Protein AF-A0A8S9TH70-F1 (afdb_monomer)

Structure (mmCIF, N/CA/C/O backbone):
data_AF-A0A8S9TH70-F1
#
_entry.id   AF-A0A8S9TH70-F1
#
loop_
_atom_site.group_PDB
_atom_site.id
_atom_site.type_symbol
_atom_site.label_atom_id
_atom_site.label_alt_id
_atom_site.label_comp_id
_atom_site.label_asym_id
_atom_site.label_entity_id
_atom_site.label_seq_id
_atom_site.pdbx_PDB_ins_code
_atom_site.Cartn_x
_atom_site.Cartn_y
_atom_site.Cartn_z
_atom_site.occupancy
_atom_site.B_iso_or_equiv
_atom_site.auth_seq_id
_atom_site.auth_comp_id
_atom_site.auth_asym_id
_atom_site.auth_atom_id
_atom_site.pdbx_PDB_model_num
ATOM 1 N N . MET A 1 1 ? 29.578 4.069 -44.466 1.00 47.72 1 MET A N 1
ATOM 2 C CA . MET A 1 1 ? 29.686 3.776 -43.019 1.00 47.72 1 MET A CA 1
ATOM 3 C C . MET A 1 1 ? 28.649 2.718 -42.681 1.00 47.72 1 MET A C 1
ATOM 5 O O . MET A 1 1 ? 27.489 2.914 -43.008 1.00 47.72 1 MET A O 1
ATOM 9 N N . THR A 1 2 ? 29.038 1.568 -42.131 1.00 53.31 2 THR A N 1
ATOM 10 C CA . THR A 1 2 ? 28.077 0.511 -41.775 1.00 53.31 2 THR A CA 1
ATOM 11 C C . THR A 1 2 ? 27.268 0.930 -40.554 1.00 53.31 2 THR A C 1
ATOM 13 O O . THR A 1 2 ? 27.845 1.156 -39.493 1.00 53.31 2 THR A O 1
ATOM 16 N N . HIS A 1 3 ? 25.947 1.021 -40.703 1.00 71.06 3 HIS A N 1
ATOM 17 C CA . HIS A 1 3 ? 25.024 1.319 -39.610 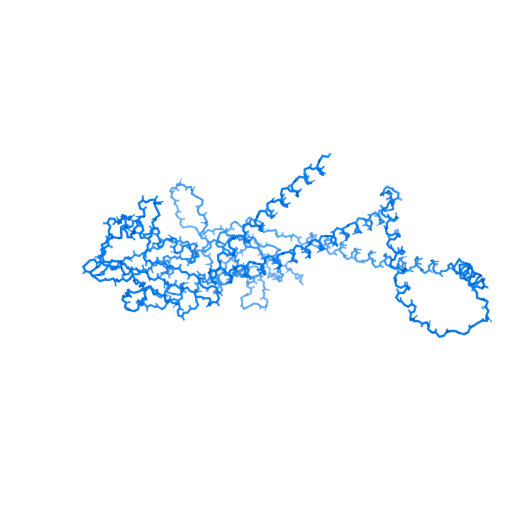1.00 71.06 3 HIS A CA 1
ATOM 18 C C . HIS A 1 3 ? 25.087 0.200 -38.560 1.00 71.06 3 HIS A C 1
ATOM 20 O O . HIS A 1 3 ? 24.628 -0.918 -38.799 1.00 71.06 3 HIS A O 1
ATOM 26 N N . MET A 1 4 ? 25.708 0.481 -37.412 1.00 78.12 4 MET A N 1
ATOM 27 C CA . MET A 1 4 ? 25.671 -0.409 -36.254 1.00 78.12 4 MET A CA 1
ATOM 28 C C . MET A 1 4 ? 24.378 -0.138 -35.482 1.00 78.12 4 MET A C 1
ATOM 30 O O . MET A 1 4 ? 23.994 1.012 -35.270 1.00 78.12 4 MET A O 1
ATOM 34 N N . SER A 1 5 ? 23.695 -1.203 -35.080 1.00 81.94 5 SER A N 1
ATOM 35 C CA . SER A 1 5 ? 22.475 -1.131 -34.279 1.00 81.94 5 SER A CA 1
ATOM 36 C C . SER A 1 5 ? 22.684 -1.923 -33.004 1.00 81.94 5 SER A C 1
ATOM 38 O O . SER A 1 5 ? 23.293 -2.999 -33.032 1.00 81.94 5 SER A O 1
ATOM 40 N N . ILE A 1 6 ? 22.160 -1.384 -31.912 1.00 84.56 6 ILE A N 1
ATOM 41 C CA . ILE A 1 6 ? 22.119 -2.026 -30.608 1.00 84.56 6 ILE A CA 1
ATOM 42 C C . ILE A 1 6 ? 20.683 -2.441 -30.309 1.00 84.56 6 ILE A C 1
ATOM 44 O O . ILE A 1 6 ? 19.728 -1.776 -30.717 1.00 84.56 6 ILE A O 1
ATOM 48 N N . ALA A 1 7 ? 20.538 -3.577 -29.635 1.00 83.88 7 ALA A N 1
ATOM 49 C CA . ALA A 1 7 ? 19.246 -4.109 -29.253 1.00 83.88 7 ALA A CA 1
ATOM 50 C C . ALA A 1 7 ? 19.227 -4.408 -27.760 1.00 83.88 7 ALA A C 1
ATOM 52 O O . ALA A 1 7 ? 20.165 -5.016 -27.239 1.00 83.88 7 ALA A O 1
ATOM 53 N N . LEU A 1 8 ? 18.142 -4.027 -27.092 1.00 84.44 8 LEU A N 1
ATOM 54 C CA . LEU A 1 8 ? 17.809 -4.575 -25.786 1.00 84.44 8 LEU A CA 1
ATOM 55 C C . LEU A 1 8 ? 17.023 -5.864 -26.023 1.00 84.44 8 LEU A C 1
ATOM 57 O O . LEU A 1 8 ? 15.873 -5.780 -26.424 1.00 84.44 8 LEU A O 1
ATOM 61 N N . GLU A 1 9 ? 17.631 -7.037 -25.820 1.00 85.06 9 GLU A N 1
ATOM 62 C CA . GLU A 1 9 ? 16.973 -8.337 -26.061 1.00 85.06 9 GLU A CA 1
ATOM 63 C C . GLU A 1 9 ? 15.908 -8.652 -25.002 1.00 85.06 9 GLU A C 1
ATOM 65 O O . GLU A 1 9 ? 14.765 -8.983 -25.317 1.00 85.06 9 GLU A O 1
ATOM 70 N N . LYS A 1 10 ? 16.292 -8.519 -23.732 1.00 84.75 10 LYS A N 1
ATOM 71 C CA . LYS A 1 10 ? 15.436 -8.731 -22.567 1.00 84.75 10 LYS A CA 1
ATOM 72 C C . LYS A 1 10 ? 15.981 -7.911 -21.407 1.00 84.75 10 LYS A C 1
ATOM 74 O O . LYS A 1 10 ? 17.180 -7.953 -21.139 1.00 84.75 10 LYS A O 1
ATOM 79 N N . ALA A 1 11 ? 15.101 -7.225 -20.687 1.00 83.19 11 ALA A N 1
ATOM 80 C CA . ALA A 1 11 ? 15.422 -6.663 -19.380 1.00 83.19 11 ALA A CA 1
ATOM 81 C C . ALA A 1 11 ? 14.591 -7.365 -18.309 1.00 83.19 11 ALA A C 1
ATOM 83 O O . ALA A 1 11 ? 13.400 -7.620 -18.487 1.00 83.19 11 ALA A O 1
ATOM 84 N N . THR A 1 12 ? 15.261 -7.717 -17.217 1.00 87.69 12 THR A N 1
ATOM 85 C CA . THR A 1 12 ? 14.672 -8.372 -16.052 1.00 87.69 12 THR A CA 1
ATOM 86 C C . THR A 1 12 ? 15.072 -7.550 -14.838 1.00 87.69 12 THR A C 1
ATOM 88 O O . THR A 1 12 ? 16.231 -7.578 -14.431 1.00 87.69 12 THR A O 1
ATOM 91 N N . VAL A 1 13 ? 14.141 -6.751 -14.321 1.00 87.00 13 VAL A N 1
ATOM 92 C CA . VAL A 1 13 ? 14.414 -5.768 -13.265 1.00 87.00 13 VAL A CA 1
ATOM 93 C C . VAL A 1 13 ? 13.429 -5.985 -12.129 1.00 87.00 13 VAL A C 1
ATOM 95 O O . VAL A 1 13 ? 12.232 -6.127 -12.361 1.00 87.00 13 VAL A O 1
ATOM 98 N N . TRP A 1 14 ? 13.924 -6.019 -10.896 1.00 87.44 14 TRP A N 1
ATOM 99 C CA . TRP A 1 14 ? 13.060 -6.049 -9.721 1.00 87.44 14 TRP A CA 1
ATOM 100 C C . TRP A 1 14 ? 12.419 -4.683 -9.508 1.00 87.44 14 TRP A C 1
ATOM 102 O O . TRP A 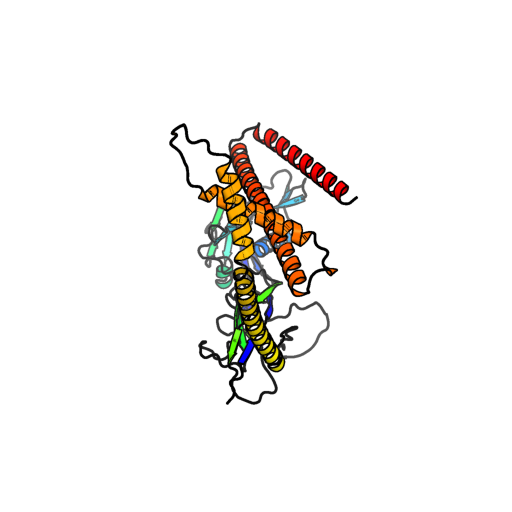1 14 ? 13.106 -3.661 -9.530 1.00 87.44 14 TRP A O 1
ATOM 112 N N . PHE A 1 15 ? 11.113 -4.663 -9.258 1.00 87.62 15 PHE A N 1
ATOM 113 C CA . PHE A 1 15 ? 10.437 -3.453 -8.822 1.00 87.62 15 PHE A CA 1
ATOM 114 C C . PHE A 1 15 ? 10.845 -3.144 -7.374 1.00 87.62 15 PHE A C 1
ATOM 116 O O . PHE A 1 15 ? 10.283 -3.693 -6.431 1.00 87.62 15 PHE A O 1
ATOM 123 N N . SER A 1 16 ? 11.852 -2.284 -7.204 1.00 85.50 16 SER A N 1
ATOM 124 C CA . SER A 1 16 ? 12.441 -1.967 -5.895 1.00 85.50 16 SER A CA 1
ATOM 125 C C . SER A 1 16 ? 12.520 -0.474 -5.578 1.00 85.50 16 SER A C 1
ATOM 127 O O . SER A 1 16 ? 13.185 -0.097 -4.616 1.00 85.50 16 SER A O 1
ATOM 129 N N . TRP A 1 17 ? 11.908 0.396 -6.382 1.00 86.50 17 TRP A N 1
ATOM 130 C CA . TRP A 1 17 ? 11.864 1.823 -6.064 1.00 86.50 17 TRP A CA 1
ATOM 131 C C . TRP A 1 17 ? 10.703 2.113 -5.100 1.00 86.50 17 TRP A C 1
ATOM 133 O O . TRP A 1 17 ? 9.561 1.752 -5.400 1.00 86.50 17 TRP A O 1
ATOM 143 N N . PRO A 1 18 ? 10.971 2.737 -3.939 1.00 89.62 18 PRO A N 1
ATOM 144 C CA . PRO A 1 18 ? 9.958 2.974 -2.919 1.00 89.62 18 PRO A CA 1
ATOM 145 C C . PRO A 1 18 ? 8.959 4.045 -3.364 1.00 89.62 18 PRO A C 1
ATOM 147 O O . PRO A 1 18 ? 9.315 5.071 -3.960 1.00 89.62 18 PRO A O 1
ATOM 150 N N . ASN A 1 19 ? 7.689 3.816 -3.047 1.00 89.25 19 ASN A N 1
ATOM 151 C CA . ASN A 1 19 ? 6.626 4.769 -3.324 1.00 89.25 19 ASN A CA 1
ATOM 152 C C . ASN A 1 19 ? 6.359 5.712 -2.145 1.00 89.25 19 ASN A C 1
ATOM 154 O O . ASN A 1 19 ? 6.030 6.871 -2.386 1.00 89.25 19 ASN A O 1
ATOM 158 N N . ILE A 1 20 ? 6.570 5.260 -0.907 1.00 92.31 20 ILE A N 1
ATOM 159 C CA . ILE A 1 20 ? 6.506 6.084 0.304 1.00 92.31 20 ILE A CA 1
ATOM 160 C C . ILE A 1 20 ? 7.925 6.365 0.779 1.00 92.31 20 ILE A C 1
ATOM 162 O O . ILE A 1 20 ? 8.677 5.429 1.048 1.00 92.31 20 ILE A O 1
ATOM 166 N N . THR A 1 21 ? 8.303 7.640 0.868 1.00 92.31 21 THR A N 1
ATOM 167 C CA . THR A 1 21 ? 9.601 8.053 1.409 1.00 92.31 21 THR A CA 1
ATOM 168 C C . THR A 1 21 ? 9.530 9.396 2.126 1.00 92.31 21 THR A C 1
ATOM 170 O O . THR A 1 21 ? 8.751 10.283 1.765 1.00 92.31 21 THR A O 1
ATOM 173 N N . ALA A 1 22 ? 10.423 9.597 3.093 1.00 91.88 22 ALA A N 1
ATOM 174 C CA . ALA A 1 22 ? 10.624 10.889 3.741 1.00 91.88 22 ALA A CA 1
ATOM 175 C C . ALA A 1 22 ? 11.007 11.989 2.733 1.00 91.88 22 ALA A C 1
ATOM 177 O O . ALA A 1 22 ? 10.559 13.126 2.855 1.00 91.88 22 ALA A O 1
ATOM 178 N N . VAL A 1 23 ? 11.775 11.647 1.689 1.00 89.31 23 VAL A N 1
ATOM 179 C CA . VAL A 1 23 ? 12.196 12.589 0.631 1.00 89.31 23 VAL A CA 1
ATOM 180 C C . VAL A 1 23 ? 11.000 13.143 -0.147 1.00 89.31 23 VAL A C 1
ATOM 182 O O . VAL A 1 23 ? 10.998 14.313 -0.521 1.00 89.31 23 VAL A O 1
ATOM 185 N N . LYS A 1 24 ? 9.970 12.320 -0.376 1.00 88.88 24 LYS A N 1
ATOM 186 C CA . LYS A 1 24 ? 8.728 12.728 -1.048 1.00 88.88 24 LYS A CA 1
ATOM 187 C C . LYS A 1 24 ? 7.739 13.417 -0.099 1.00 88.88 24 LYS A C 1
ATOM 189 O O . LYS A 1 24 ? 6.673 13.830 -0.549 1.00 88.88 24 LYS A O 1
ATOM 194 N N . ALA A 1 25 ? 8.061 13.512 1.196 1.00 92.31 25 ALA A N 1
ATOM 195 C CA . ALA A 1 25 ? 7.183 14.011 2.255 1.00 92.31 25 ALA A CA 1
ATOM 196 C C . ALA A 1 25 ? 5.788 13.350 2.259 1.00 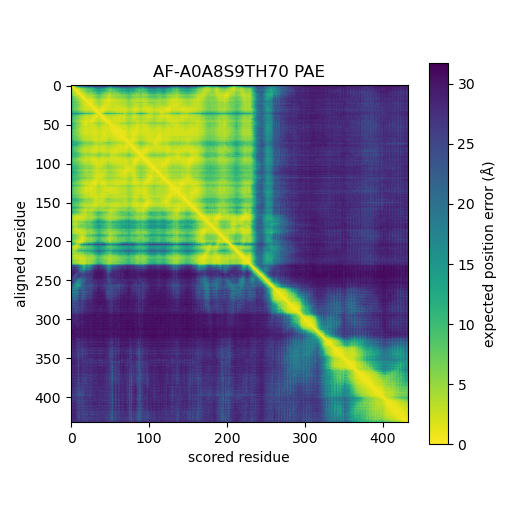92.31 25 ALA A C 1
ATOM 198 O O . ALA A 1 25 ? 4.798 13.955 2.674 1.00 92.31 25 ALA A O 1
ATOM 199 N N . ASN A 1 26 ? 5.691 12.108 1.777 1.00 93.81 26 ASN A N 1
ATOM 200 C CA . ASN A 1 26 ? 4.441 11.362 1.632 1.00 93.81 26 ASN A CA 1
ATOM 201 C C . ASN A 1 26 ? 4.350 10.201 2.627 1.00 93.81 26 ASN A C 1
ATOM 203 O O . ASN A 1 26 ? 3.700 9.201 2.348 1.00 93.81 26 ASN A O 1
ATOM 207 N N . ASN A 1 27 ? 5.020 10.318 3.770 1.00 94.94 27 ASN A N 1
ATOM 208 C CA . ASN A 1 27 ? 5.154 9.253 4.752 1.00 94.94 27 ASN A CA 1
ATOM 209 C C . ASN A 1 27 ? 4.508 9.586 6.102 1.00 94.94 27 ASN A C 1
ATOM 211 O O . ASN A 1 27 ? 4.760 8.883 7.072 1.00 94.94 27 ASN A O 1
ATOM 215 N N . SER A 1 28 ? 3.693 10.637 6.200 1.00 94.44 28 SER A N 1
ATOM 216 C CA . SER A 1 28 ? 3.054 11.023 7.459 1.00 94.44 28 SER A CA 1
ATOM 217 C C . SER A 1 28 ? 1.586 11.405 7.299 1.00 94.44 28 SER A C 1
ATOM 219 O O . SER A 1 28 ? 1.176 12.019 6.311 1.00 94.44 28 SER A O 1
ATOM 221 N N . PHE A 1 29 ? 0.793 11.026 8.298 1.00 95.81 29 PHE A N 1
ATOM 222 C CA . PHE A 1 29 ? -0.613 11.397 8.460 1.00 95.81 29 PHE A CA 1
ATOM 223 C C . PHE A 1 29 ? -1.019 11.255 9.926 1.00 95.81 29 PHE A C 1
ATOM 225 O O . PHE A 1 29 ? -0.260 10.713 10.730 1.00 95.81 29 PHE A O 1
ATOM 232 N N . SER A 1 30 ? -2.205 11.735 10.293 1.00 96.81 30 SER A N 1
ATOM 233 C CA . SER A 1 30 ? -2.693 11.606 11.662 1.00 96.81 30 SER A CA 1
ATOM 234 C C . SER A 1 30 ? -4.113 11.069 11.750 1.00 96.81 30 SER A C 1
ATOM 236 O O . SER A 1 30 ? -4.919 11.205 10.830 1.00 96.81 30 SER A O 1
ATOM 238 N N . ILE A 1 31 ? -4.411 10.434 12.880 1.00 97.50 31 ILE A N 1
ATOM 239 C CA . ILE A 1 31 ? -5.757 10.016 13.261 1.00 97.50 31 ILE A CA 1
ATOM 240 C C . ILE A 1 31 ? -6.163 10.819 14.488 1.00 97.50 31 ILE A C 1
ATOM 242 O O . ILE A 1 31 ? -5.501 10.759 15.519 1.00 97.50 31 ILE A O 1
ATOM 246 N N . ILE A 1 32 ? -7.257 11.563 14.392 1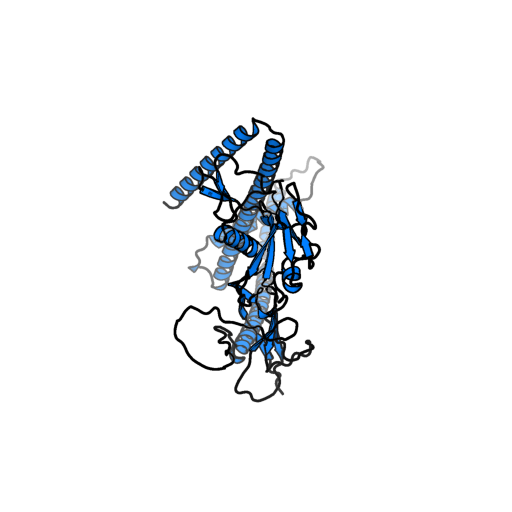.00 97.19 32 ILE A N 1
ATOM 247 C CA . ILE A 1 32 ? -7.849 12.263 15.531 1.00 97.19 32 ILE A CA 1
ATOM 248 C C . ILE A 1 32 ? -8.766 11.269 16.238 1.00 97.19 32 ILE A C 1
ATOM 250 O O . ILE A 1 32 ? -9.848 10.955 15.738 1.00 97.19 32 ILE A O 1
ATOM 254 N N . HIS A 1 33 ? -8.320 10.743 17.376 1.00 96.31 33 HIS A N 1
ATOM 255 C CA . HIS A 1 33 ? -9.046 9.738 18.147 1.00 96.31 33 HIS A CA 1
ATOM 256 C C . HIS A 1 33 ? -9.876 10.402 19.263 1.00 96.31 33 HIS A C 1
ATOM 258 O O . HIS A 1 33 ? -9.348 11.255 19.978 1.00 96.31 33 HIS A O 1
ATOM 264 N N . PRO A 1 34 ? -11.158 10.043 19.450 1.00 95.94 34 PRO A N 1
ATOM 265 C CA . PRO A 1 34 ? -11.969 10.548 20.558 1.00 95.94 34 PRO A CA 1
ATOM 266 C C . PRO A 1 34 ? -11.540 9.934 21.899 1.00 95.94 34 PRO A C 1
ATOM 268 O O . PRO A 1 34 ? -11.205 8.755 21.973 1.00 95.94 34 PRO A O 1
ATOM 271 N N . THR A 1 35 ? -11.556 10.726 22.963 1.00 94.31 35 THR A N 1
ATOM 272 C CA . THR A 1 35 ? -11.196 10.330 24.333 1.00 94.31 35 THR A CA 1
ATOM 273 C C . THR A 1 35 ? -12.266 10.805 25.313 1.00 94.31 35 THR A C 1
ATOM 275 O O . THR A 1 35 ? -13.174 11.555 24.949 1.00 94.31 35 THR A O 1
ATOM 278 N N . SER A 1 36 ? -12.157 10.411 26.583 1.00 92.25 36 SER A N 1
ATOM 279 C CA . SER A 1 36 ? -13.055 10.898 27.644 1.00 92.25 36 SER A CA 1
ATOM 280 C C . SER A 1 36 ? -13.025 12.422 27.823 1.00 92.25 36 SER A C 1
ATOM 282 O O . SER A 1 36 ? -14.032 13.013 28.209 1.00 92.25 36 SER A O 1
ATOM 284 N N . SER A 1 37 ? -11.893 13.062 27.517 1.00 88.06 37 SER A N 1
ATOM 285 C CA . SER A 1 37 ? -11.651 14.501 27.682 1.00 88.06 37 SER A CA 1
ATOM 286 C C . SER A 1 37 ? -11.740 15.315 26.385 1.00 88.06 37 SER A C 1
ATOM 288 O O . SER A 1 37 ? -11.500 16.521 26.412 1.00 88.06 37 SER A O 1
ATOM 290 N N . GLY A 1 38 ? -12.075 14.690 25.252 1.00 91.31 38 GLY A N 1
ATOM 291 C CA . GLY A 1 38 ? -12.151 15.358 23.954 1.00 91.31 38 GLY A CA 1
ATOM 292 C C . GLY A 1 38 ? -11.552 14.513 22.838 1.00 91.31 38 GLY A C 1
ATOM 293 O O . GLY A 1 38 ? -12.072 13.451 22.506 1.00 91.31 38 GLY A O 1
ATOM 294 N N . THR A 1 39 ? -10.484 15.006 22.212 1.00 95.00 39 THR A N 1
ATOM 295 C CA . THR A 1 39 ? -9.837 14.343 21.073 1.00 95.00 39 THR A CA 1
ATOM 296 C C . THR A 1 39 ? -8.325 14.440 21.170 1.00 95.00 39 THR A C 1
ATOM 298 O O . THR A 1 39 ? -7.812 15.497 21.536 1.00 95.00 39 THR A O 1
ATOM 301 N N . ILE A 1 40 ? -7.612 13.392 20.765 1.00 95.88 40 ILE A N 1
ATOM 302 C CA . ILE A 1 40 ? -6.149 13.376 20.700 1.00 95.88 40 ILE A CA 1
ATOM 303 C C . ILE A 1 40 ? -5.669 13.099 19.266 1.00 95.88 40 ILE A C 1
ATOM 305 O O . ILE A 1 40 ? -6.152 12.153 18.635 1.00 95.88 40 ILE A O 1
ATOM 309 N N . PRO A 1 41 ? -4.738 13.900 18.714 1.00 96.25 41 PRO A N 1
ATOM 310 C CA . PRO A 1 41 ? -4.116 13.597 17.433 1.00 96.25 41 PRO A CA 1
ATOM 311 C C . PRO A 1 41 ? -3.021 12.539 17.611 1.00 96.25 41 PRO A C 1
ATOM 313 O O . PRO A 1 41 ? -2.039 12.744 18.321 1.00 96.25 41 PRO A O 1
ATOM 316 N N . LEU A 1 42 ? -3.174 11.413 16.925 1.00 96.50 42 LEU A N 1
ATOM 317 C CA . LEU A 1 42 ? -2.170 10.361 16.818 1.00 96.50 42 LEU A CA 1
ATOM 318 C C . LEU A 1 42 ? -1.400 10.578 15.520 1.00 96.50 42 LEU A C 1
ATOM 320 O O . LEU A 1 42 ? -1.981 10.451 14.446 1.00 96.50 42 LEU A O 1
ATOM 324 N N . ASN A 1 43 ? -0.122 10.944 15.607 1.00 95.75 43 ASN A N 1
ATOM 325 C CA . ASN A 1 43 ? 0.714 11.223 14.438 1.00 95.75 43 ASN A CA 1
ATOM 326 C C . ASN A 1 43 ? 1.476 9.962 14.023 1.00 95.75 43 ASN A C 1
ATOM 328 O O . ASN A 1 43 ? 2.304 9.447 14.777 1.00 95.75 43 ASN A O 1
ATOM 332 N N . LEU A 1 44 ? 1.206 9.482 12.811 1.00 95.56 44 LEU A N 1
ATOM 333 C CA . LEU A 1 44 ? 1.827 8.302 12.233 1.00 95.56 44 LEU A CA 1
ATOM 334 C C . LEU A 1 44 ? 2.894 8.725 11.227 1.00 95.56 44 LEU A C 1
ATOM 336 O O . LEU A 1 44 ? 2.631 9.529 10.332 1.00 95.56 44 LEU A O 1
ATOM 340 N N . THR A 1 45 ? 4.068 8.108 11.338 1.00 95.56 45 THR A N 1
ATOM 341 C CA . THR A 1 45 ? 5.125 8.179 10.326 1.00 95.56 45 THR A CA 1
ATOM 342 C C . THR A 1 45 ? 5.376 6.773 9.802 1.00 95.56 45 THR A C 1
ATOM 344 O O . THR A 1 45 ? 5.680 5.862 10.571 1.00 95.56 45 THR A O 1
ATOM 347 N N . ILE A 1 46 ? 5.207 6.586 8.500 1.00 94.75 46 ILE A N 1
ATOM 348 C CA . ILE A 1 46 ? 5.464 5.344 7.780 1.00 94.75 46 ILE A CA 1
ATOM 349 C C . ILE A 1 46 ? 6.962 5.313 7.424 1.00 94.75 46 ILE A C 1
ATOM 351 O O . ILE A 1 46 ? 7.498 6.325 6.960 1.00 94.75 46 ILE A O 1
ATOM 355 N N . PRO A 1 47 ? 7.668 4.192 7.642 1.00 94.31 47 PRO A N 1
ATOM 356 C CA . PRO A 1 47 ? 9.035 4.026 7.157 1.00 94.31 47 PRO A CA 1
ATOM 357 C C . PRO A 1 47 ? 9.127 4.094 5.625 1.00 94.31 47 PRO A C 1
ATOM 359 O O . PRO A 1 47 ? 8.148 3.871 4.917 1.00 94.31 47 PRO A O 1
ATOM 362 N N . ASP A 1 48 ? 10.317 4.373 5.100 1.00 91.94 48 ASP A N 1
ATOM 363 C CA . ASP A 1 48 ? 10.545 4.393 3.653 1.00 91.94 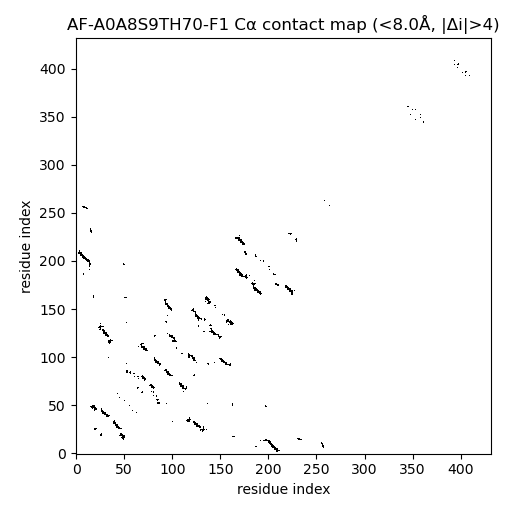48 ASP A CA 1
ATOM 364 C C . ASP A 1 48 ? 10.413 2.979 3.059 1.00 91.94 48 ASP A C 1
ATOM 366 O O . ASP A 1 48 ? 11.033 2.029 3.546 1.00 91.94 48 ASP A O 1
ATOM 370 N N . GLY A 1 49 ? 9.640 2.829 1.981 1.00 90.25 49 GLY A N 1
ATOM 371 C CA . GLY A 1 49 ? 9.379 1.515 1.396 1.00 90.25 49 GLY A CA 1
ATOM 372 C C . GLY A 1 49 ? 8.360 1.494 0.258 1.00 90.25 49 GLY A C 1
ATOM 373 O O . GLY A 1 49 ? 7.871 2.526 -0.205 1.00 90.25 49 GLY A O 1
ATOM 374 N N . GLY A 1 50 ? 8.087 0.278 -0.217 1.00 89.50 50 GLY A N 1
ATOM 375 C CA . GLY A 1 50 ? 7.054 -0.031 -1.202 1.00 89.50 50 GLY A CA 1
ATOM 376 C C . GLY A 1 50 ? 5.785 -0.538 -0.522 1.00 89.50 50 GLY A C 1
ATOM 377 O O . GLY A 1 50 ? 5.804 -1.634 0.030 1.00 89.50 50 GLY A O 1
ATOM 378 N N . TYR A 1 51 ? 4.702 0.235 -0.572 1.00 91.25 51 TYR A N 1
ATOM 379 C CA . TYR A 1 51 ? 3.445 -0.055 0.121 1.00 91.25 51 TYR A CA 1
ATOM 380 C C . TYR A 1 51 ? 2.256 -0.025 -0.830 1.00 91.25 51 TYR A C 1
ATOM 382 O O . TYR A 1 51 ? 2.080 0.927 -1.589 1.00 91.25 51 TYR A O 1
ATOM 390 N N . ASN A 1 52 ? 1.379 -1.016 -0.724 1.00 90.06 52 ASN A N 1
ATOM 391 C CA . ASN A 1 52 ? 0.023 -0.928 -1.247 1.00 90.06 52 ASN A CA 1
ATOM 392 C C . ASN A 1 52 ? -0.920 -0.356 -0.183 1.00 90.06 52 ASN A C 1
ATOM 394 O O . ASN A 1 52 ? -0.600 -0.299 1.003 1.00 90.06 52 ASN A O 1
ATOM 398 N N . VAL A 1 53 ? -2.136 0.017 -0.583 1.00 91.06 53 VAL A N 1
ATOM 399 C CA . VAL A 1 53 ? -3.148 0.529 0.360 1.00 91.06 53 VAL A CA 1
ATOM 400 C C . VAL A 1 53 ? -3.508 -0.507 1.436 1.00 91.06 53 VAL A C 1
ATOM 402 O O . VAL A 1 53 ? -3.749 -0.141 2.584 1.00 91.06 53 VAL A O 1
ATOM 405 N N . SER A 1 54 ? -3.485 -1.803 1.107 1.00 91.50 54 SER A N 1
ATOM 406 C CA . SER A 1 54 ? -3.644 -2.882 2.094 1.00 91.50 54 SER A CA 1
ATOM 407 C C . SER A 1 54 ? -2.546 -2.861 3.156 1.00 91.50 54 SER A C 1
ATOM 409 O O . SER A 1 54 ? -2.824 -3.061 4.336 1.00 91.50 54 SER A O 1
ATOM 411 N N . ASP A 1 55 ? -1.311 -2.570 2.752 1.00 93.19 55 ASP A N 1
ATOM 412 C CA . ASP A 1 55 ? -0.162 -2.509 3.654 1.00 93.19 55 ASP A CA 1
ATOM 413 C C . ASP A 1 55 ? -0.256 -1.273 4.555 1.00 93.19 55 ASP A C 1
ATOM 415 O O . ASP A 1 55 ? 0.026 -1.361 5.748 1.00 93.19 55 ASP A O 1
ATOM 419 N N . LEU A 1 56 ? -0.752 -0.148 4.021 1.00 93.56 56 LEU A N 1
ATOM 420 C CA . LEU A 1 56 ? -1.066 1.049 4.810 1.00 93.56 56 LEU A CA 1
ATOM 421 C C . LEU A 1 56 ? -2.140 0.769 5.868 1.00 93.56 56 LEU A C 1
ATOM 423 O O . LEU A 1 56 ? -2.013 1.220 7.005 1.00 93.56 56 LEU A O 1
ATOM 427 N N . ASN A 1 57 ? -3.175 -0.002 5.522 1.00 95.75 57 ASN A N 1
ATOM 428 C CA . ASN A 1 57 ? -4.197 -0.415 6.481 1.00 95.75 57 ASN A CA 1
ATOM 429 C C . ASN A 1 57 ? -3.619 -1.315 7.586 1.00 95.75 57 ASN A C 1
ATOM 431 O O . ASN A 1 57 ? -3.896 -1.103 8.764 1.00 95.75 57 ASN A O 1
ATOM 435 N N . ASN A 1 58 ? -2.789 -2.292 7.216 1.00 95.56 58 ASN A N 1
ATOM 436 C CA . ASN A 1 58 ? -2.138 -3.180 8.180 1.00 95.56 58 ASN A CA 1
ATOM 437 C C . ASN A 1 58 ? -1.192 -2.408 9.110 1.00 95.56 58 ASN A C 1
ATOM 439 O O . ASN A 1 58 ? -1.161 -2.665 10.313 1.00 95.56 58 ASN A O 1
ATOM 443 N N . TYR A 1 59 ? -0.461 -1.427 8.574 1.00 95.81 59 TYR A N 1
ATOM 444 C CA . TYR A 1 59 ? 0.401 -0.556 9.366 1.00 95.81 59 TYR A CA 1
ATOM 445 C C . TYR A 1 59 ? -0.400 0.325 10.330 1.00 95.81 59 TYR A C 1
ATOM 447 O O . TYR A 1 59 ? -0.037 0.428 11.499 1.00 95.81 59 TYR A O 1
ATOM 455 N N . LEU A 1 60 ? -1.514 0.913 9.875 1.00 96.38 60 LEU A N 1
ATOM 456 C CA . LEU A 1 60 ? -2.429 1.675 10.730 1.00 96.38 60 LEU A CA 1
ATOM 457 C C . LEU A 1 60 ? -2.954 0.815 11.887 1.00 96.38 60 LEU A C 1
ATOM 459 O O . LEU A 1 60 ? -2.921 1.249 13.037 1.00 96.38 60 LEU A O 1
ATOM 463 N N . PHE A 1 61 ? -3.403 -0.406 11.588 1.00 96.69 61 PHE A N 1
ATOM 464 C CA . PHE A 1 61 ? -3.866 -1.354 12.598 1.00 96.69 61 PHE A CA 1
ATOM 465 C C . PHE A 1 61 ? -2.772 -1.641 13.633 1.00 96.69 61 PHE A C 1
ATOM 467 O O . PHE A 1 61 ? -2.988 -1.456 14.831 1.00 96.69 61 PHE A O 1
ATOM 474 N N . TRP A 1 62 ? -1.579 -2.030 13.173 1.00 96.56 62 TRP A N 1
ATOM 475 C CA . TRP A 1 62 ? -0.443 -2.316 14.047 1.00 96.56 62 TRP A CA 1
ATOM 476 C C . TRP A 1 62 ? -0.063 -1.109 14.909 1.00 96.56 62 TRP A C 1
ATOM 478 O O . TRP A 1 62 ? 0.156 -1.258 16.112 1.00 96.56 62 TRP A O 1
ATOM 488 N N . TYR A 1 63 ? -0.041 0.093 14.326 1.00 96.88 63 TYR A N 1
ATOM 489 C CA . TYR A 1 63 ? 0.267 1.319 15.049 1.00 96.88 63 TYR A CA 1
ATOM 490 C C . TYR A 1 63 ? -0.740 1.552 16.180 1.00 96.88 63 TYR A C 1
ATOM 492 O O . TYR A 1 63 ? -0.331 1.692 17.330 1.00 96.88 63 TYR A O 1
ATOM 500 N N . LEU A 1 64 ? -2.045 1.522 15.894 1.00 96.75 64 LEU A N 1
ATOM 501 C CA . LEU A 1 64 ? -3.083 1.744 16.908 1.00 96.75 64 LEU A CA 1
ATOM 502 C C . LEU A 1 64 ? -3.035 0.697 18.024 1.00 96.75 64 LEU A C 1
ATOM 504 O O . LEU A 1 64 ? -3.148 1.049 19.198 1.00 96.75 64 LEU A O 1
ATOM 508 N N . VAL A 1 65 ? -2.797 -0.569 17.677 1.00 96.69 65 VAL A N 1
ATOM 509 C CA . VAL A 1 65 ? -2.617 -1.640 18.662 1.00 96.69 65 VAL A CA 1
ATOM 510 C C . VAL A 1 65 ? -1.388 -1.384 19.535 1.00 96.69 65 VAL A C 1
ATOM 512 O O . VAL A 1 65 ? -1.490 -1.444 20.760 1.00 96.69 65 VAL A O 1
ATOM 515 N N . SER A 1 66 ? -0.244 -1.040 18.933 1.00 95.88 66 SER A N 1
ATOM 516 C CA . SER A 1 66 ? 0.998 -0.758 19.669 1.00 95.88 66 SER A CA 1
ATOM 517 C C . SER A 1 66 ? 0.876 0.450 20.601 1.00 95.88 66 SER A C 1
ATOM 519 O O . SER A 1 66 ? 1.478 0.468 21.670 1.00 95.88 66 SER A O 1
ATOM 521 N N . GLN A 1 67 ? 0.058 1.435 20.221 1.00 95.62 67 GLN A N 1
ATOM 522 C CA . GLN A 1 67 ? -0.248 2.606 21.035 1.00 95.62 67 GLN A CA 1
ATOM 523 C C . GLN A 1 67 ? -1.363 2.347 22.061 1.00 95.62 67 GLN A C 1
ATOM 525 O O . GLN A 1 67 ? -1.666 3.232 22.847 1.00 95.62 67 GLN A O 1
ATOM 530 N N . GLY A 1 68 ? -1.987 1.165 22.087 1.00 96.00 68 GLY A N 1
ATOM 531 C CA . GLY A 1 68 ? -3.022 0.824 23.066 1.00 96.00 68 GLY A CA 1
ATOM 532 C C . GLY A 1 68 ? -4.437 1.323 22.745 1.00 96.00 68 GLY A C 1
ATOM 533 O O . GLY A 1 68 ? -5.274 1.325 23.645 1.00 96.00 68 GLY A O 1
ATOM 534 N N . TYR A 1 69 ? -4.721 1.713 21.498 1.00 96.31 69 TYR A N 1
ATOM 535 C CA . TYR A 1 69 ? -6.033 2.175 21.015 1.00 96.31 69 TYR A CA 1
ATOM 536 C C . TYR A 1 69 ? -6.822 1.045 20.339 1.00 96.31 69 TYR A C 1
ATOM 538 O O . TYR A 1 69 ? -7.095 1.071 19.138 1.00 96.31 69 TYR A O 1
ATOM 546 N N . TYR A 1 70 ? -7.175 0.022 21.110 1.00 97.00 70 TYR A N 1
ATOM 547 C CA . TYR A 1 70 ? -7.930 -1.134 20.626 1.00 97.00 70 TYR A CA 1
ATOM 548 C C . TYR A 1 70 ? -8.823 -1.703 21.728 1.00 97.00 70 TYR A C 1
ATOM 550 O O . TYR A 1 70 ? -8.633 -1.416 22.910 1.00 97.00 70 TYR A O 1
ATOM 558 N N . ILE A 1 71 ? -9.780 -2.541 21.338 1.00 97.31 71 ILE A N 1
ATOM 559 C CA . ILE A 1 71 ? -10.465 -3.464 22.249 1.00 97.31 71 ILE A CA 1
ATOM 560 C C . ILE A 1 71 ? -10.094 -4.897 21.877 1.00 97.31 71 ILE A C 1
ATOM 562 O O . ILE A 1 71 ? -9.922 -5.201 20.699 1.00 97.31 71 ILE A O 1
ATOM 566 N N . SER A 1 72 ? -9.955 -5.769 22.867 1.00 97.38 72 SER A N 1
ATOM 567 C CA . SER A 1 72 ? -9.699 -7.197 22.678 1.00 97.38 72 SER A CA 1
ATOM 568 C C . SER A 1 72 ? -10.892 -8.003 23.162 1.00 97.38 72 SER A C 1
ATOM 570 O O . SER A 1 72 ? -11.400 -7.744 24.251 1.00 97.38 72 SER A O 1
ATOM 572 N N . ASN A 1 73 ? -11.355 -8.961 22.366 1.00 96.81 73 ASN A N 1
ATOM 573 C CA . ASN A 1 73 ? -12.401 -9.891 22.775 1.00 96.81 73 ASN A CA 1
ATOM 574 C C . ASN A 1 73 ? -11.822 -10.929 23.752 1.00 96.81 73 ASN A C 1
ATOM 576 O O . ASN A 1 73 ? -10.874 -11.636 23.416 1.00 96.81 73 ASN A O 1
ATOM 580 N N . ASN A 1 74 ? -12.408 -11.066 24.943 1.00 96.12 74 ASN A N 1
ATOM 581 C CA . ASN A 1 74 ? -11.875 -11.940 25.994 1.00 96.12 74 ASN A CA 1
ATOM 582 C C . ASN A 1 74 ? -11.988 -13.438 25.658 1.00 96.12 74 ASN A C 1
ATOM 584 O O . ASN A 1 74 ? -11.273 -14.247 26.242 1.00 96.12 74 ASN A O 1
ATOM 588 N N . SER A 1 75 ? -12.879 -13.817 24.739 1.00 95.38 75 SER A N 1
ATOM 589 C CA . SER A 1 75 ? -13.081 -15.207 24.320 1.00 95.38 75 SER A CA 1
ATOM 590 C C . SER A 1 75 ? -12.246 -15.593 23.100 1.00 95.38 75 SER A C 1
ATOM 592 O O . SER A 1 75 ? -11.771 -16.723 23.035 1.00 95.38 75 SER A O 1
ATOM 594 N N . THR A 1 76 ? -12.068 -14.689 22.129 1.00 95.81 76 THR A N 1
ATOM 595 C CA . THR A 1 76 ? -11.335 -14.990 20.880 1.00 95.81 76 THR A CA 1
ATOM 596 C C . THR A 1 76 ? -9.910 -14.441 20.853 1.00 95.81 76 THR A C 1
ATOM 598 O O . THR A 1 76 ? -9.104 -14.894 20.045 1.00 95.81 76 THR A O 1
ATOM 601 N N . GLY A 1 77 ? -9.589 -13.464 21.705 1.00 93.81 77 GLY A N 1
ATOM 602 C CA . GLY A 1 77 ? -8.328 -12.719 21.664 1.00 93.81 77 GLY A CA 1
ATOM 603 C C . GLY A 1 77 ? -8.209 -11.762 20.472 1.00 93.81 77 GLY A C 1
ATOM 604 O O . GLY A 1 77 ? -7.145 -11.185 20.257 1.00 93.81 77 GLY A O 1
ATOM 605 N N . GLU A 1 78 ? -9.271 -11.599 19.678 1.00 95.62 78 GLU A N 1
ATOM 606 C CA . GLU A 1 78 ? -9.255 -10.745 18.493 1.00 95.62 78 GLU A CA 1
ATOM 607 C C . GLU A 1 78 ? -9.250 -9.265 18.885 1.00 95.62 78 GLU A C 1
ATOM 609 O O . GLU A 1 78 ? -10.087 -8.805 19.668 1.00 95.62 78 GLU A O 1
ATOM 614 N N . GLN A 1 79 ? -8.307 -8.516 18.313 1.00 96.38 79 GLN A N 1
ATOM 615 C CA . GLN A 1 79 ? -8.161 -7.083 18.532 1.00 96.38 79 GLN A CA 1
ATOM 616 C C . GLN A 1 79 ? -8.907 -6.299 17.452 1.00 96.38 79 GLN A C 1
ATOM 618 O O . GLN A 1 79 ? -8.702 -6.508 16.259 1.00 96.38 79 GLN A O 1
ATOM 623 N N . THR A 1 80 ? -9.750 -5.361 17.876 1.00 95.56 80 THR A N 1
ATOM 624 C CA . THR A 1 80 ? -10.522 -4.483 16.991 1.00 95.56 80 THR A CA 1
ATOM 625 C C . THR A 1 80 ? -10.119 -3.027 17.202 1.00 95.56 80 THR A C 1
ATOM 627 O O . THR A 1 80 ? -10.013 -2.553 18.336 1.00 95.56 80 THR A O 1
ATOM 630 N N . VAL A 1 81 ? -9.930 -2.311 16.092 1.00 96.94 81 VAL A N 1
ATOM 631 C CA . VAL A 1 81 ? -9.659 -0.867 16.040 1.00 96.94 81 VAL A CA 1
ATOM 632 C C . VAL A 1 81 ? -10.835 -0.132 15.395 1.00 96.94 81 VAL A C 1
ATOM 634 O O . VAL A 1 81 ? -11.584 -0.706 14.605 1.00 96.94 81 VAL A O 1
ATOM 637 N N . TYR A 1 82 ? -10.985 1.154 15.705 1.00 96.88 82 TYR A N 1
ATOM 638 C CA . TYR A 1 82 ? -12.155 1.947 15.308 1.00 96.88 82 TYR A CA 1
ATOM 639 C C . TYR A 1 82 ? -12.007 2.688 13.970 1.00 96.88 82 TYR A C 1
ATOM 641 O O . TYR A 1 82 ? -12.862 3.494 13.609 1.00 96.88 82 TYR A O 1
ATOM 649 N N . CYS A 1 83 ? -10.959 2.422 13.193 1.00 96.81 83 CYS A N 1
ATOM 650 C CA . CYS A 1 83 ? -10.843 2.934 11.831 1.00 96.81 83 CYS A CA 1
ATOM 651 C C . CYS A 1 83 ? -10.077 1.989 10.912 1.00 96.81 83 CYS A C 1
ATOM 653 O O . CYS A 1 83 ? -9.281 1.171 11.370 1.00 96.81 83 CYS A O 1
ATOM 655 N N . LYS A 1 84 ? -10.322 2.103 9.604 1.00 96.44 84 LYS A N 1
ATOM 656 C CA . LYS A 1 84 ? -9.592 1.342 8.584 1.00 96.44 84 LYS A CA 1
ATOM 657 C C . LYS A 1 84 ? -9.622 2.017 7.219 1.00 96.44 84 LYS A C 1
ATOM 659 O O . LYS A 1 84 ? -10.533 2.790 6.917 1.00 96.44 84 LYS A O 1
ATOM 664 N N . PHE A 1 85 ? -8.660 1.649 6.381 1.00 96.31 85 PHE A N 1
ATOM 665 C CA . PHE A 1 85 ? -8.664 1.950 4.955 1.00 96.31 85 PHE A CA 1
ATOM 666 C C . PHE A 1 85 ? -9.171 0.750 4.157 1.00 96.31 85 PHE A C 1
ATOM 668 O O . PHE A 1 85 ? -8.796 -0.392 4.419 1.00 96.31 85 PHE A O 1
ATOM 675 N N . VAL A 1 86 ? -10.004 1.012 3.156 1.00 95.75 86 VAL A N 1
ATOM 676 C CA . VAL A 1 86 ? -10.532 0.001 2.236 1.00 95.75 86 VAL A CA 1
ATOM 677 C C . VAL A 1 86 ? -10.360 0.494 0.808 1.00 95.75 86 VAL A C 1
ATOM 679 O O . VAL A 1 86 ? -10.651 1.645 0.504 1.00 95.75 86 VAL A O 1
ATOM 682 N N . VAL A 1 87 ? -9.885 -0.372 -0.083 1.00 94.06 87 VAL A N 1
ATOM 683 C CA . VAL A 1 87 ? -9.833 -0.068 -1.518 1.00 94.06 87 VAL A CA 1
ATOM 684 C C . VAL A 1 87 ? -11.167 -0.443 -2.146 1.00 94.06 87 VAL A C 1
ATOM 686 O O . VAL A 1 87 ? -11.631 -1.568 -1.968 1.00 94.06 87 VAL A O 1
ATOM 689 N N . ASN A 1 88 ? -11.753 0.470 -2.917 1.00 91.88 88 ASN A N 1
ATOM 690 C CA . ASN A 1 88 ? -12.889 0.180 -3.779 1.00 91.88 88 ASN A CA 1
ATOM 691 C C . ASN A 1 88 ? -12.408 0.101 -5.240 1.00 91.88 88 ASN A C 1
ATOM 693 O O . ASN A 1 88 ? -12.176 1.142 -5.863 1.00 91.88 88 ASN A O 1
ATOM 697 N N . PRO A 1 89 ? -12.230 -1.112 -5.802 1.00 88.25 89 PRO A N 1
ATOM 698 C CA . PRO A 1 89 ? -11.736 -1.271 -7.166 1.00 88.25 89 PRO A CA 1
ATOM 699 C C . PRO A 1 89 ? -12.745 -0.802 -8.221 1.00 88.25 89 PRO A C 1
ATOM 701 O O . PRO A 1 89 ? -12.326 -0.392 -9.296 1.00 88.25 89 PRO A O 1
ATOM 704 N N . SER A 1 90 ? -14.049 -0.815 -7.923 1.00 90.62 90 SER A N 1
ATOM 705 C CA . SER A 1 90 ? -15.095 -0.407 -8.872 1.00 90.62 90 SER A CA 1
ATOM 706 C C . SER A 1 90 ? -15.090 1.097 -9.131 1.00 90.62 90 SER A C 1
ATOM 708 O O . SER A 1 90 ? -15.382 1.531 -10.241 1.00 90.62 90 SER A O 1
ATOM 710 N N . THR A 1 91 ? -14.757 1.898 -8.115 1.00 90.81 91 THR A N 1
ATOM 711 C CA . THR A 1 91 ? -14.698 3.364 -8.228 1.00 90.81 91 THR A CA 1
ATOM 712 C C . THR A 1 91 ? -13.275 3.912 -8.264 1.00 90.81 91 THR A C 1
ATOM 714 O O . THR A 1 91 ? -13.100 5.124 -8.342 1.00 90.81 91 THR A O 1
ATOM 717 N N . TYR A 1 92 ? -12.256 3.044 -8.224 1.00 90.81 92 TYR A N 1
ATOM 718 C CA . TYR A 1 92 ? -10.841 3.423 -8.147 1.00 90.81 92 TYR A CA 1
ATOM 719 C C . TYR A 1 92 ? -10.552 4.425 -7.016 1.00 90.81 92 TYR A C 1
ATOM 721 O O . TYR A 1 92 ? -9.800 5.384 -7.192 1.00 90.81 92 TYR A O 1
ATOM 729 N N . GLN A 1 93 ? -11.168 4.211 -5.851 1.00 94.44 93 GLN A N 1
ATOM 730 C CA . GLN A 1 93 ? -11.064 5.094 -4.685 1.00 94.44 93 GLN A CA 1
ATOM 731 C C . GLN A 1 93 ? -10.577 4.340 -3.450 1.00 94.44 93 GLN A C 1
ATOM 733 O O . GLN A 1 93 ? -10.788 3.133 -3.305 1.00 94.44 93 GLN A O 1
ATOM 738 N N . VAL A 1 94 ? -9.962 5.077 -2.525 1.00 96.12 94 VAL A N 1
ATOM 739 C CA . VAL A 1 94 ? -9.727 4.600 -1.158 1.00 96.12 94 VAL A CA 1
ATOM 740 C C . VAL A 1 94 ? -10.819 5.156 -0.261 1.00 96.12 94 VAL A C 1
ATOM 742 O O . VAL A 1 94 ? -11.178 6.327 -0.335 1.00 96.12 94 VAL A O 1
ATOM 745 N N . GLN A 1 95 ? -11.349 4.306 0.600 1.00 96.56 95 GLN A N 1
ATOM 746 C CA . GLN A 1 95 ? -12.364 4.643 1.575 1.00 96.56 95 GLN A CA 1
ATOM 747 C C . GLN A 1 95 ? -11.756 4.603 2.968 1.00 96.56 95 GLN A C 1
ATOM 749 O O . GLN A 1 95 ? -11.109 3.628 3.349 1.00 96.56 95 GLN A O 1
ATOM 754 N N . PHE A 1 96 ? -11.980 5.663 3.733 1.00 97.19 96 PHE A N 1
ATOM 755 C CA . PHE A 1 96 ? -11.733 5.681 5.163 1.00 97.19 96 PHE A CA 1
ATOM 756 C C . PHE A 1 96 ? -13.041 5.360 5.877 1.00 97.19 96 PHE A C 1
ATOM 758 O O . PHE A 1 96 ? -14.042 6.057 5.692 1.00 97.19 96 PHE A O 1
ATOM 765 N N . ILE A 1 97 ? -13.036 4.297 6.675 1.00 97.56 97 ILE A N 1
ATOM 766 C CA . ILE A 1 97 ? -14.190 3.884 7.469 1.00 97.56 97 ILE A CA 1
ATOM 767 C C . ILE A 1 97 ? -13.889 4.203 8.925 1.00 97.56 97 ILE A C 1
ATOM 769 O O . ILE A 1 97 ? -12.900 3.720 9.477 1.00 97.56 97 ILE A O 1
ATOM 773 N N . SER A 1 98 ? -14.757 5.007 9.528 1.00 97.50 98 SER A N 1
ATOM 774 C CA . SER A 1 98 ? -14.728 5.375 10.937 1.00 97.50 98 SER A CA 1
ATOM 775 C C . SER A 1 98 ? -15.854 4.657 11.670 1.00 97.50 98 SER A C 1
ATOM 777 O O . SER A 1 98 ? -17.025 4.779 11.301 1.00 97.50 98 SER A O 1
ATOM 779 N N . TYR A 1 99 ? -15.493 3.894 12.696 1.00 97.31 99 TYR A N 1
ATOM 780 C CA . TYR A 1 99 ? -16.420 3.236 13.604 1.00 97.31 99 TYR A CA 1
ATOM 781 C C . TYR A 1 99 ? -16.536 4.075 14.881 1.00 97.31 99 TYR A C 1
ATOM 783 O O . TYR A 1 99 ? -15.515 4.469 15.446 1.00 97.31 99 TYR A O 1
ATOM 791 N N . PRO A 1 100 ? -17.751 4.364 15.362 1.00 96.44 100 PRO A N 1
ATOM 792 C CA . PRO A 1 100 ? -17.919 5.158 16.565 1.00 96.44 100 PRO A CA 1
ATOM 793 C C . PRO A 1 100 ? -17.429 4.375 17.791 1.00 96.44 100 PRO A C 1
ATOM 795 O O . PRO A 1 100 ? -17.803 3.221 18.004 1.00 96.44 100 PRO A O 1
ATOM 798 N N . VAL A 1 101 ? -16.581 5.012 18.598 1.00 96.38 101 VAL A N 1
ATOM 799 C CA . VAL A 1 101 ? -16.134 4.494 19.892 1.00 96.38 101 VAL A CA 1
ATOM 800 C C . VAL A 1 101 ? -17.327 4.553 20.856 1.00 96.38 101 VAL A C 1
ATOM 802 O O . VAL A 1 101 ? -18.006 5.588 20.923 1.00 96.38 101 VAL A O 1
ATOM 805 N N . PRO A 1 102 ? -17.644 3.463 21.577 1.00 95.88 102 PRO A N 1
ATOM 806 C CA . PRO A 1 102 ? -18.743 3.446 22.536 1.00 95.88 102 PRO A CA 1
ATOM 807 C C . PRO A 1 102 ? -18.433 4.344 23.741 1.00 95.88 102 PRO A C 1
ATOM 809 O O . PRO A 1 102 ? -17.299 4.763 23.945 1.00 95.88 102 PRO A O 1
ATOM 812 N N . THR A 1 103 ? -19.438 4.641 24.562 1.00 96.38 103 THR A N 1
ATOM 813 C CA . THR A 1 103 ? -19.260 5.460 25.777 1.00 96.38 103 THR A CA 1
ATOM 814 C C . THR A 1 103 ? -18.725 4.672 26.974 1.00 96.38 103 THR A C 1
ATOM 816 O O . THR A 1 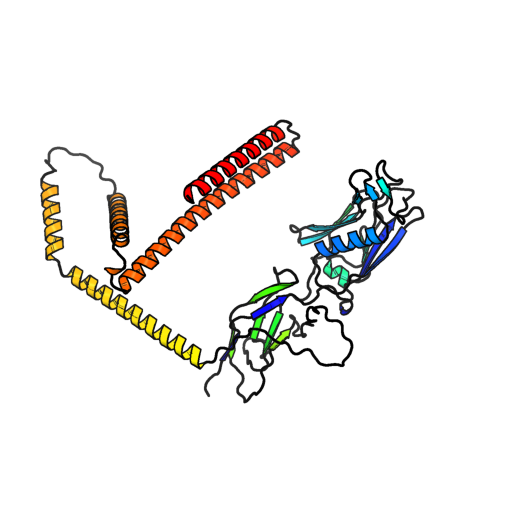103 ? -18.300 5.254 27.967 1.00 96.38 103 THR A O 1
ATOM 819 N N . ALA A 1 104 ? -18.726 3.343 26.881 1.00 95.81 104 ALA A N 1
ATOM 820 C CA . ALA A 1 104 ? -18.176 2.434 27.872 1.00 95.81 104 ALA A CA 1
ATOM 821 C C . ALA A 1 104 ? -17.665 1.159 27.191 1.00 95.81 104 ALA A C 1
ATOM 823 O O . ALA A 1 104 ? -18.047 0.847 26.059 1.00 95.81 104 ALA A O 1
ATOM 824 N N . LEU A 1 105 ? -16.821 0.411 27.901 1.00 96.19 105 LEU A N 1
ATOM 825 C CA . LEU A 1 105 ? -16.314 -0.882 27.455 1.00 96.19 105 LEU A CA 1
ATOM 826 C C . LEU A 1 105 ? -17.477 -1.874 27.254 1.00 96.19 105 LEU A C 1
ATOM 828 O O . LEU A 1 105 ? -18.211 -2.136 28.211 1.00 96.19 105 LEU A O 1
ATOM 832 N N . PRO A 1 106 ? -17.654 -2.448 26.049 1.00 94.94 106 PRO A N 1
ATOM 833 C CA . PRO A 1 106 ? -18.652 -3.489 25.833 1.00 94.94 106 PRO A CA 1
ATOM 834 C C . PRO A 1 106 ? -18.367 -4.734 26.683 1.00 94.94 106 PRO A C 1
ATOM 836 O O . PRO A 1 106 ? -17.212 -5.107 26.897 1.00 94.94 106 PRO A O 1
ATOM 839 N N . SER A 1 107 ? -19.425 -5.408 27.140 1.00 96.31 107 SER A N 1
ATOM 840 C CA . SER A 1 107 ? -19.292 -6.649 27.911 1.00 96.31 107 SER A CA 1
ATOM 841 C C . SER A 1 107 ? -18.549 -7.724 27.109 1.00 96.31 107 SER A C 1
ATOM 843 O O . SER A 1 107 ? -18.809 -7.904 25.920 1.00 96.31 107 SER A O 1
ATOM 845 N N . GLY A 1 108 ? -17.628 -8.439 27.760 1.00 94.94 108 GLY A N 1
ATOM 846 C CA . GLY A 1 108 ? -16.813 -9.482 27.124 1.00 94.94 108 GLY A CA 1
ATOM 847 C C . GLY A 1 108 ? -15.555 -8.978 26.407 1.00 94.94 108 GLY A C 1
ATOM 848 O O . GLY A 1 108 ? -14.872 -9.776 25.766 1.00 94.94 108 GLY A O 1
ATOM 849 N N . PHE A 1 109 ? -15.221 -7.691 26.533 1.00 97.19 109 PHE A N 1
ATOM 850 C CA . PHE A 1 109 ? -14.005 -7.106 25.968 1.00 97.19 109 PHE A CA 1
ATOM 851 C C . PHE A 1 109 ? -13.073 -6.556 27.050 1.00 97.19 109 PHE A C 1
ATOM 853 O O . PHE A 1 109 ? -13.489 -6.283 28.173 1.00 97.19 109 PHE A O 1
ATOM 860 N N . THR A 1 110 ? -11.810 -6.355 26.681 1.00 97.25 110 THR A N 1
ATOM 861 C CA . THR A 1 110 ? -10.799 -5.624 27.452 1.00 97.25 110 THR A CA 1
ATOM 862 C C . THR A 1 110 ? -10.289 -4.453 26.615 1.00 97.25 110 THR A C 1
ATOM 864 O O . THR A 1 110 ? -9.953 -4.630 25.443 1.00 97.25 110 THR A O 1
ATOM 867 N N . ALA A 1 111 ? -10.242 -3.250 27.191 1.00 96.62 111 ALA A N 1
ATOM 868 C CA . ALA A 1 111 ? -9.675 -2.077 26.526 1.00 96.62 111 ALA A CA 1
ATOM 869 C C . ALA A 1 111 ? -8.141 -2.101 26.566 1.00 96.62 111 ALA A C 1
ATOM 871 O O . ALA A 1 111 ? -7.540 -2.515 27.558 1.00 96.62 111 ALA A O 1
ATOM 872 N N . GLY A 1 112 ? -7.511 -1.611 25.499 1.00 95.44 112 GLY A N 1
ATOM 873 C CA . GLY A 1 112 ? -6.092 -1.287 25.506 1.00 95.44 112 GLY A CA 1
ATOM 874 C C . GLY A 1 112 ? -5.774 -0.149 26.491 1.00 95.44 112 GLY A C 1
ATOM 875 O O . GLY A 1 112 ? -6.653 0.641 26.836 1.00 95.44 112 GLY A O 1
ATOM 876 N N . PRO A 1 113 ? -4.514 -0.031 26.945 1.00 94.75 113 PRO A N 1
ATOM 877 C CA . PRO A 1 113 ? -4.137 0.832 28.069 1.00 94.75 113 PRO A CA 1
ATOM 878 C C . PRO A 1 113 ? -4.324 2.335 27.823 1.00 94.75 113 PRO A C 1
ATOM 880 O O . PRO A 1 113 ? -4.371 3.097 28.783 1.00 94.75 113 PRO A O 1
ATOM 883 N N . GLN A 1 114 ? -4.399 2.771 26.562 1.00 94.38 114 GLN A N 1
ATOM 884 C CA . GLN A 1 114 ? -4.571 4.183 26.195 1.00 94.38 114 GLN A CA 1
ATOM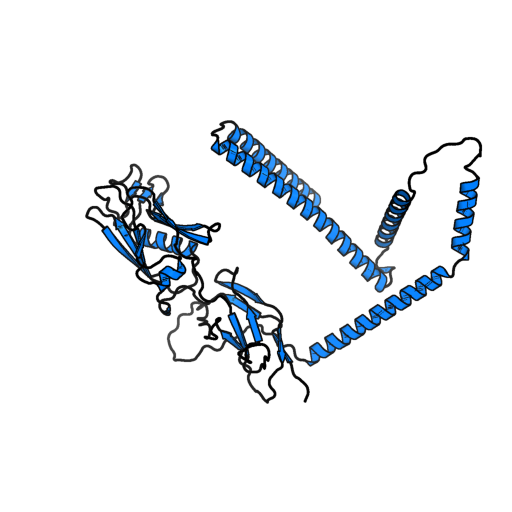 885 C C . GLN A 1 114 ? -5.989 4.499 25.702 1.00 94.38 114 GLN A C 1
ATOM 887 O O . GLN A 1 114 ? -6.344 5.668 25.535 1.00 94.38 114 GLN A O 1
ATOM 892 N N . LEU A 1 115 ? -6.821 3.478 25.474 1.00 95.25 115 LEU A N 1
ATOM 893 C CA . LEU A 1 115 ? -8.191 3.674 25.026 1.00 95.25 115 LEU A CA 1
ATOM 894 C C . LEU A 1 115 ? -9.046 4.185 26.191 1.00 95.25 115 LEU A C 1
ATOM 896 O O . LEU A 1 115 ? -9.332 3.462 27.142 1.00 95.25 115 LEU A O 1
ATOM 900 N N . THR A 1 116 ? -9.501 5.430 26.078 1.00 95.44 116 THR A N 1
ATOM 901 C CA . THR A 1 116 ? -10.516 6.008 26.964 1.00 95.44 116 THR A CA 1
ATOM 902 C C . THR A 1 116 ? -11.812 6.209 26.195 1.00 95.44 116 THR A C 1
ATOM 904 O O . THR A 1 116 ? -11.799 6.507 24.999 1.00 95.44 116 THR A O 1
ATOM 907 N N . PHE A 1 117 ? -12.942 6.031 26.875 1.00 95.62 117 PHE A N 1
ATOM 908 C CA . PHE A 1 117 ? -14.251 6.124 26.242 1.00 95.62 117 PHE A CA 1
ATOM 909 C C . PHE A 1 117 ? -14.797 7.558 26.336 1.00 95.62 117 PHE A C 1
ATOM 911 O O . PHE A 1 117 ? -14.773 8.141 27.424 1.00 95.62 117 PHE A O 1
ATOM 918 N N . PRO A 1 118 ? -15.264 8.150 25.224 1.00 95.62 118 PRO A N 1
ATOM 919 C CA . PRO A 1 118 ? -15.865 9.480 25.224 1.00 95.62 118 PRO A CA 1
ATOM 920 C C . PRO A 1 118 ? -17.219 9.500 25.951 1.00 95.62 118 PRO A C 1
ATOM 922 O O . PRO A 1 118 ? -17.920 8.494 26.022 1.00 95.62 118 PRO A O 1
ATOM 925 N N . SER A 1 119 ? -17.638 10.670 26.443 1.00 93.44 119 SER A N 1
ATOM 926 C CA . SER A 1 119 ? -18.948 10.850 27.102 1.00 93.44 119 SER A CA 1
ATOM 927 C C . SER A 1 119 ? -20.141 10.670 26.156 1.00 93.44 119 SER A C 1
ATOM 929 O O . SER A 1 119 ? -21.242 10.332 26.584 1.00 93.44 119 SER A O 1
ATOM 931 N N . THR A 1 120 ? -19.922 10.873 24.856 1.00 94.44 120 THR A N 1
ATOM 932 C CA . THR A 1 120 ? -20.876 10.584 23.781 1.00 94.44 120 THR A CA 1
ATOM 933 C C . THR A 1 120 ? -20.180 9.755 22.718 1.00 94.44 120 THR A C 1
ATOM 935 O O . THR A 1 120 ? -18.979 9.903 22.511 1.00 94.44 120 THR A O 1
ATOM 938 N N . SER A 1 121 ? -20.911 8.875 22.034 1.00 95.12 121 SER A N 1
ATOM 939 C CA . SER A 1 121 ? -20.295 8.028 21.016 1.00 95.12 121 SER A CA 1
ATOM 940 C C . SER A 1 121 ? -19.793 8.874 19.841 1.00 95.12 121 SER A C 1
ATOM 942 O O . SER A 1 121 ? -20.552 9.646 19.245 1.00 95.12 121 SER A O 1
ATOM 944 N N . LYS A 1 122 ? -18.494 8.757 19.551 1.00 96.25 122 LYS A N 1
ATOM 945 C CA . LYS A 1 122 ? -17.773 9.519 18.525 1.00 96.25 122 LYS A CA 1
ATOM 946 C C . LYS A 1 122 ? -16.789 8.603 17.815 1.00 96.25 122 LYS A C 1
ATOM 948 O O . LYS A 1 122 ? -16.175 7.756 18.454 1.00 96.25 122 LYS A O 1
ATOM 953 N N . GLY A 1 123 ? -16.633 8.762 16.510 1.00 95.75 123 GLY A N 1
ATOM 954 C CA . GLY A 1 123 ? -15.669 8.030 15.699 1.00 95.75 123 GLY A CA 1
ATOM 955 C C . GLY A 1 123 ? -14.390 8.830 15.450 1.00 95.75 123 GLY A C 1
ATOM 956 O O . GLY A 1 123 ? -14.402 10.065 15.510 1.00 95.75 123 GLY A O 1
ATOM 957 N N . PRO A 1 124 ? -13.276 8.145 15.159 1.00 97.19 124 PRO A N 1
ATOM 958 C CA . PRO A 1 124 ? -12.029 8.787 14.772 1.00 97.19 124 PRO A CA 1
ATOM 959 C C . PRO A 1 124 ? -12.135 9.497 13.416 1.00 97.19 124 PRO A C 1
ATOM 961 O O . PRO A 1 124 ? -12.931 9.118 12.553 1.00 97.19 124 PRO A O 1
ATOM 964 N N . GLN A 1 125 ? -11.289 10.501 13.205 1.00 97.44 125 GLN A N 1
ATOM 965 C CA . GLN A 1 125 ? -11.158 11.199 11.925 1.00 97.44 125 GLN A CA 1
ATOM 966 C C . GLN A 1 125 ? -9.758 10.992 11.350 1.00 97.44 125 GLN A C 1
ATOM 968 O O . GLN A 1 125 ? -8.769 10.971 12.080 1.00 97.44 125 GLN A O 1
ATOM 973 N N . LEU A 1 126 ? -9.669 10.876 10.032 1.00 97.31 126 LEU A N 1
ATOM 974 C CA . LEU A 1 126 ? -8.423 10.943 9.288 1.00 97.31 126 LEU A CA 1
ATOM 975 C C . LEU A 1 126 ? -8.034 12.407 9.093 1.00 97.31 126 LEU A C 1
ATOM 977 O O . LEU A 1 126 ? -8.825 13.178 8.565 1.00 97.31 126 LEU A O 1
ATOM 981 N N . SER A 1 127 ? -6.819 12.782 9.472 1.00 97.12 127 SER A N 1
ATOM 982 C CA . SER A 1 127 ? -6.269 14.119 9.264 1.00 97.12 127 SER A CA 1
ATOM 983 C C . SER A 1 127 ? -5.037 14.046 8.363 1.00 97.12 127 SER A C 1
ATOM 985 O O . SER A 1 127 ? -4.068 13.333 8.635 1.00 97.12 127 SER A O 1
ATOM 987 N N . ILE A 1 128 ? -5.081 14.794 7.263 1.00 96.69 128 ILE A N 1
ATOM 988 C CA . ILE A 1 128 ? -4.042 14.824 6.234 1.00 96.69 128 ILE A CA 1
ATOM 989 C C . ILE A 1 128 ? -3.438 16.219 6.204 1.00 96.69 128 ILE A C 1
ATOM 991 O O . ILE A 1 128 ? -4.029 17.156 5.667 1.00 96.69 128 ILE A O 1
ATOM 995 N N . ALA A 1 129 ? -2.236 16.334 6.764 1.00 93.62 129 ALA A N 1
ATOM 996 C CA . ALA A 1 129 ? -1.457 17.568 6.740 1.00 93.62 129 ALA A CA 1
ATOM 997 C C . ALA A 1 129 ? -0.585 17.682 5.478 1.00 93.62 129 ALA A C 1
ATOM 999 O O . ALA A 1 129 ? -0.427 18.771 4.933 1.00 93.62 129 ALA A O 1
ATOM 1000 N N . SER A 1 130 ? -0.031 16.562 4.992 1.00 93.81 130 SER A N 1
ATOM 1001 C CA . SER A 1 130 ? 0.828 16.555 3.804 1.00 93.81 130 SER A CA 1
ATOM 1002 C C . SER A 1 130 ? 0.012 16.349 2.521 1.00 93.81 130 SER A C 1
ATOM 1004 O O . SER A 1 130 ? -0.605 15.288 2.361 1.00 93.81 130 SER A O 1
ATOM 1006 N N . PRO A 1 131 ? 0.059 17.282 1.550 1.00 94.00 131 PRO A N 1
ATOM 1007 C CA . PRO A 1 131 ? -0.581 17.083 0.250 1.00 94.00 131 PRO A CA 1
ATOM 1008 C C . PRO A 1 131 ? 0.041 15.915 -0.530 1.00 94.00 131 PRO A C 1
ATOM 1010 O O . PRO A 1 131 ? -0.640 15.268 -1.326 1.00 94.00 131 PRO A O 1
ATOM 1013 N N . ALA A 1 132 ? 1.319 15.603 -0.285 1.00 93.69 132 ALA A N 1
ATOM 1014 C CA . ALA A 1 132 ? 2.002 14.499 -0.947 1.00 93.69 132 ALA A CA 1
ATOM 1015 C C . ALA A 1 132 ? 1.461 13.136 -0.487 1.00 93.69 132 ALA A C 1
ATOM 1017 O O . ALA A 1 132 ? 1.243 12.262 -1.325 1.00 93.69 132 ALA A O 1
ATOM 1018 N N . PHE A 1 133 ? 1.169 12.965 0.811 1.00 94.31 133 PHE A N 1
ATOM 1019 C CA . PHE A 1 133 ? 0.470 11.768 1.296 1.00 94.31 133 PHE A CA 1
ATOM 1020 C C . PHE A 1 133 ? -0.988 11.743 0.829 1.00 94.31 133 PHE A C 1
ATOM 1022 O O . PHE A 1 133 ? -1.468 10.706 0.377 1.00 94.31 133 PHE A O 1
ATOM 1029 N N . GLY A 1 134 ? -1.670 12.893 0.844 1.00 94.62 134 GLY A N 1
ATOM 1030 C CA . GLY A 1 134 ? -3.022 13.024 0.301 1.00 94.62 134 GLY A CA 1
ATOM 1031 C C . GLY A 1 134 ? -3.143 12.483 -1.128 1.00 94.62 134 GLY A C 1
ATOM 1032 O O . GLY A 1 134 ? -4.049 11.706 -1.419 1.00 94.62 134 GLY A O 1
ATOM 1033 N N . LYS A 1 135 ? -2.159 12.766 -1.991 1.00 94.38 135 LYS A N 1
ATOM 1034 C CA . LYS A 1 135 ? -2.085 12.229 -3.361 1.00 94.38 135 LYS A CA 1
ATOM 1035 C C . LYS A 1 135 ? -1.950 10.699 -3.423 1.00 94.38 135 LYS A C 1
ATOM 1037 O O . LYS A 1 135 ? -2.502 10.083 -4.334 1.00 94.38 135 LYS A O 1
ATOM 1042 N N . VAL A 1 136 ? -1.257 10.077 -2.466 1.00 93.75 136 VAL A N 1
ATOM 1043 C CA . VAL A 1 136 ? -1.091 8.610 -2.398 1.00 93.75 136 VAL A CA 1
ATOM 1044 C C . VAL A 1 136 ? -2.432 7.922 -2.164 1.00 93.75 136 VAL A C 1
ATOM 1046 O O . VAL A 1 136 ? -2.745 6.950 -2.847 1.00 93.75 136 VAL A O 1
ATOM 1049 N N . ILE A 1 137 ? -3.223 8.427 -1.214 1.00 94.50 137 ILE A N 1
ATOM 1050 C CA . ILE A 1 137 ? -4.513 7.838 -0.818 1.00 94.50 137 ILE A CA 1
ATOM 1051 C C . ILE A 1 137 ? -5.725 8.486 -1.507 1.00 94.50 137 ILE A C 1
ATOM 1053 O O . ILE A 1 137 ? -6.847 8.023 -1.335 1.00 94.50 137 ILE A O 1
ATOM 1057 N N . GLY A 1 138 ? -5.519 9.536 -2.304 1.00 95.12 138 GLY A N 1
ATOM 1058 C CA . GLY A 1 138 ? -6.556 10.226 -3.076 1.00 95.12 138 GLY A CA 1
ATOM 1059 C C . GLY A 1 138 ? -7.379 11.264 -2.298 1.00 95.12 138 GLY A C 1
ATOM 1060 O O . GLY A 1 138 ? -8.442 11.677 -2.765 1.00 95.12 138 GLY A O 1
ATOM 1061 N N . PHE A 1 139 ? -6.935 11.698 -1.121 1.00 96.06 139 PHE A N 1
ATOM 1062 C CA . PHE A 1 139 ? -7.637 12.683 -0.293 1.00 96.06 139 PHE A CA 1
ATOM 1063 C C . PHE A 1 139 ? -6.935 14.046 -0.335 1.00 96.06 139 PHE A C 1
ATOM 1065 O O . PHE A 1 139 ? -5.709 14.129 -0.355 1.00 96.06 139 PHE A O 1
ATOM 1072 N N . ALA A 1 140 ? -7.712 15.130 -0.319 1.00 95.94 140 ALA A N 1
ATOM 1073 C CA . ALA A 1 140 ? -7.165 16.476 -0.153 1.00 95.94 140 ALA A CA 1
ATOM 1074 C C . ALA A 1 140 ? -6.618 16.685 1.272 1.00 95.94 140 ALA A C 1
ATOM 1076 O O . ALA A 1 140 ? -6.904 15.906 2.179 1.00 95.94 140 ALA A O 1
ATOM 1077 N N . THR A 1 141 ? -5.847 17.750 1.492 1.00 95.88 141 THR A N 1
ATOM 1078 C CA . THR A 1 141 ? -5.457 18.157 2.849 1.00 95.88 141 THR A CA 1
ATOM 1079 C C . THR A 1 141 ? -6.689 18.566 3.651 1.00 95.88 141 THR A C 1
ATOM 1081 O O . THR A 1 141 ? -7.520 19.327 3.153 1.00 95.88 141 THR A O 1
ATOM 1084 N N . GLY A 1 142 ? -6.803 18.086 4.886 1.00 96.56 142 GLY A N 1
ATOM 1085 C CA . GLY A 1 142 ? -7.960 18.336 5.742 1.00 96.56 142 GLY A CA 1
ATOM 1086 C C . GLY A 1 142 ? -8.310 17.147 6.629 1.00 96.56 142 GLY A C 1
ATOM 1087 O O . GLY A 1 142 ? -7.523 16.208 6.768 1.00 96.56 142 GLY A O 1
ATOM 1088 N N . THR A 1 143 ? -9.504 17.202 7.215 1.00 96.88 143 THR A N 1
ATOM 1089 C CA . THR A 1 143 ? -10.005 16.204 8.165 1.00 96.88 143 THR A CA 1
ATOM 1090 C C . THR A 1 143 ? -11.237 15.497 7.603 1.00 96.88 143 THR A C 1
ATOM 1092 O O . THR A 1 143 ? -12.160 16.150 7.114 1.00 96.88 143 THR A O 1
ATOM 1095 N N . PHE A 1 144 ? -11.259 14.166 7.681 1.00 97.00 144 PHE A N 1
ATOM 1096 C CA . PHE A 1 144 ? -12.282 13.308 7.087 1.00 97.00 144 PHE A CA 1
ATOM 1097 C C . PHE A 1 144 ? -12.775 12.249 8.087 1.00 97.00 144 PHE A C 1
ATOM 1099 O O . PHE A 1 144 ? -11.977 11.442 8.564 1.00 97.00 144 PHE A O 1
ATOM 1106 N N . PRO A 1 145 ? -14.084 12.190 8.389 1.00 96.12 145 PRO A N 1
ATOM 1107 C CA . PRO A 1 145 ? -15.102 13.198 8.066 1.00 96.12 145 PRO A CA 1
ATOM 1108 C C . PRO A 1 145 ? -14.760 14.572 8.675 1.00 96.12 145 PRO A C 1
ATOM 1110 O O . PRO A 1 145 ? -13.937 14.648 9.584 1.00 96.12 145 PRO A O 1
ATOM 1113 N N . SER A 1 146 ? -15.371 15.660 8.195 1.00 93.81 146 SER A N 1
ATOM 1114 C CA . SER A 1 146 ? -15.069 17.031 8.660 1.00 93.81 146 SER A CA 1
ATOM 1115 C C . SER A 1 146 ? -15.426 17.276 10.131 1.00 93.81 146 SER A C 1
ATOM 1117 O O . SER A 1 146 ? -14.817 18.118 10.787 1.00 93.81 146 SER A O 1
ATOM 1119 N N . SER A 1 147 ? -16.366 16.502 10.671 1.00 93.25 147 SER A N 1
ATOM 1120 C CA . SER A 1 147 ? -16.724 16.446 12.088 1.00 93.25 147 SER A CA 1
ATOM 1121 C C . SER A 1 147 ? -16.649 15.007 12.605 1.00 93.25 147 SER A C 1
ATOM 1123 O O . SER A 1 147 ? -16.703 14.054 11.826 1.00 93.25 147 SER A O 1
ATOM 1125 N N . GLN A 1 148 ? -16.505 14.827 13.922 1.00 93.19 148 GLN A N 1
ATOM 1126 C CA . GLN A 1 148 ? -16.487 13.485 14.505 1.00 93.19 148 GLN A CA 1
ATOM 1127 C C . GLN A 1 148 ? -17.854 12.805 14.344 1.00 93.19 148 GLN A C 1
ATOM 1129 O O . GLN A 1 148 ? -18.845 13.305 14.895 1.00 93.19 148 GLN A O 1
ATOM 1134 N N . PRO A 1 149 ? -17.926 11.667 13.633 1.00 94.62 149 PRO A N 1
ATOM 1135 C CA . PRO A 1 149 ? -19.192 10.996 13.384 1.00 94.62 149 PRO A CA 1
ATOM 1136 C C . PRO A 1 149 ? -19.698 10.300 14.651 1.00 94.62 149 PRO A C 1
ATOM 1138 O O . PRO A 1 149 ? -18.906 9.794 15.436 1.00 94.62 149 PRO A O 1
ATOM 1141 N N . SER A 1 150 ? -21.011 10.244 14.863 1.00 95.19 150 SER A N 1
ATOM 1142 C CA . SER A 1 150 ? -21.632 9.459 15.949 1.00 95.19 150 SER A CA 1
ATOM 1143 C C . SER A 1 150 ? -22.088 8.065 15.505 1.00 95.19 150 SER A C 1
ATOM 1145 O O . SER A 1 150 ? -22.523 7.258 16.321 1.00 95.19 150 SER A O 1
ATOM 1147 N N . THR A 1 151 ? -21.995 7.777 14.210 1.00 96.00 151 THR A N 1
ATOM 1148 C CA . THR A 1 151 ? -22.397 6.525 13.564 1.00 96.00 151 THR A CA 1
ATOM 1149 C C . THR A 1 151 ? -21.290 6.053 12.625 1.00 96.00 151 THR A C 1
ATOM 1151 O O . THR A 1 151 ? -20.357 6.800 12.319 1.00 96.00 151 THR A O 1
ATOM 1154 N N . ILE A 1 152 ? -21.367 4.801 12.165 1.00 97.19 152 ILE A N 1
ATOM 1155 C CA . ILE A 1 152 ? -20.395 4.273 11.200 1.00 97.19 152 ILE A CA 1
ATOM 1156 C C . ILE A 1 152 ? -20.439 5.142 9.947 1.00 97.19 152 ILE A C 1
ATOM 1158 O O . ILE A 1 152 ? -21.475 5.249 9.295 1.00 97.19 152 ILE A O 1
ATOM 1162 N N . THR A 1 153 ? -19.311 5.761 9.615 1.00 97.50 153 THR A N 1
ATOM 1163 C CA . THR A 1 153 ? -19.218 6.696 8.494 1.00 97.50 153 THR A CA 1
ATOM 1164 C C . THR A 1 153 ? -18.099 6.269 7.565 1.00 97.50 153 THR A C 1
ATOM 1166 O O . THR A 1 153 ? -16.982 5.999 8.002 1.00 97.50 153 THR A O 1
ATOM 1169 N N . THR A 1 154 ? -18.406 6.226 6.272 1.00 96.94 154 THR A N 1
ATOM 1170 C CA . THR A 1 154 ? -17.436 5.941 5.215 1.00 96.94 154 THR A CA 1
ATOM 1171 C C . THR A 1 154 ? -17.234 7.194 4.383 1.00 96.94 154 THR A C 1
ATOM 1173 O O . THR A 1 154 ? -18.194 7.735 3.839 1.00 96.94 154 THR A O 1
ATOM 1176 N N . VAL A 1 155 ? -15.989 7.645 4.265 1.00 96.75 155 VAL A N 1
ATOM 1177 C CA . VAL A 1 155 ? -15.615 8.760 3.390 1.00 96.75 155 VAL A CA 1
ATOM 1178 C C . VAL A 1 155 ? -14.747 8.211 2.273 1.00 96.75 155 VAL A C 1
ATOM 1180 O O . VAL A 1 155 ? -13.743 7.553 2.535 1.00 96.75 155 VAL A O 1
ATOM 1183 N N . SER A 1 156 ? -15.143 8.468 1.030 1.00 96.62 156 SER A N 1
ATOM 1184 C CA . SER A 1 156 ? -14.363 8.074 -0.145 1.00 96.62 156 SER A CA 1
ATOM 1185 C C . SER A 1 156 ? -13.400 9.187 -0.546 1.00 96.62 156 SER A C 1
ATOM 1187 O O . SER A 1 156 ? -13.678 10.369 -0.337 1.00 96.62 156 SER A O 1
ATOM 1189 N N . SER A 1 157 ? -12.270 8.800 -1.128 1.00 95.94 157 SER A N 1
ATOM 1190 C CA . SER A 1 157 ? -11.262 9.713 -1.649 1.00 95.94 157 SER A CA 1
ATOM 1191 C C . SER A 1 157 ? -11.850 10.616 -2.745 1.00 95.94 157 SER A C 1
ATOM 1193 O O . SER A 1 157 ? -12.633 10.170 -3.585 1.00 95.94 157 SER A O 1
ATOM 1195 N N . THR A 1 158 ? -11.490 11.902 -2.745 1.00 91.00 158 THR A N 1
ATOM 1196 C CA . THR A 1 158 ? -12.004 12.896 -3.709 1.00 91.00 158 THR A CA 1
ATOM 1197 C C . THR A 1 158 ? -11.261 12.879 -5.043 1.00 91.00 158 THR A C 1
ATOM 1199 O O . THR A 1 158 ? -11.738 13.434 -6.028 1.00 91.00 158 THR A O 1
ATOM 1202 N N . SER A 1 159 ? -10.095 12.238 -5.083 1.00 93.06 159 SER A N 1
ATOM 1203 C CA . SER A 1 159 ? -9.264 12.065 -6.270 1.00 93.06 159 SER A CA 1
ATOM 1204 C C . SER A 1 159 ? -8.819 10.611 -6.408 1.00 93.06 159 SER A C 1
ATOM 1206 O O . SER A 1 159 ? -8.874 9.832 -5.448 1.00 93.06 159 SER A O 1
ATOM 1208 N N . THR A 1 160 ? -8.398 10.236 -7.617 1.00 91.12 160 THR A N 1
ATOM 1209 C CA . THR A 1 160 ? -7.846 8.907 -7.880 1.00 91.12 160 THR A CA 1
ATOM 1210 C C . THR A 1 160 ? -6.515 8.755 -7.133 1.00 91.12 160 THR A C 1
ATOM 1212 O O . THR A 1 160 ? -5.602 9.552 -7.363 1.00 91.12 160 THR A O 1
ATOM 1215 N N . PRO A 1 161 ? -6.378 7.751 -6.251 1.00 92.12 161 PRO A N 1
ATOM 1216 C CA . PRO A 1 161 ? -5.146 7.490 -5.517 1.00 92.12 161 PRO A CA 1
ATOM 1217 C C . PRO A 1 161 ? -3.980 7.204 -6.470 1.00 92.12 161 PRO A C 1
ATOM 1219 O O . PRO A 1 161 ? -4.090 6.365 -7.366 1.00 92.12 161 PRO A O 1
ATOM 1222 N N . VAL A 1 162 ? -2.838 7.860 -6.256 1.00 89.56 162 VAL A N 1
ATOM 1223 C CA . VAL A 1 162 ? -1.601 7.613 -7.011 1.00 89.56 162 VAL A CA 1
ATOM 1224 C C . VAL A 1 162 ? -0.593 6.945 -6.086 1.00 89.56 162 VAL A C 1
ATOM 1226 O O . VAL A 1 162 ? 0.267 7.595 -5.496 1.00 89.56 162 VAL A O 1
ATOM 1229 N N . VAL A 1 163 ? -0.719 5.622 -5.949 1.00 85.25 163 VAL A N 1
ATOM 1230 C CA . VAL A 1 163 ? 0.108 4.829 -5.026 1.00 85.25 163 VAL A CA 1
ATOM 1231 C C . VAL A 1 163 ? 1.573 4.818 -5.453 1.00 85.25 163 VAL A C 1
ATOM 1233 O O . VAL A 1 163 ? 2.430 4.850 -4.585 1.00 85.25 163 VAL A O 1
ATOM 1236 N N . SER A 1 164 ? 1.881 4.808 -6.753 1.00 85.38 164 SER A N 1
ATOM 1237 C CA . SER A 1 164 ? 3.248 4.953 -7.268 1.00 85.38 164 SER A CA 1
ATOM 1238 C C . SER A 1 164 ? 3.320 6.139 -8.221 1.00 85.38 164 SER A C 1
ATOM 1240 O O . SER A 1 164 ? 2.515 6.262 -9.142 1.00 85.38 164 SER A O 1
ATOM 1242 N N . ASP A 1 165 ? 4.290 7.015 -7.990 1.00 82.56 165 ASP A N 1
ATOM 1243 C CA . ASP A 1 165 ? 4.584 8.173 -8.829 1.00 82.56 165 ASP A CA 1
ATOM 1244 C C . ASP A 1 165 ? 5.366 7.806 -10.095 1.00 82.56 165 ASP A C 1
ATOM 1246 O O . ASP A 1 165 ? 5.323 8.555 -11.069 1.00 82.56 165 ASP A O 1
ATOM 1250 N N . VAL A 1 166 ? 6.031 6.648 -10.118 1.00 87.81 166 VAL A N 1
ATOM 1251 C CA . VAL A 1 166 ? 6.746 6.134 -11.291 1.00 87.81 166 VAL A CA 1
ATOM 1252 C C . VAL A 1 166 ? 5.777 5.337 -12.160 1.00 87.81 166 VAL A C 1
ATOM 1254 O O . VAL A 1 166 ? 5.561 4.143 -11.959 1.00 87.81 166 VAL A O 1
ATOM 1257 N N . GLN A 1 167 ? 5.186 6.008 -13.145 1.00 87.62 167 GLN A N 1
ATOM 1258 C CA . GLN A 1 167 ? 4.233 5.391 -14.078 1.00 87.62 167 GLN A CA 1
ATOM 1259 C C . GLN A 1 167 ? 4.928 4.687 -15.245 1.00 87.62 167 GLN A C 1
ATOM 1261 O O . GLN A 1 167 ? 4.391 3.741 -15.827 1.00 87.62 167 GLN A O 1
ATOM 1266 N N . ASN A 1 168 ? 6.124 5.156 -15.592 1.00 90.44 168 ASN A N 1
ATOM 1267 C CA . ASN A 1 168 ? 6.916 4.645 -16.693 1.00 90.44 168 ASN A CA 1
ATOM 1268 C C . ASN A 1 168 ? 8.395 4.679 -16.315 1.00 90.44 168 ASN A C 1
ATOM 1270 O O . ASN A 1 168 ? 8.888 5.675 -15.788 1.00 90.44 168 ASN A O 1
ATOM 1274 N N . VAL A 1 169 ? 9.090 3.591 -16.616 1.00 90.75 169 VAL A N 1
ATOM 1275 C CA . VAL A 1 169 ? 10.535 3.480 -16.483 1.00 90.75 169 VAL A CA 1
ATOM 1276 C C . VAL A 1 169 ? 11.141 3.627 -17.864 1.00 90.75 169 VAL A C 1
ATOM 1278 O O . VAL A 1 169 ? 10.860 2.849 -18.777 1.00 90.75 169 VAL A O 1
ATOM 1281 N N . VAL A 1 170 ? 11.988 4.635 -18.011 1.00 91.69 170 VAL A N 1
ATOM 1282 C CA . VAL A 1 170 ? 12.723 4.912 -19.238 1.00 91.69 170 VAL A CA 1
ATOM 1283 C C . VAL A 1 170 ? 14.113 4.309 -19.109 1.00 91.69 170 VAL A C 1
ATOM 1285 O O . VAL A 1 170 ? 14.877 4.648 -18.207 1.00 91.69 170 VAL A O 1
ATOM 1288 N N . VAL A 1 171 ? 14.452 3.409 -20.024 1.00 90.94 171 VAL A N 1
ATOM 1289 C CA . VAL A 1 171 ? 15.797 2.856 -20.144 1.00 90.94 171 VAL A CA 1
ATOM 1290 C C . VAL A 1 171 ? 16.584 3.766 -21.066 1.00 90.94 171 VAL A C 1
ATOM 1292 O O . VAL A 1 171 ? 16.245 3.933 -22.242 1.00 90.94 171 VAL A O 1
ATOM 1295 N N . THR A 1 172 ? 17.650 4.346 -20.534 1.00 91.69 172 THR A N 1
ATOM 1296 C CA . THR A 1 172 ? 18.569 5.177 -21.300 1.00 91.69 172 THR A CA 1
ATOM 1297 C C . THR A 1 172 ? 19.887 4.457 -21.531 1.00 91.69 172 THR A C 1
ATOM 1299 O O . THR A 1 172 ? 20.349 3.677 -20.696 1.00 91.69 172 THR A O 1
ATOM 1302 N N . LEU A 1 173 ? 20.465 4.711 -22.697 1.00 89.75 173 LEU A N 1
ATOM 1303 C CA . LEU A 1 173 ? 21.742 4.201 -23.139 1.00 89.75 173 LEU A CA 1
ATOM 1304 C C . LEU A 1 173 ? 22.558 5.354 -23.714 1.00 89.75 173 LEU A C 1
ATOM 1306 O O . LEU A 1 173 ? 22.143 6.011 -24.667 1.00 89.75 173 LEU A O 1
ATOM 1310 N N . ASP A 1 174 ? 23.747 5.575 -23.171 1.00 89.06 174 ASP A N 1
ATOM 1311 C CA . ASP A 1 174 ? 24.646 6.642 -23.609 1.00 89.06 174 ASP A CA 1
ATOM 1312 C C . ASP A 1 174 ? 25.060 6.533 -25.089 1.00 89.06 174 ASP A C 1
ATOM 1314 O O . ASP A 1 174 ? 25.426 7.538 -25.703 1.00 89.06 174 ASP A O 1
ATOM 1318 N N . SER A 1 175 ? 25.065 5.317 -25.644 1.00 87.25 175 SER A N 1
ATOM 1319 C CA . SER A 1 175 ? 25.543 4.991 -26.997 1.00 87.25 175 SER A CA 1
ATOM 1320 C C . SER A 1 175 ? 24.464 4.884 -28.062 1.00 87.25 175 SER A C 1
ATOM 1322 O O . SER A 1 175 ? 24.796 4.727 -29.239 1.00 87.25 175 SER A O 1
ATOM 1324 N N . CYS A 1 176 ? 23.191 5.002 -27.692 1.00 88.00 176 CYS A N 1
ATOM 1325 C CA . CYS A 1 176 ? 22.123 4.982 -28.679 1.00 88.00 176 CYS A CA 1
ATOM 1326 C C . CYS A 1 176 ? 21.898 6.361 -29.313 1.00 88.00 176 CYS A C 1
ATOM 1328 O O . CYS A 1 176 ? 22.231 7.403 -28.749 1.00 88.00 176 CYS A O 1
ATOM 1330 N N . CYS A 1 177 ? 21.371 6.337 -30.532 1.00 88.50 177 CYS A N 1
ATOM 1331 C CA . CYS A 1 177 ? 20.905 7.500 -31.261 1.00 88.50 177 CYS A CA 1
ATOM 1332 C C . CYS A 1 177 ? 19.478 7.200 -31.711 1.00 88.50 177 CYS A C 1
ATOM 1334 O O . CYS A 1 177 ? 19.264 6.637 -32.780 1.00 88.50 177 CYS A O 1
ATOM 1336 N N . ASN A 1 178 ? 18.498 7.494 -30.863 1.00 88.38 178 ASN A N 1
ATOM 1337 C CA . ASN A 1 178 ? 17.094 7.292 -31.188 1.00 88.38 178 ASN A CA 1
ATOM 1338 C C . ASN A 1 178 ? 16.517 8.543 -31.879 1.00 88.38 178 ASN A C 1
ATOM 1340 O O . ASN A 1 178 ? 16.323 9.549 -31.198 1.00 88.38 178 ASN A O 1
ATOM 1344 N N . PRO A 1 179 ? 16.221 8.509 -33.195 1.00 87.50 179 PRO A N 1
ATOM 1345 C CA . PRO A 1 179 ? 15.637 9.656 -33.891 1.00 87.50 179 PRO A CA 1
ATOM 1346 C C . PRO A 1 179 ? 14.146 9.848 -33.573 1.00 87.50 179 PRO A C 1
ATOM 1348 O O . PRO A 1 179 ? 13.578 10.878 -33.917 1.00 87.50 179 PRO A O 1
ATOM 1351 N N . TYR A 1 180 ? 13.508 8.861 -32.938 1.00 87.00 180 TYR A N 1
ATOM 1352 C CA . TYR A 1 180 ? 12.073 8.854 -32.652 1.00 87.00 180 TYR A CA 1
ATOM 1353 C C . TYR A 1 180 ? 11.737 9.312 -31.230 1.00 87.00 180 TYR A C 1
ATOM 1355 O O . TYR A 1 180 ? 10.565 9.476 -30.901 1.00 87.00 180 TYR A O 1
ATOM 1363 N N . ALA A 1 181 ? 12.745 9.500 -30.375 1.00 86.81 181 ALA A N 1
ATOM 1364 C CA . ALA A 1 181 ? 12.564 9.985 -29.016 1.00 86.81 181 ALA A CA 1
ATOM 1365 C C . ALA A 1 181 ? 13.109 11.415 -28.882 1.00 86.81 181 ALA A C 1
ATOM 1367 O O . ALA A 1 181 ? 14.165 11.719 -29.437 1.00 86.81 181 ALA A O 1
ATOM 1368 N N . PRO A 1 182 ? 12.454 12.284 -28.089 1.00 85.06 182 PRO A N 1
ATOM 1369 C CA . PRO A 1 182 ? 12.950 13.638 -27.829 1.00 85.06 182 PRO A CA 1
ATOM 1370 C C . PRO A 1 182 ? 14.317 13.632 -27.129 1.00 85.06 182 PRO A C 1
ATOM 1372 O O . PRO A 1 182 ? 15.100 14.566 -27.274 1.00 85.06 182 PRO A O 1
ATOM 1375 N N . ASN A 1 183 ? 14.628 12.558 -26.398 1.00 88.12 183 ASN A N 1
ATOM 1376 C CA . ASN A 1 183 ? 15.967 12.274 -25.909 1.00 88.12 183 ASN A CA 1
ATOM 1377 C C . ASN A 1 183 ? 16.561 11.111 -26.714 1.00 88.12 183 ASN A C 1
ATOM 1379 O O . ASN A 1 183 ? 16.107 9.970 -26.604 1.00 88.12 183 ASN A O 1
ATOM 1383 N N . SER A 1 184 ? 17.618 11.399 -27.476 1.00 88.69 184 SER A N 1
ATOM 1384 C CA . SER A 1 184 ? 18.298 10.428 -28.339 1.00 88.69 184 SER A CA 1
ATOM 1385 C C . SER A 1 184 ? 18.923 9.257 -27.579 1.00 88.69 184 SER A C 1
ATOM 1387 O O . SER A 1 184 ? 19.248 8.250 -28.203 1.00 88.69 184 SER A O 1
ATOM 1389 N N . LYS A 1 185 ? 19.046 9.361 -26.247 1.00 90.56 185 LYS A N 1
ATOM 1390 C CA . LYS A 1 185 ? 19.561 8.312 -25.362 1.00 90.56 185 LYS A CA 1
ATOM 1391 C C . LYS A 1 185 ? 18.510 7.289 -24.929 1.00 90.56 185 LYS A C 1
ATOM 1393 O O . LYS A 1 185 ? 18.850 6.380 -24.183 1.00 90.56 185 LYS A O 1
ATOM 1398 N N . VAL A 1 186 ? 17.242 7.410 -25.314 1.00 91.19 186 VAL A N 1
ATOM 1399 C CA . VAL A 1 186 ? 16.203 6.456 -24.889 1.00 91.19 186 VAL A CA 1
ATOM 1400 C C . VAL A 1 186 ? 16.257 5.201 -25.752 1.00 91.19 186 VAL A C 1
ATOM 1402 O O . VAL A 1 186 ? 15.995 5.284 -26.952 1.00 91.19 186 VAL A O 1
ATOM 1405 N N . ILE A 1 187 ? 16.542 4.042 -25.140 1.00 90.62 187 ILE A N 1
ATOM 1406 C CA . ILE A 1 187 ? 16.550 2.747 -25.839 1.00 90.62 187 ILE A CA 1
ATOM 1407 C C . ILE A 1 187 ? 15.221 1.990 -25.712 1.00 90.62 187 ILE A C 1
ATOM 1409 O O . ILE A 1 187 ? 14.808 1.262 -26.615 1.00 90.62 187 ILE A O 1
ATOM 1413 N N . HIS A 1 188 ? 14.546 2.136 -24.577 1.00 90.50 188 HIS A N 1
ATOM 1414 C CA . HIS A 1 188 ? 13.302 1.427 -24.302 1.00 90.50 188 HIS A CA 1
ATOM 1415 C C . HIS A 1 188 ? 12.515 2.121 -23.198 1.00 90.50 188 HIS A C 1
ATOM 1417 O O . HIS A 1 188 ? 13.081 2.877 -22.409 1.00 90.50 188 HIS A O 1
ATOM 1423 N N . SER A 1 189 ? 11.226 1.826 -23.099 1.00 90.12 189 SER A N 1
ATOM 1424 C CA . SER A 1 189 ? 10.403 2.218 -21.961 1.00 90.12 189 SER A CA 1
ATOM 1425 C C . SER A 1 189 ? 9.448 1.095 -21.582 1.00 90.12 189 SER A C 1
ATOM 1427 O O . SER A 1 189 ? 9.003 0.314 -22.425 1.00 90.12 189 SER A O 1
ATOM 1429 N N . PHE A 1 190 ? 9.160 0.973 -20.293 1.00 90.69 190 PHE A N 1
ATOM 1430 C CA . PHE A 1 190 ? 8.206 -0.003 -19.787 1.00 90.69 190 PHE A CA 1
ATOM 1431 C C . PHE A 1 190 ? 7.493 0.531 -18.550 1.00 90.69 190 PHE A C 1
ATOM 1433 O O . PHE A 1 190 ? 8.072 1.259 -17.747 1.00 90.69 190 PHE A O 1
ATOM 1440 N N . SER A 1 191 ? 6.237 0.134 -18.364 1.00 89.81 191 SER A N 1
ATOM 1441 C CA . SER A 1 191 ? 5.479 0.502 -17.171 1.00 89.81 191 SER A CA 1
ATOM 1442 C C . SER A 1 191 ? 5.605 -0.576 -16.088 1.00 89.81 191 SER A C 1
ATOM 1444 O O . SER A 1 191 ? 5.514 -1.762 -16.414 1.00 89.81 191 SER A O 1
ATOM 1446 N N . PRO A 1 192 ? 5.768 -0.202 -14.805 1.00 86.50 192 PRO A N 1
ATOM 1447 C CA . PRO A 1 192 ? 5.581 -1.124 -13.688 1.00 86.50 192 PRO A CA 1
ATOM 1448 C C . PRO A 1 192 ? 4.105 -1.417 -13.387 1.00 86.50 192 PRO A C 1
ATOM 1450 O O . PRO A 1 192 ? 3.819 -2.183 -12.467 1.00 86.50 192 PRO A O 1
ATOM 1453 N N . ALA A 1 193 ? 3.159 -0.816 -14.121 1.00 82.62 193 ALA A N 1
ATOM 1454 C CA . ALA A 1 193 ? 1.733 -1.030 -13.909 1.00 82.62 193 ALA A CA 1
ATOM 1455 C C . ALA A 1 193 ? 1.378 -2.526 -13.901 1.00 82.62 193 ALA A C 1
ATOM 1457 O O . ALA A 1 193 ? 1.850 -3.308 -14.725 1.00 82.62 193 ALA A O 1
ATOM 1458 N N . GLY A 1 194 ? 0.550 -2.925 -12.935 1.00 79.25 194 GLY A N 1
ATOM 1459 C CA . GLY A 1 194 ? 0.148 -4.320 -12.743 1.00 79.25 194 GLY A CA 1
ATOM 1460 C C . GLY A 1 194 ? 1.207 -5.218 -12.093 1.00 79.25 194 GLY A C 1
ATOM 1461 O O . GLY A 1 194 ? 0.930 -6.394 -11.869 1.00 79.25 194 GLY A O 1
ATOM 1462 N N . THR A 1 195 ? 2.391 -4.695 -11.753 1.00 85.62 195 THR A N 1
ATOM 1463 C CA . THR A 1 195 ? 3.422 -5.439 -11.018 1.00 85.62 195 THR A CA 1
ATOM 1464 C C . THR A 1 195 ? 3.486 -4.960 -9.572 1.00 85.62 195 THR A C 1
ATOM 1466 O O . THR A 1 195 ? 3.654 -3.771 -9.313 1.00 85.62 195 THR A O 1
ATOM 1469 N N . ASN A 1 196 ? 3.367 -5.883 -8.615 1.00 83.19 196 ASN A N 1
ATOM 1470 C CA . ASN A 1 196 ? 3.519 -5.549 -7.197 1.00 83.19 196 ASN A CA 1
ATOM 1471 C C . ASN A 1 196 ? 4.971 -5.181 -6.869 1.00 83.19 196 ASN A C 1
ATOM 1473 O O . ASN A 1 196 ? 5.911 -5.643 -7.521 1.00 83.19 196 ASN A O 1
ATOM 1477 N N . TYR A 1 197 ? 5.155 -4.380 -5.821 1.00 84.44 197 TYR A N 1
ATOM 1478 C CA . TYR A 1 197 ? 6.482 -4.118 -5.277 1.00 84.44 197 TYR A CA 1
ATOM 1479 C C . TYR A 1 197 ? 7.205 -5.431 -4.938 1.00 84.44 197 TYR A C 1
ATOM 1481 O O . TYR A 1 197 ? 6.579 -6.400 -4.511 1.00 84.44 197 TYR A O 1
ATOM 1489 N N . ALA A 1 198 ? 8.521 -5.454 -5.148 1.00 83.62 198 ALA A N 1
ATOM 1490 C CA . ALA A 1 198 ? 9.388 -6.623 -5.024 1.00 83.62 198 ALA A CA 1
ATOM 1491 C C . ALA A 1 198 ? 9.091 -7.781 -5.997 1.00 83.62 198 ALA A C 1
ATOM 1493 O O . ALA A 1 198 ? 9.663 -8.856 -5.835 1.00 83.62 198 ALA A O 1
ATOM 1494 N N . ASN A 1 199 ? 8.284 -7.568 -7.043 1.00 85.69 199 ASN A N 1
ATOM 1495 C CA . ASN A 1 199 ? 8.141 -8.530 -8.136 1.00 85.69 199 ASN A CA 1
ATOM 1496 C C . ASN A 1 199 ? 9.042 -8.195 -9.329 1.00 85.69 199 ASN A C 1
ATOM 1498 O O . ASN A 1 199 ? 9.558 -7.086 -9.488 1.00 85.69 199 ASN A O 1
ATOM 1502 N N . LEU A 1 200 ? 9.237 -9.203 -10.175 1.00 88.19 200 LEU A N 1
ATOM 1503 C CA . LEU A 1 200 ? 10.055 -9.121 -11.371 1.00 88.19 200 LEU A CA 1
ATOM 1504 C C . LEU A 1 200 ? 9.282 -8.459 -12.515 1.00 88.19 200 LEU A C 1
ATOM 1506 O O . LEU A 1 200 ? 8.230 -8.952 -12.916 1.00 88.19 200 LEU A O 1
ATOM 1510 N N . ILE A 1 201 ? 9.842 -7.399 -13.089 1.00 87.38 201 ILE A N 1
ATOM 1511 C CA . ILE A 1 201 ? 9.366 -6.803 -14.336 1.00 87.38 201 ILE A CA 1
ATOM 1512 C C . ILE A 1 201 ? 10.214 -7.358 -15.476 1.00 87.38 201 ILE A C 1
ATOM 1514 O O . ILE A 1 201 ? 11.443 -7.232 -15.484 1.00 87.38 201 ILE A O 1
ATOM 1518 N N . THR A 1 202 ? 9.550 -7.972 -16.453 1.00 85.56 202 THR A N 1
ATOM 1519 C CA . THR A 1 202 ? 10.185 -8.455 -17.680 1.00 85.56 202 THR A CA 1
ATOM 1520 C C . THR A 1 202 ? 9.683 -7.659 -18.864 1.00 85.56 202 THR A C 1
ATOM 1522 O O . THR A 1 202 ? 8.477 -7.573 -19.082 1.00 85.56 202 THR A O 1
ATOM 1525 N N . THR A 1 203 ? 10.603 -7.123 -19.656 1.00 82.75 203 THR A N 1
ATOM 1526 C CA . THR A 1 203 ? 10.257 -6.407 -20.883 1.00 82.75 203 THR A CA 1
ATOM 1527 C C . THR A 1 203 ? 11.103 -6.880 -22.057 1.00 82.75 203 THR A C 1
ATOM 1529 O O . THR A 1 203 ? 12.191 -7.441 -21.877 1.00 82.75 203 THR A O 1
ATOM 1532 N N . ALA A 1 204 ? 10.537 -6.713 -23.248 1.00 72.94 204 ALA A N 1
ATOM 1533 C CA . ALA A 1 204 ? 11.006 -7.293 -24.495 1.00 72.94 204 ALA A CA 1
ATOM 1534 C C . ALA A 1 204 ? 11.605 -6.236 -25.439 1.00 72.94 204 ALA A C 1
ATOM 1536 O O . ALA A 1 204 ? 11.932 -5.121 -25.040 1.00 72.94 204 ALA A O 1
ATOM 1537 N N . LEU A 1 205 ? 11.792 -6.658 -26.685 1.00 70.06 205 LEU A N 1
ATOM 1538 C CA . LEU A 1 205 ? 12.890 -6.269 -27.552 1.00 70.06 205 LEU A CA 1
ATOM 1539 C C . LEU A 1 205 ? 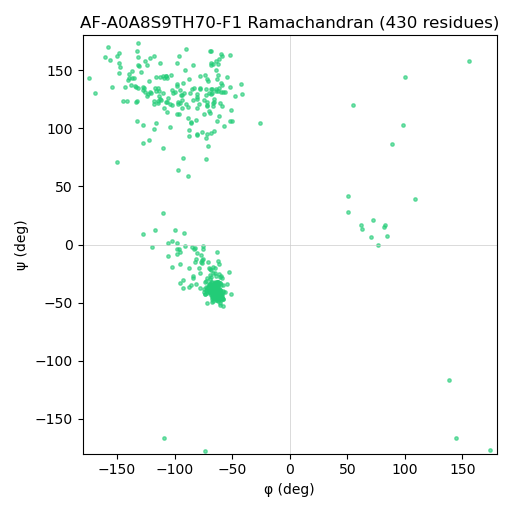12.733 -4.878 -28.195 1.00 70.06 205 LEU A C 1
ATOM 1541 O O . LEU A 1 205 ? 11.687 -4.584 -28.767 1.00 70.06 205 LEU A O 1
ATOM 1545 N N . SER A 1 206 ? 13.793 -4.060 -28.175 1.00 79.12 206 SER A N 1
ATOM 1546 C CA . SER A 1 206 ? 13.864 -2.775 -28.900 1.00 79.12 206 SER A CA 1
ATOM 1547 C C . SER A 1 206 ? 15.194 -2.645 -29.645 1.00 79.12 206 SER A C 1
ATOM 1549 O O . SER A 1 206 ? 16.244 -2.967 -29.086 1.00 79.12 206 SER A O 1
ATOM 1551 N N . PHE A 1 207 ? 15.151 -2.195 -30.905 1.00 84.25 207 PHE A N 1
ATOM 1552 C CA . PHE A 1 207 ? 16.316 -1.992 -31.775 1.00 84.25 207 PHE A CA 1
ATOM 1553 C C . PHE A 1 207 ? 16.490 -0.516 -32.100 1.00 84.25 207 PHE A C 1
ATOM 1555 O O . PHE A 1 207 ? 15.598 0.088 -32.694 1.00 84.25 207 PHE A O 1
ATOM 1562 N N . ILE A 1 208 ? 17.659 0.045 -31.793 1.00 87.62 208 ILE A N 1
ATOM 1563 C CA . ILE A 1 208 ? 17.957 1.455 -32.058 1.00 87.62 208 ILE A CA 1
ATOM 1564 C C . ILE A 1 208 ? 19.356 1.591 -32.674 1.00 87.62 208 ILE A C 1
ATOM 1566 O O . ILE A 1 208 ? 20.267 0.820 -32.340 1.00 87.62 208 ILE A O 1
ATOM 1570 N N . PRO A 1 209 ? 19.557 2.529 -33.619 1.00 87.06 209 PRO A N 1
ATOM 1571 C CA . PRO A 1 209 ? 20.879 2.773 -34.171 1.00 87.06 209 PRO A CA 1
ATOM 1572 C C . PRO A 1 209 ? 21.851 3.268 -33.095 1.00 87.06 209 PRO A C 1
ATOM 1574 O O . PRO A 1 209 ? 21.500 4.029 -32.194 1.00 87.06 209 PRO A O 1
ATOM 1577 N N . GLN A 1 210 ? 23.097 2.816 -33.186 1.00 86.12 210 GLN A N 1
ATOM 1578 C CA . GLN A 1 210 ? 24.167 3.248 -32.299 1.00 86.12 210 GLN A CA 1
ATOM 1579 C C . GLN A 1 210 ? 24.833 4.506 -32.869 1.00 86.12 210 GLN A C 1
ATOM 1581 O O . GLN A 1 210 ? 25.025 4.623 -34.081 1.00 86.12 210 GLN A O 1
ATOM 1586 N N . GLN A 1 211 ? 25.216 5.439 -32.000 1.00 84.44 211 GLN A N 1
ATOM 1587 C CA . GLN A 1 211 ? 26.024 6.588 -32.393 1.00 84.44 211 GLN A CA 1
ATOM 1588 C C . GLN A 1 211 ? 27.438 6.132 -32.792 1.00 84.44 211 GLN A C 1
ATOM 1590 O O . GLN A 1 211 ? 28.075 5.355 -32.078 1.00 84.44 211 GLN A O 1
ATOM 1595 N N . SER A 1 212 ? 27.945 6.639 -33.918 1.00 81.25 212 SER A N 1
ATOM 1596 C CA . SER A 1 212 ? 29.311 6.371 -34.378 1.00 81.25 212 SER A CA 1
ATOM 1597 C C . SER A 1 212 ? 30.347 6.900 -33.381 1.00 81.25 212 SER A C 1
ATOM 1599 O O . SER A 1 212 ? 30.271 8.052 -32.959 1.00 81.25 212 SER A O 1
ATOM 1601 N N . GLY A 1 213 ? 31.331 6.075 -33.025 1.00 81.25 213 GLY A N 1
ATOM 1602 C CA . GLY A 1 213 ? 32.441 6.470 -32.157 1.00 81.25 213 GLY A CA 1
ATOM 1603 C C . GLY A 1 213 ? 33.078 5.287 -31.433 1.00 81.25 213 GLY A C 1
ATOM 1604 O O . GLY A 1 213 ? 32.454 4.242 -31.255 1.00 81.25 213 GLY A O 1
ATOM 1605 N N . TRP A 1 214 ? 34.328 5.462 -31.010 1.00 80.69 214 TRP A N 1
ATOM 1606 C CA . TRP A 1 214 ? 35.040 4.492 -30.179 1.00 80.69 214 TRP A CA 1
ATOM 1607 C C . TRP A 1 214 ? 34.604 4.664 -28.725 1.00 80.69 214 TRP A C 1
ATOM 1609 O O . TRP A 1 214 ? 34.613 5.782 -28.211 1.00 80.69 214 TRP A O 1
ATOM 1619 N N . ARG A 1 215 ? 34.216 3.571 -28.062 1.00 78.81 215 ARG A N 1
ATOM 1620 C CA . ARG A 1 215 ? 33.825 3.575 -26.646 1.00 78.81 215 ARG A CA 1
ATOM 1621 C C . ARG A 1 215 ? 34.405 2.366 -25.931 1.00 78.81 215 ARG A C 1
ATOM 1623 O O . ARG A 1 215 ? 34.377 1.261 -26.468 1.00 78.81 215 ARG A O 1
ATOM 1630 N N . SER A 1 216 ? 34.911 2.593 -24.726 1.00 85.75 216 SER A N 1
ATOM 1631 C CA . SER A 1 216 ? 35.388 1.554 -23.807 1.00 85.75 216 SER A CA 1
ATOM 1632 C C . SER A 1 216 ? 34.330 1.134 -22.783 1.00 85.75 216 SER A C 1
ATOM 1634 O O . SER A 1 216 ? 34.460 0.073 -22.181 1.00 85.75 216 SER A O 1
ATOM 1636 N N . GLU A 1 217 ? 33.280 1.940 -22.599 1.00 85.88 217 GLU A N 1
ATOM 1637 C CA . GLU A 1 217 ? 32.198 1.712 -21.641 1.00 85.88 217 GLU A CA 1
ATOM 1638 C C . GLU A 1 217 ? 30.843 2.035 -22.285 1.00 85.88 217 GLU A C 1
ATOM 1640 O O . GLU A 1 217 ? 30.742 2.883 -23.175 1.00 85.88 217 GLU A O 1
ATOM 1645 N N . ILE A 1 218 ? 29.810 1.324 -21.837 1.00 85.38 218 ILE A N 1
ATOM 1646 C CA . ILE A 1 218 ? 28.409 1.566 -22.175 1.00 85.38 218 ILE A CA 1
ATOM 1647 C C . ILE A 1 218 ? 27.673 1.757 -20.852 1.00 85.38 218 ILE A C 1
ATOM 1649 O O . ILE A 1 218 ? 27.775 0.913 -19.962 1.00 85.38 218 ILE A O 1
ATOM 1653 N N . THR A 1 219 ? 26.923 2.848 -20.726 1.00 88.38 219 THR A N 1
ATOM 1654 C CA . THR A 1 219 ? 26.162 3.163 -19.514 1.00 88.38 219 THR A CA 1
ATOM 1655 C C . THR A 1 219 ? 24.676 3.001 -19.779 1.00 88.38 219 THR A C 1
ATOM 1657 O O . THR A 1 219 ? 24.097 3.713 -20.601 1.00 88.38 219 THR A O 1
ATOM 1660 N N . VAL A 1 220 ? 24.065 2.070 -19.047 1.00 87.75 220 VAL A N 1
ATOM 1661 C CA . VAL A 1 220 ? 22.616 1.876 -18.999 1.00 87.75 220 VAL A CA 1
ATOM 1662 C C . VAL A 1 220 ? 22.097 2.509 -17.717 1.00 87.75 220 VAL A C 1
ATOM 1664 O O . VAL A 1 220 ? 22.606 2.220 -16.633 1.00 87.75 220 VAL A O 1
ATOM 1667 N N . GLN A 1 221 ? 21.064 3.335 -17.827 1.00 90.00 221 GLN A N 1
ATOM 1668 C CA . GLN A 1 221 ? 20.443 3.971 -16.674 1.00 90.00 221 GLN A CA 1
ATOM 1669 C C . GLN A 1 221 ? 18.923 3.880 -16.756 1.00 90.00 221 GLN A C 1
ATOM 1671 O O . GLN A 1 221 ? 18.329 4.100 -17.810 1.00 90.00 221 GLN A O 1
ATOM 1676 N N . LEU A 1 222 ? 18.303 3.546 -15.624 1.00 89.88 222 LEU A N 1
ATOM 1677 C CA . LEU A 1 222 ? 16.855 3.555 -15.465 1.00 89.88 222 LEU A CA 1
ATOM 1678 C C . LEU A 1 222 ? 16.431 4.903 -14.888 1.00 89.88 222 LEU A C 1
ATOM 1680 O O . LEU A 1 222 ? 16.913 5.306 -13.825 1.00 89.88 222 LEU A O 1
ATOM 1684 N N . CYS A 1 223 ? 15.530 5.574 -15.587 1.00 90.38 223 CYS A N 1
ATOM 1685 C CA . CYS A 1 223 ? 14.966 6.849 -15.185 1.00 90.38 223 CYS A CA 1
ATOM 1686 C C . CYS A 1 223 ? 13.443 6.755 -15.056 1.00 90.38 223 CYS A C 1
ATOM 1688 O O . CYS A 1 223 ? 12.819 5.851 -15.613 1.00 90.38 223 CYS A O 1
ATOM 1690 N N . ASP A 1 224 ? 12.848 7.696 -14.334 1.00 90.44 224 ASP A N 1
ATOM 1691 C CA . ASP A 1 224 ? 11.405 7.912 -14.333 1.00 90.44 224 ASP A CA 1
ATOM 1692 C C . ASP A 1 224 ? 10.928 8.585 -15.638 1.00 90.44 224 ASP A C 1
ATOM 1694 O O . ASP A 1 224 ? 11.706 8.859 -16.561 1.00 90.44 224 ASP A O 1
ATOM 1698 N N . GLN A 1 225 ? 9.628 8.877 -15.715 1.00 88.00 225 GLN A N 1
ATOM 1699 C CA . GLN A 1 225 ? 9.022 9.571 -16.852 1.00 88.00 225 GLN A CA 1
ATOM 1700 C C . GLN A 1 225 ? 9.570 10.989 -17.105 1.00 88.00 225 GLN A C 1
ATOM 1702 O O . GLN A 1 225 ? 9.384 11.517 -18.198 1.00 88.00 225 GLN A O 1
ATOM 1707 N N . TYR A 1 226 ? 10.252 11.596 -16.131 1.00 90.06 226 TYR A N 1
ATOM 1708 C CA . TYR A 1 226 ? 10.877 12.915 -16.235 1.00 90.06 226 TYR A CA 1
ATOM 1709 C C . TYR A 1 226 ? 12.382 12.826 -16.512 1.00 90.06 226 TYR A C 1
ATOM 1711 O O . TYR A 1 226 ? 13.086 13.828 -16.407 1.00 90.06 226 TYR A O 1
ATOM 1719 N N . LEU A 1 227 ? 12.881 11.635 -16.871 1.00 88.81 227 LEU A N 1
ATOM 1720 C CA . LEU A 1 227 ? 14.301 11.338 -17.072 1.00 88.81 227 LEU A CA 1
ATOM 1721 C C . LEU A 1 227 ? 15.157 11.530 -15.808 1.00 88.81 227 LEU A C 1
ATOM 1723 O O . LEU A 1 227 ? 16.387 11.556 -15.899 1.00 88.81 227 LEU A O 1
ATOM 1727 N N . SER A 1 228 ? 14.534 11.594 -14.630 1.00 87.56 228 SER A N 1
ATOM 1728 C CA . SER A 1 228 ? 15.249 11.606 -13.360 1.00 87.56 228 SER A CA 1
ATOM 1729 C C . SER A 1 228 ? 15.697 10.185 -13.017 1.00 87.56 228 SER A C 1
ATOM 1731 O O . SER A 1 228 ? 14.910 9.246 -13.156 1.00 87.56 228 SER A O 1
ATOM 1733 N N . PRO A 1 229 ? 16.947 9.980 -12.572 1.00 88.00 229 PRO A N 1
ATOM 1734 C CA . PRO A 1 229 ? 17.438 8.656 -12.208 1.00 88.00 229 PRO A CA 1
ATOM 1735 C C . PRO A 1 229 ? 16.556 8.004 -11.142 1.00 88.00 229 PRO A C 1
ATOM 1737 O O . PRO A 1 229 ? 16.295 8.611 -10.102 1.00 88.00 229 PRO A O 1
ATOM 1740 N N . LEU A 1 230 ? 16.154 6.749 -11.353 1.00 85.38 230 LEU A N 1
ATOM 1741 C CA . LEU A 1 230 ? 15.502 5.996 -10.288 1.00 85.38 230 LEU A CA 1
ATOM 1742 C C . LEU A 1 230 ? 16.513 5.770 -9.164 1.00 85.38 230 LEU A C 1
ATOM 1744 O O . LEU A 1 230 ? 17.604 5.236 -9.388 1.00 85.38 230 LEU A O 1
ATOM 1748 N N . ASN A 1 231 ? 16.150 6.174 -7.945 1.00 70.56 231 ASN A N 1
ATOM 1749 C CA . ASN A 1 231 ? 16.947 5.874 -6.766 1.00 70.56 231 ASN A CA 1
ATOM 1750 C C . ASN A 1 231 ? 16.814 4.377 -6.466 1.00 70.56 231 ASN A C 1
ATOM 1752 O O . ASN A 1 231 ? 15.963 3.950 -5.689 1.00 70.56 231 ASN A O 1
ATOM 1756 N N . ASN A 1 232 ? 17.641 3.568 -7.123 1.00 53.69 232 ASN A N 1
ATOM 1757 C CA . ASN A 1 232 ? 17.823 2.167 -6.784 1.00 53.69 232 ASN A CA 1
ATOM 1758 C C . ASN A 1 232 ? 18.625 2.102 -5.482 1.00 53.69 232 ASN A C 1
ATOM 1760 O O . ASN A 1 232 ? 19.804 1.738 -5.465 1.00 53.69 232 ASN A O 1
ATOM 1764 N N . SER A 1 233 ? 17.977 2.432 -4.364 1.00 45.84 233 SER A N 1
ATOM 1765 C CA . SER A 1 233 ? 18.370 1.847 -3.095 1.00 45.84 233 SER A CA 1
ATOM 1766 C C . SER A 1 233 ? 18.266 0.341 -3.307 1.00 45.84 233 SER A C 1
ATOM 1768 O O . SER A 1 233 ? 17.164 -0.203 -3.372 1.00 45.84 233 SER A O 1
ATOM 1770 N N . ARG A 1 234 ? 19.405 -0.330 -3.523 1.00 41.03 234 ARG A N 1
ATOM 1771 C CA . ARG A 1 234 ? 19.467 -1.795 -3.514 1.00 41.03 234 ARG A CA 1
ATOM 1772 C C . ARG A 1 234 ? 18.616 -2.277 -2.329 1.00 41.03 234 ARG A C 1
ATOM 1774 O O . ARG A 1 234 ? 18.744 -1.661 -1.264 1.00 41.03 234 ARG A O 1
ATOM 1781 N N . PRO A 1 235 ? 17.799 -3.341 -2.454 1.00 40.62 235 PRO A N 1
ATOM 1782 C CA . PRO A 1 235 ? 17.333 -4.052 -1.273 1.00 40.62 235 PRO A CA 1
ATOM 1783 C C . PRO A 1 235 ? 18.598 -4.364 -0.479 1.00 40.62 235 PRO A C 1
ATOM 1785 O O . PRO A 1 235 ? 19.447 -5.125 -0.945 1.00 40.62 235 PRO A O 1
ATOM 1788 N N . ARG A 1 236 ? 18.830 -3.653 0.630 1.00 39.00 236 ARG A N 1
ATOM 1789 C CA . ARG A 1 236 ? 19.997 -3.911 1.463 1.00 39.00 236 ARG A CA 1
ATOM 1790 C C . ARG A 1 236 ? 19.735 -5.276 2.071 1.00 39.00 236 ARG A C 1
ATOM 1792 O O . ARG A 1 236 ? 19.029 -5.384 3.068 1.00 39.00 236 ARG A O 1
ATOM 1799 N N . CYS A 1 237 ? 20.276 -6.317 1.448 1.00 32.56 237 CYS A N 1
ATOM 1800 C CA . CYS A 1 237 ? 20.540 -7.565 2.133 1.00 32.56 237 CYS A CA 1
ATOM 1801 C C . CYS A 1 237 ? 21.319 -7.161 3.389 1.00 32.56 237 CYS A C 1
ATOM 1803 O O . CYS A 1 237 ? 22.375 -6.536 3.273 1.00 32.56 237 CYS A O 1
ATOM 1805 N N . HIS A 1 238 ? 20.737 -7.394 4.564 1.00 32.28 238 HIS A N 1
ATOM 1806 C CA . HIS A 1 238 ? 21.359 -7.118 5.851 1.00 32.28 238 HIS A CA 1
ATOM 1807 C C . HIS A 1 238 ? 22.759 -7.735 5.869 1.00 32.28 238 HIS A C 1
ATOM 1809 O O . HIS A 1 238 ? 22.883 -8.946 5.977 1.00 32.28 238 HIS A O 1
ATOM 1815 N N . ASN A 1 239 ? 23.791 -6.903 5.772 1.00 31.89 239 ASN A N 1
ATOM 1816 C CA . ASN A 1 239 ? 25.129 -7.229 6.232 1.00 31.89 239 ASN A CA 1
ATOM 1817 C C . ASN A 1 239 ? 25.611 -6.027 7.039 1.00 31.89 239 ASN A C 1
ATOM 1819 O O . ASN A 1 239 ? 25.891 -4.952 6.507 1.00 31.89 239 ASN A O 1
ATOM 1823 N N . ASN A 1 240 ? 25.625 -6.228 8.353 1.00 35.91 240 ASN A N 1
ATOM 1824 C CA . ASN A 1 240 ? 26.262 -5.352 9.316 1.00 35.91 240 ASN A CA 1
ATOM 1825 C C . ASN A 1 240 ? 27.761 -5.287 9.021 1.00 35.91 240 ASN A C 1
ATOM 1827 O O . ASN A 1 240 ? 28.476 -6.247 9.281 1.00 35.91 240 ASN A O 1
ATOM 1831 N N . SER A 1 241 ? 28.239 -4.142 8.548 1.00 33.75 241 SER A N 1
ATOM 1832 C CA . SER A 1 241 ? 29.543 -3.601 8.936 1.00 33.75 241 SER A CA 1
ATOM 1833 C C . SER A 1 241 ? 29.656 -2.169 8.432 1.00 33.75 241 SER A C 1
ATOM 1835 O O . SER A 1 241 ? 29.355 -1.869 7.278 1.00 33.75 241 SER A O 1
ATOM 1837 N N . ALA A 1 242 ? 30.052 -1.294 9.346 1.00 39.03 242 ALA A N 1
ATOM 1838 C CA . ALA A 1 242 ? 30.215 0.131 9.159 1.00 39.03 242 ALA A CA 1
ATOM 1839 C C . ALA A 1 242 ? 31.245 0.503 8.075 1.00 39.03 242 ALA A C 1
ATOM 1841 O O . ALA A 1 242 ? 32.131 -0.277 7.736 1.00 39.03 242 ALA A O 1
ATOM 1842 N N . ALA A 1 243 ? 31.150 1.775 7.680 1.00 33.41 243 ALA A N 1
ATOM 1843 C CA . ALA A 1 243 ? 32.111 2.598 6.947 1.00 33.41 243 ALA A CA 1
ATOM 1844 C C . ALA A 1 243 ? 31.896 2.785 5.434 1.00 33.41 243 ALA A C 1
ATOM 1846 O O . ALA A 1 243 ? 31.535 1.886 4.684 1.00 33.41 243 ALA A O 1
ATOM 1847 N N . ALA A 1 244 ? 32.250 4.011 5.036 1.00 31.44 244 ALA A N 1
ATOM 1848 C CA . ALA A 1 244 ? 32.611 4.488 3.705 1.00 31.44 244 ALA A CA 1
ATOM 1849 C C . ALA A 1 244 ? 31.533 5.194 2.857 1.00 31.44 244 ALA A C 1
ATOM 1851 O O . ALA A 1 244 ? 30.686 4.605 2.198 1.00 31.44 244 ALA A O 1
ATOM 1852 N N . HIS A 1 245 ? 31.683 6.522 2.847 1.00 30.17 245 HIS A N 1
ATOM 1853 C CA . HIS A 1 245 ? 32.106 7.304 1.681 1.00 30.17 245 HIS A CA 1
ATOM 1854 C C . HIS A 1 245 ? 31.321 7.163 0.365 1.00 30.17 245 HIS A C 1
ATOM 1856 O O . HIS A 1 245 ? 31.304 6.128 -0.294 1.00 30.17 245 HIS A O 1
ATOM 1862 N N . ARG A 1 246 ? 30.781 8.319 -0.051 1.00 35.59 246 ARG A N 1
ATOM 1863 C CA . ARG A 1 246 ? 30.249 8.667 -1.375 1.00 35.59 246 ARG A CA 1
ATOM 1864 C C . ARG A 1 246 ? 30.868 7.847 -2.515 1.00 35.59 246 ARG A C 1
ATOM 1866 O O . ARG A 1 246 ? 31.957 8.165 -2.982 1.00 35.59 246 ARG A O 1
ATOM 1873 N N . LYS A 1 247 ? 30.118 6.879 -3.039 1.00 33.62 247 LYS A N 1
ATOM 1874 C CA . LYS A 1 247 ? 30.232 6.424 -4.429 1.00 33.62 247 LYS A CA 1
ATOM 1875 C C . LYS A 1 247 ? 28.832 6.130 -4.953 1.00 33.62 247 LYS A C 1
ATOM 1877 O O . LYS A 1 247 ? 28.100 5.346 -4.355 1.00 33.62 247 LYS A O 1
ATOM 1882 N N . ASN A 1 248 ? 28.472 6.788 -6.056 1.00 32.72 248 ASN A N 1
ATOM 1883 C CA . ASN A 1 248 ? 27.286 6.463 -6.846 1.00 32.72 248 ASN A CA 1
ATOM 1884 C C . ASN A 1 248 ? 27.247 4.944 -7.088 1.00 32.72 248 ASN A C 1
ATOM 1886 O O . ASN A 1 248 ? 28.255 4.389 -7.541 1.00 32.72 248 ASN A O 1
ATOM 1890 N N . PRO A 1 249 ? 26.139 4.251 -6.780 1.00 32.78 249 PRO A N 1
ATOM 1891 C CA . PRO A 1 249 ? 26.081 2.811 -6.949 1.00 32.78 249 PRO A CA 1
ATOM 1892 C C . PRO A 1 249 ? 26.076 2.474 -8.443 1.00 32.78 249 PRO A C 1
ATOM 1894 O O . PRO A 1 249 ? 25.119 2.763 -9.159 1.00 32.78 249 PRO A O 1
ATOM 1897 N N . ARG A 1 250 ? 27.157 1.834 -8.907 1.00 31.95 250 ARG A N 1
ATOM 1898 C CA . ARG A 1 250 ? 27.184 1.111 -10.182 1.00 31.95 250 ARG A CA 1
ATOM 1899 C C . ARG A 1 250 ? 26.093 0.034 -10.163 1.00 31.95 250 ARG A C 1
ATOM 1901 O O . ARG A 1 250 ? 25.950 -0.716 -9.187 1.00 31.95 250 ARG A O 1
ATOM 1908 N N . ILE A 1 251 ? 25.306 0.006 -11.234 1.00 36.00 251 ILE A N 1
ATOM 1909 C CA . ILE A 1 251 ? 24.282 -1.002 -11.491 1.00 36.00 251 ILE A CA 1
ATOM 1910 C C . ILE A 1 251 ? 24.998 -2.224 -12.076 1.00 36.00 251 ILE A C 1
ATOM 1912 O O . ILE A 1 251 ? 25.406 -2.197 -13.233 1.00 36.00 251 ILE A O 1
ATOM 1916 N N . ASP A 1 252 ? 25.133 -3.296 -11.296 1.00 28.92 252 ASP A N 1
ATOM 1917 C CA . ASP A 1 252 ? 25.449 -4.615 -11.849 1.00 28.92 252 ASP A CA 1
ATOM 1918 C C . ASP A 1 252 ? 24.147 -5.220 -12.383 1.00 28.92 252 ASP A C 1
ATOM 1920 O O . ASP A 1 252 ? 23.355 -5.810 -11.646 1.00 28.92 252 ASP A O 1
ATOM 1924 N N . ILE A 1 253 ? 23.893 -5.022 -13.678 1.00 39.56 253 ILE A N 1
ATOM 1925 C CA . ILE A 1 253 ? 22.818 -5.711 -14.396 1.00 39.56 253 ILE A CA 1
ATOM 1926 C C . ILE A 1 253 ? 23.266 -7.166 -14.586 1.00 39.56 253 ILE A C 1
ATOM 1928 O O . ILE A 1 253 ? 23.927 -7.505 -15.567 1.00 39.56 253 ILE A O 1
ATOM 1932 N N . CYS A 1 254 ? 22.921 -8.047 -13.643 1.00 30.75 254 CYS A N 1
ATOM 1933 C CA . CYS A 1 254 ? 23.047 -9.490 -13.846 1.00 30.75 254 CYS A CA 1
ATOM 1934 C C . CYS A 1 254 ? 22.071 -9.928 -14.948 1.00 30.75 254 CYS A C 1
ATOM 1936 O O . CYS A 1 254 ? 20.884 -10.128 -14.700 1.00 30.75 254 CYS A O 1
ATOM 1938 N N . GLY A 1 255 ? 22.588 -10.066 -16.171 1.00 32.00 255 GLY A N 1
ATOM 1939 C CA . GLY A 1 255 ? 21.882 -10.692 -17.290 1.00 32.00 255 GLY A CA 1
ATOM 1940 C C . GLY A 1 255 ? 21.415 -9.756 -18.405 1.00 32.00 255 GLY A C 1
ATOM 1941 O O . GLY A 1 255 ? 20.341 -9.981 -18.952 1.00 32.00 255 GLY A O 1
ATOM 1942 N N . MET A 1 256 ? 22.203 -8.747 -18.794 1.00 35.66 256 MET A N 1
ATOM 1943 C CA . MET A 1 256 ? 22.047 -8.134 -20.121 1.00 35.66 256 MET A CA 1
ATOM 1944 C C . MET A 1 256 ? 22.894 -8.922 -21.130 1.00 35.66 256 MET A C 1
ATOM 1946 O O . MET A 1 256 ? 24.109 -8.753 -21.209 1.00 35.66 256 MET A O 1
ATOM 1950 N N . TYR A 1 257 ? 22.269 -9.828 -21.887 1.00 36.69 257 TYR A N 1
ATOM 1951 C CA . TYR A 1 257 ? 22.936 -10.494 -23.008 1.00 36.69 257 TYR A CA 1
ATOM 1952 C C . TYR A 1 257 ? 23.019 -9.508 -24.180 1.00 36.69 257 TYR A C 1
ATOM 1954 O O . TYR A 1 257 ? 22.070 -9.331 -24.937 1.00 36.69 257 TYR A O 1
ATOM 1962 N N . ILE A 1 258 ? 24.162 -8.840 -24.330 1.00 44.41 258 ILE A N 1
ATOM 1963 C CA . ILE A 1 258 ? 24.480 -8.102 -25.556 1.00 44.41 258 ILE A CA 1
ATOM 1964 C C . ILE A 1 258 ? 24.990 -9.140 -26.557 1.00 44.41 258 ILE A C 1
ATOM 1966 O O . ILE A 1 258 ? 26.152 -9.555 -26.518 1.00 44.41 258 ILE A O 1
ATOM 1970 N N . SER A 1 259 ? 24.108 -9.644 -27.422 1.00 42.66 259 SER A N 1
ATOM 1971 C CA . SER A 1 259 ? 24.513 -10.634 -28.417 1.00 42.66 259 SER A CA 1
ATOM 1972 C C . SER A 1 259 ? 25.366 -9.983 -29.515 1.00 42.66 259 SER A C 1
ATOM 1974 O O . SER A 1 259 ? 24.993 -9.019 -30.181 1.00 42.66 259 SER A O 1
ATOM 1976 N N . ASN A 1 260 ? 26.574 -10.518 -29.688 1.00 41.06 260 ASN A N 1
ATOM 1977 C CA . ASN A 1 260 ? 27.545 -10.049 -30.670 1.00 41.06 260 ASN A CA 1
ATOM 1978 C C . ASN A 1 260 ? 27.002 -10.246 -32.101 1.00 41.06 260 ASN A C 1
ATOM 1980 O O . ASN A 1 260 ? 26.570 -11.349 -32.452 1.00 41.06 260 ASN A O 1
ATOM 1984 N N . GLN A 1 261 ? 27.087 -9.221 -32.961 1.00 49.12 261 GLN A N 1
ATOM 1985 C CA . GLN A 1 261 ? 26.508 -9.222 -34.320 1.00 49.12 261 GLN A CA 1
ATOM 1986 C C . GLN A 1 261 ? 26.913 -10.424 -35.200 1.00 49.12 261 GLN A C 1
ATOM 1988 O O . GLN A 1 261 ? 26.175 -10.807 -36.109 1.00 49.12 261 GLN A O 1
ATOM 1993 N N . LYS A 1 262 ? 28.051 -11.078 -34.922 1.00 45.75 262 LYS A N 1
ATOM 1994 C CA . LYS A 1 262 ? 28.478 -12.312 -35.611 1.00 45.75 262 LYS A CA 1
ATOM 1995 C C . LYS A 1 262 ? 27.509 -13.487 -35.412 1.00 45.75 262 LYS A C 1
ATOM 1997 O O . LYS A 1 262 ? 27.376 -14.303 -36.320 1.00 45.75 262 LYS A O 1
ATOM 2002 N N . ARG A 1 263 ? 26.832 -13.577 -34.261 1.00 47.28 263 ARG A N 1
ATOM 2003 C CA . ARG A 1 263 ? 25.857 -14.641 -33.962 1.00 47.28 263 ARG A CA 1
ATOM 2004 C C . ARG A 1 263 ? 24.517 -14.370 -34.657 1.00 47.28 263 ARG A C 1
ATOM 2006 O O . ARG A 1 263 ? 23.936 -15.281 -35.229 1.00 47.28 263 ARG A O 1
ATOM 2013 N N . LEU A 1 264 ? 24.105 -13.101 -34.727 1.00 53.28 264 LEU A N 1
ATOM 2014 C CA . LEU A 1 264 ? 22.905 -12.651 -35.448 1.00 53.28 264 LEU A CA 1
ATOM 2015 C C . LEU A 1 264 ? 23.029 -12.768 -36.976 1.00 53.28 264 LEU A C 1
ATOM 2017 O O . LEU A 1 264 ? 22.049 -13.088 -37.642 1.00 53.28 264 LEU A O 1
ATOM 2021 N N . ARG A 1 265 ? 24.228 -12.572 -37.546 1.00 57.19 265 ARG A N 1
ATOM 2022 C CA . ARG A 1 265 ? 24.470 -12.832 -38.978 1.00 57.19 265 ARG A CA 1
ATOM 2023 C C . ARG A 1 265 ? 24.331 -14.311 -39.339 1.00 57.19 265 ARG A C 1
ATOM 2025 O O . ARG A 1 265 ? 23.873 -14.588 -40.439 1.00 57.19 265 ARG A O 1
ATOM 2032 N N . ARG A 1 266 ? 24.685 -15.238 -38.436 1.00 60.38 266 ARG A N 1
ATOM 2033 C CA . ARG A 1 266 ? 24.415 -16.674 -38.637 1.00 60.38 266 ARG A CA 1
ATOM 2034 C C . ARG A 1 266 ? 22.919 -16.947 -38.594 1.00 60.38 266 ARG A C 1
ATOM 2036 O O . ARG A 1 266 ? 22.406 -17.444 -39.575 1.00 60.38 266 ARG A O 1
ATOM 2043 N N . TYR A 1 267 ? 22.205 -16.453 -37.579 1.00 58.28 267 TYR A N 1
ATOM 2044 C CA . TYR A 1 267 ? 20.749 -16.630 -37.503 1.00 58.28 267 TYR A CA 1
ATOM 2045 C C . TYR A 1 267 ? 19.983 -16.081 -38.714 1.00 58.28 267 TYR A C 1
ATOM 2047 O O . TYR A 1 267 ? 19.056 -16.732 -39.176 1.00 58.28 267 TYR A O 1
ATOM 2055 N N . ARG A 1 268 ? 20.363 -14.915 -39.261 1.00 65.94 268 ARG A N 1
ATOM 2056 C CA . ARG A 1 268 ? 19.755 -14.415 -40.510 1.00 65.94 268 ARG A CA 1
ATOM 2057 C C . ARG A 1 268 ? 20.090 -15.314 -41.699 1.00 65.94 268 ARG A C 1
ATOM 2059 O O . ARG A 1 268 ? 19.198 -15.668 -42.449 1.00 65.94 268 ARG A O 1
ATOM 2066 N N . LYS A 1 269 ? 21.351 -15.732 -41.832 1.00 71.00 269 LYS A N 1
ATOM 2067 C CA . LYS A 1 269 ? 21.793 -16.596 -42.934 1.00 71.00 269 LYS A CA 1
ATOM 2068 C C . LYS A 1 269 ? 21.155 -17.989 -42.878 1.00 71.00 269 LYS A C 1
ATOM 2070 O O . LYS A 1 269 ? 20.840 -18.534 -43.927 1.00 71.00 269 LYS A O 1
ATOM 2075 N N . ASP A 1 270 ? 20.946 -18.516 -41.675 1.00 67.06 270 ASP A N 1
ATOM 2076 C CA . ASP A 1 270 ? 20.313 -19.809 -41.424 1.00 67.06 270 ASP A CA 1
ATOM 2077 C C . ASP A 1 270 ? 18.800 -19.720 -41.671 1.00 67.06 270 ASP A C 1
ATOM 2079 O O . ASP A 1 270 ? 18.259 -20.570 -42.367 1.00 67.06 270 ASP A O 1
ATOM 2083 N N . ARG A 1 271 ? 18.132 -18.642 -41.232 1.00 69.81 271 ARG A N 1
ATOM 2084 C CA . ARG A 1 271 ? 16.706 -18.399 -41.517 1.00 69.81 271 ARG A CA 1
ATOM 2085 C C . ARG A 1 271 ? 16.432 -18.200 -43.010 1.00 69.81 271 ARG A C 1
ATOM 2087 O O . ARG A 1 271 ? 15.518 -18.812 -43.543 1.00 69.81 271 ARG A O 1
ATOM 2094 N N . ASP A 1 272 ? 17.257 -17.412 -43.699 1.00 70.06 272 ASP A N 1
ATOM 2095 C CA . ASP A 1 272 ? 17.128 -17.192 -45.146 1.00 70.06 272 ASP A CA 1
ATOM 2096 C C . ASP A 1 272 ? 17.505 -18.458 -45.953 1.00 70.06 272 ASP A C 1
ATOM 2098 O O . ASP A 1 272 ? 17.175 -18.576 -47.134 1.00 70.06 272 ASP A O 1
ATOM 2102 N N . ALA A 1 273 ? 18.254 -19.398 -45.362 1.00 68.19 273 ALA A N 1
ATOM 2103 C CA . ALA A 1 273 ? 18.505 -20.720 -45.941 1.00 68.19 273 ALA A CA 1
ATOM 2104 C C . ALA A 1 273 ? 17.338 -21.686 -45.677 1.00 68.19 273 ALA A C 1
ATOM 2106 O O . ALA A 1 273 ? 17.024 -22.504 -46.537 1.00 68.19 273 ALA A O 1
ATOM 2107 N N . GLU A 1 274 ? 16.675 -21.569 -44.527 1.00 68.12 274 GLU A N 1
ATOM 2108 C CA . GLU A 1 274 ? 15.511 -22.368 -44.138 1.00 68.12 274 GLU A CA 1
ATOM 2109 C C . GLU A 1 274 ? 14.251 -21.964 -44.922 1.00 68.12 274 GLU A C 1
ATOM 2111 O O . GLU A 1 274 ? 13.542 -22.844 -45.401 1.00 68.12 274 GLU A O 1
ATOM 2116 N N . GLU A 1 275 ? 14.031 -20.666 -45.174 1.00 70.19 275 GLU A N 1
ATOM 2117 C CA . GLU A 1 275 ? 12.985 -20.173 -46.091 1.00 70.19 275 GLU A CA 1
ATOM 2118 C C . GLU A 1 275 ? 13.234 -20.646 -47.530 1.00 70.19 275 GLU A C 1
ATOM 2120 O O . GLU A 1 275 ? 12.338 -21.202 -48.160 1.00 70.19 275 GLU A O 1
ATOM 2125 N N . ARG A 1 276 ? 14.480 -20.561 -48.024 1.00 67.75 276 ARG A N 1
ATOM 2126 C CA . ARG A 1 276 ? 14.833 -21.093 -49.354 1.00 67.75 276 ARG A CA 1
ATOM 2127 C C . ARG A 1 276 ? 14.651 -22.607 -49.462 1.00 67.75 276 ARG A C 1
ATOM 2129 O O . ARG A 1 276 ? 14.240 -23.093 -50.513 1.00 67.75 276 ARG A O 1
ATOM 2136 N N . ASN A 1 277 ? 14.934 -23.355 -48.396 1.00 66.44 277 ASN A N 1
ATOM 2137 C CA . ASN A 1 277 ? 14.671 -24.792 -48.362 1.00 66.44 277 ASN A CA 1
ATOM 2138 C C . ASN A 1 277 ? 13.173 -25.096 -48.253 1.00 66.44 277 ASN A C 1
ATOM 2140 O O . ASN A 1 277 ? 12.725 -26.050 -48.876 1.00 66.44 277 ASN A O 1
ATOM 2144 N N . SER A 1 278 ? 12.391 -24.311 -47.511 1.00 61.91 278 SER A N 1
ATOM 2145 C CA . SER A 1 278 ? 10.931 -24.452 -47.426 1.00 61.91 278 SER A CA 1
ATOM 2146 C C . SER A 1 278 ? 10.277 -24.266 -48.795 1.00 61.91 278 SER A C 1
ATOM 2148 O O . SER A 1 278 ? 9.493 -25.117 -49.213 1.00 61.91 278 SER A O 1
ATOM 2150 N N . ASP A 1 279 ? 10.673 -23.226 -49.527 1.00 64.38 279 ASP A N 1
ATOM 2151 C CA . ASP A 1 279 ? 10.150 -22.940 -50.865 1.00 64.38 279 ASP A CA 1
ATOM 2152 C C . ASP A 1 279 ? 10.574 -24.013 -51.874 1.00 64.38 279 ASP A C 1
ATOM 2154 O O . ASP A 1 279 ? 9.749 -24.498 -52.646 1.00 64.38 279 ASP A O 1
ATOM 2158 N N . ALA A 1 280 ? 11.826 -24.483 -51.812 1.00 61.88 280 ALA A N 1
ATOM 2159 C CA . ALA A 1 280 ? 12.292 -25.602 -52.633 1.00 61.88 280 ALA A CA 1
ATOM 2160 C C . ALA A 1 280 ? 11.586 -26.926 -52.285 1.00 61.88 280 ALA A C 1
ATOM 2162 O O . ALA A 1 280 ? 11.342 -27.750 -53.165 1.00 61.88 280 ALA A O 1
ATOM 2163 N N . THR A 1 281 ? 11.224 -27.137 -51.016 1.00 62.81 281 THR A N 1
ATOM 2164 C CA . THR A 1 281 ? 10.487 -28.331 -50.580 1.00 62.81 281 THR A CA 1
ATOM 2165 C C . THR A 1 281 ? 9.024 -28.256 -51.011 1.00 62.81 281 THR A C 1
ATOM 2167 O O . THR A 1 281 ? 8.486 -29.271 -51.438 1.00 62.81 281 THR A O 1
ATOM 2170 N N . GLN A 1 282 ? 8.393 -27.075 -50.970 1.00 54.97 282 GLN A N 1
ATOM 2171 C CA . GLN A 1 282 ? 7.059 -26.861 -51.538 1.00 54.97 282 GLN A CA 1
ATOM 2172 C C . GLN A 1 282 ? 7.056 -27.064 -53.052 1.00 54.97 282 GLN A C 1
ATOM 2174 O O . GLN A 1 282 ? 6.181 -27.765 -53.548 1.00 54.97 282 GLN A O 1
ATOM 2179 N N . LEU A 1 283 ? 8.046 -26.533 -53.777 1.00 62.84 283 LEU A N 1
ATOM 2180 C CA . LEU A 1 283 ? 8.159 -26.730 -55.224 1.00 62.84 283 LEU A CA 1
ATOM 2181 C C . LEU A 1 283 ? 8.303 -28.217 -55.576 1.00 62.84 283 LEU A C 1
ATOM 2183 O O . LEU A 1 283 ? 7.604 -28.716 -56.449 1.00 62.84 283 LEU A O 1
ATOM 2187 N N . ARG A 1 284 ? 9.134 -28.947 -54.823 1.00 59.22 284 ARG A N 1
ATOM 2188 C CA . ARG A 1 284 ? 9.336 -30.391 -55.000 1.00 59.22 284 ARG A CA 1
ATOM 2189 C C . ARG A 1 284 ? 8.107 -31.214 -54.602 1.00 59.22 284 ARG A C 1
ATOM 2191 O O . ARG A 1 284 ? 7.874 -32.272 -55.173 1.00 59.22 284 ARG A O 1
ATOM 2198 N N . LEU A 1 285 ? 7.305 -30.732 -53.647 1.00 52.16 285 LEU A N 1
ATOM 2199 C CA . LEU A 1 285 ? 6.011 -31.322 -53.294 1.00 52.16 285 LEU A CA 1
ATOM 2200 C C . LEU A 1 285 ? 4.980 -31.099 -54.411 1.00 52.16 285 LEU A C 1
ATOM 2202 O O . LEU A 1 285 ? 4.235 -32.017 -54.729 1.00 52.16 285 LEU A O 1
ATOM 2206 N N . TYR A 1 286 ? 4.962 -29.915 -55.030 1.00 54.69 286 TYR A N 1
ATOM 2207 C CA . TYR A 1 286 ? 4.117 -29.627 -56.191 1.00 54.69 286 TYR A CA 1
ATOM 2208 C C . TYR A 1 286 ? 4.548 -30.419 -57.434 1.00 54.69 286 TYR A C 1
ATOM 2210 O O . TYR A 1 286 ? 3.684 -30.904 -58.154 1.00 54.69 286 TYR A O 1
ATOM 2218 N N . GLU A 1 287 ? 5.850 -30.625 -57.655 1.00 60.91 287 GLU A N 1
ATOM 2219 C CA . GLU A 1 287 ? 6.367 -31.495 -58.723 1.00 60.91 287 GLU A CA 1
ATOM 2220 C C . GLU A 1 287 ? 6.026 -32.974 -58.488 1.00 60.91 287 GLU A C 1
ATOM 2222 O O . GLU A 1 287 ? 5.634 -33.660 -59.428 1.00 60.91 287 GLU A O 1
ATOM 2227 N N . LEU A 1 288 ? 6.107 -33.463 -57.245 1.00 57.91 288 LEU A N 1
ATOM 2228 C CA . LEU A 1 288 ? 5.700 -34.830 -56.892 1.00 57.91 288 LEU A CA 1
ATOM 2229 C C . LEU A 1 288 ? 4.184 -35.032 -57.019 1.00 57.91 288 LEU A C 1
ATOM 2231 O O . LEU A 1 288 ? 3.752 -36.053 -57.542 1.00 57.91 288 LEU A O 1
ATOM 2235 N N . LEU A 1 289 ? 3.378 -34.044 -56.618 1.00 49.19 289 LEU A N 1
ATOM 2236 C CA . LEU A 1 289 ? 1.924 -34.061 -56.816 1.00 49.19 289 LEU A CA 1
ATOM 2237 C C . LEU A 1 289 ? 1.545 -33.967 -58.304 1.00 49.19 289 LEU A C 1
ATOM 2239 O O . LEU A 1 289 ? 0.551 -34.557 -58.717 1.00 49.19 289 LEU A O 1
ATOM 2243 N N . ALA A 1 290 ? 2.338 -33.267 -59.121 1.00 51.56 290 ALA A N 1
ATOM 2244 C CA . ALA A 1 290 ? 2.164 -33.224 -60.573 1.00 51.56 290 ALA A CA 1
ATOM 2245 C C . ALA A 1 290 ? 2.608 -34.532 -61.259 1.00 51.56 290 ALA A C 1
ATOM 2247 O O . ALA A 1 290 ? 1.993 -34.933 -62.243 1.00 51.56 290 ALA A O 1
ATOM 2248 N N . GLN A 1 291 ? 3.623 -35.227 -60.728 1.00 50.72 291 GLN A N 1
ATOM 2249 C CA . GLN A 1 291 ? 4.004 -36.573 -61.173 1.00 50.72 291 GLN A CA 1
ATOM 2250 C C . GLN A 1 291 ? 2.964 -37.632 -60.780 1.00 50.72 291 GLN A C 1
ATOM 2252 O O . GLN A 1 291 ? 2.650 -38.483 -61.606 1.00 50.72 291 GLN A O 1
ATOM 2257 N N . GLU A 1 292 ? 2.366 -37.552 -59.585 1.00 53.28 292 GLU A N 1
ATOM 2258 C CA . GLU A 1 292 ? 1.242 -38.420 -59.190 1.00 53.28 292 GLU A CA 1
ATOM 2259 C C . GLU A 1 292 ? -0.039 -38.119 -59.990 1.00 53.28 292 GLU A C 1
ATOM 2261 O O . GLU A 1 292 ? -0.798 -39.032 -60.306 1.00 53.28 292 GLU A O 1
ATOM 2266 N N . ALA A 1 293 ? -0.264 -36.865 -60.398 1.00 47.66 293 ALA A N 1
ATOM 2267 C CA . ALA A 1 293 ? -1.354 -36.507 -61.310 1.00 47.66 293 ALA A CA 1
ATOM 2268 C C . ALA A 1 293 ? -1.133 -37.002 -62.758 1.00 47.66 293 ALA A C 1
ATOM 2270 O O . ALA A 1 293 ? -2.083 -37.034 -63.538 1.00 47.66 293 ALA A O 1
ATOM 2271 N N . GLY A 1 294 ? 0.093 -37.410 -63.108 1.00 45.41 294 GLY A N 1
ATOM 2272 C CA . GLY A 1 294 ? 0.450 -38.026 -64.389 1.00 45.41 294 GLY A CA 1
ATOM 2273 C C . GLY A 1 294 ? 0.134 -39.524 -64.492 1.00 45.41 294 GLY A C 1
ATOM 2274 O O . GLY A 1 294 ? 0.227 -40.083 -65.583 1.00 45.41 294 GLY A O 1
ATOM 2275 N N . GLU A 1 295 ? -0.291 -40.186 -63.411 1.00 49.88 295 GLU A N 1
ATOM 2276 C CA . GLU A 1 295 ? -0.804 -41.565 -63.453 1.00 49.88 295 GLU A CA 1
ATOM 2277 C C . GLU A 1 295 ? -2.321 -41.598 -63.728 1.00 49.88 295 GLU A C 1
ATOM 2279 O O . GLU A 1 295 ? -3.133 -42.157 -62.983 1.00 49.88 295 GLU A O 1
ATOM 2284 N N . GLU A 1 296 ? -2.714 -41.025 -64.868 1.00 48.84 296 GLU A N 1
ATOM 2285 C CA . GLU A 1 296 ? -4.095 -40.985 -65.376 1.00 48.84 296 GLU A CA 1
ATOM 2286 C C . GLU A 1 296 ? -4.667 -42.393 -65.696 1.00 48.84 296 GLU A C 1
ATOM 2288 O O . GLU A 1 296 ? -5.865 -42.566 -65.935 1.00 48.84 296 GLU A O 1
ATOM 2293 N N . GLU A 1 297 ? -3.847 -43.448 -65.616 1.00 51.97 297 GLU A N 1
ATOM 2294 C CA . GLU A 1 297 ? -4.268 -44.832 -65.854 1.00 51.97 297 GLU A CA 1
ATOM 2295 C C . GLU A 1 297 ? -4.893 -45.513 -64.616 1.00 51.97 297 GLU A C 1
ATOM 2297 O O . GLU A 1 297 ? -5.789 -46.350 -64.761 1.00 51.97 297 GLU A O 1
ATOM 2302 N N . GLN A 1 298 ? -4.518 -45.139 -63.385 1.00 51.47 298 GLN A N 1
ATOM 2303 C CA . GLN A 1 298 ? -5.105 -45.745 -62.175 1.00 51.47 298 GLN A CA 1
ATOM 2304 C C . GLN A 1 298 ? -6.414 -45.065 -61.743 1.00 51.47 298 GLN A C 1
ATOM 2306 O O . GLN A 1 298 ? -7.362 -45.749 -61.343 1.00 51.47 298 GLN A O 1
ATOM 2311 N N . ALA A 1 299 ? -6.530 -43.745 -61.922 1.00 48.69 299 ALA A N 1
ATOM 2312 C CA . ALA A 1 299 ? -7.772 -43.007 -61.677 1.00 48.69 299 ALA A CA 1
ATOM 2313 C C . ALA A 1 299 ? -8.881 -43.387 -62.680 1.00 48.69 299 ALA A C 1
ATOM 2315 O O . ALA A 1 299 ? -10.040 -43.548 -62.291 1.00 48.69 299 ALA A O 1
ATOM 2316 N N . SER A 1 300 ? -8.525 -43.641 -63.947 1.00 54.47 300 SER A N 1
ATOM 2317 C CA . SER A 1 300 ? -9.458 -44.134 -64.970 1.00 54.47 300 SER A CA 1
ATOM 2318 C C . SER A 1 300 ? -9.936 -45.569 -64.684 1.00 54.47 300 SER A C 1
ATOM 2320 O O . SER A 1 300 ? -11.119 -45.880 -64.846 1.00 54.47 300 SER A O 1
ATOM 2322 N N . ARG A 1 301 ? -9.073 -46.447 -64.144 1.00 51.38 301 ARG A N 1
ATOM 2323 C CA . ARG A 1 301 ? -9.462 -47.806 -63.706 1.00 51.38 301 ARG A CA 1
ATOM 2324 C C . ARG A 1 301 ? -10.407 -47.799 -62.499 1.00 51.38 301 ARG A C 1
ATOM 2326 O O . ARG A 1 301 ? -11.329 -48.621 -62.444 1.00 51.38 301 ARG A O 1
ATOM 2333 N N . LEU A 1 302 ? -10.241 -46.853 -61.571 1.00 48.91 302 LEU A N 1
ATOM 2334 C CA . LEU A 1 302 ? -11.148 -46.683 -60.431 1.00 48.91 302 LEU A CA 1
ATOM 2335 C C . LEU A 1 302 ? -12.490 -46.055 -60.849 1.00 48.91 302 LEU A C 1
ATOM 2337 O O . LEU A 1 302 ? -13.544 -46.524 -60.419 1.00 48.91 302 LEU A O 1
ATOM 2341 N N . ALA A 1 303 ? -12.471 -45.058 -61.740 1.00 53.28 303 ALA A N 1
ATOM 2342 C CA . ALA A 1 303 ? -13.675 -44.428 -62.287 1.00 53.28 303 ALA A CA 1
ATOM 2343 C C . ALA A 1 303 ? -14.506 -45.400 -63.146 1.00 53.28 303 ALA A C 1
ATOM 2345 O O . ALA A 1 303 ? -15.736 -45.418 -63.056 1.00 53.28 303 ALA A O 1
ATOM 2346 N N . ASN A 1 304 ? -13.851 -46.274 -63.917 1.00 55.94 304 ASN A N 1
ATOM 2347 C CA . ASN A 1 304 ? -14.522 -47.325 -64.684 1.00 55.94 304 ASN A CA 1
ATOM 2348 C C . ASN A 1 304 ? -15.042 -48.468 -63.793 1.00 55.94 304 ASN A C 1
ATOM 2350 O O . ASN A 1 304 ? -16.106 -49.017 -64.079 1.00 55.94 304 ASN A O 1
ATOM 2354 N N . SER A 1 305 ? -14.373 -48.776 -62.674 1.00 50.19 305 SER A N 1
ATOM 2355 C CA . SER A 1 305 ? -14.901 -49.716 -61.667 1.00 50.19 305 SER A CA 1
ATOM 2356 C C . SER A 1 305 ? -16.121 -49.150 -60.934 1.00 50.19 305 SER A C 1
ATOM 2358 O O . SER A 1 305 ? -17.104 -49.862 -60.737 1.00 50.19 305 SER A O 1
ATOM 2360 N N . ALA A 1 306 ? -16.115 -47.853 -60.609 1.00 47.09 306 ALA A N 1
ATOM 2361 C CA . ALA A 1 306 ? -17.253 -47.170 -59.996 1.00 47.09 306 ALA A CA 1
ATOM 2362 C C . ALA A 1 306 ? -18.462 -47.064 -60.947 1.00 47.09 306 ALA A C 1
ATOM 2364 O O . ALA A 1 306 ? -19.594 -47.276 -60.516 1.00 47.09 306 ALA A O 1
ATOM 2365 N N . ARG A 1 307 ? -18.243 -46.831 -62.254 1.00 53.78 307 ARG A N 1
ATOM 2366 C CA . ARG A 1 307 ? -19.315 -46.877 -63.271 1.00 53.78 307 ARG A CA 1
ATOM 2367 C C . ARG A 1 307 ? -19.910 -48.275 -63.442 1.00 53.78 307 ARG A C 1
ATOM 2369 O O . ARG A 1 307 ? -21.122 -48.391 -63.591 1.00 53.78 307 ARG A O 1
ATOM 2376 N N . ARG A 1 308 ? -19.093 -49.333 -63.363 1.00 51.25 308 ARG A N 1
ATOM 2377 C CA . ARG A 1 308 ? -19.572 -50.726 -63.432 1.00 51.25 308 ARG A CA 1
ATOM 2378 C C . ARG A 1 308 ? -20.469 -51.092 -62.249 1.00 51.25 308 ARG A C 1
ATOM 2380 O O . ARG A 1 308 ? -21.509 -51.710 -62.455 1.00 51.25 308 ARG A O 1
ATOM 2387 N N . ILE A 1 309 ? -20.105 -50.658 -61.042 1.00 52.84 309 ILE A N 1
ATOM 2388 C CA . ILE A 1 309 ? -20.896 -50.897 -59.824 1.00 52.84 309 ILE A CA 1
ATOM 2389 C C . ILE A 1 309 ? -22.181 -50.051 -59.829 1.00 52.84 309 ILE A C 1
ATOM 2391 O O . ILE A 1 309 ? -23.241 -50.552 -59.468 1.00 52.84 309 ILE A O 1
ATOM 2395 N N . GLY A 1 310 ? -22.126 -48.807 -60.323 1.00 44.62 310 GLY A N 1
ATOM 2396 C CA . GLY A 1 310 ? -23.312 -47.956 -60.483 1.00 44.62 310 GLY A CA 1
ATOM 2397 C C . GLY A 1 310 ? -24.322 -48.482 -61.512 1.00 44.62 310 GLY A C 1
ATOM 2398 O O . GLY A 1 310 ? -25.523 -48.333 -61.318 1.00 44.62 310 GLY A O 1
ATOM 2399 N N . SER A 1 311 ? -23.857 -49.159 -62.569 1.00 48.22 311 SER A N 1
ATOM 2400 C CA . SER A 1 311 ? -24.730 -49.734 -63.607 1.00 48.22 311 SER A CA 1
ATOM 2401 C C . SER A 1 311 ? -25.447 -51.032 -63.210 1.00 48.22 311 SER A C 1
ATOM 2403 O O . SER A 1 311 ? -26.321 -51.477 -63.943 1.00 48.22 311 SER A O 1
ATOM 2405 N N . GLN A 1 312 ? -25.103 -51.643 -62.070 1.00 47.62 312 GLN A N 1
ATOM 2406 C CA . GLN A 1 312 ? -25.761 -52.862 -61.572 1.00 47.62 312 GLN A CA 1
ATOM 2407 C C . GLN A 1 312 ? -26.845 -52.593 -60.514 1.00 47.62 312 GLN A C 1
ATOM 2409 O O . GLN A 1 312 ? -27.432 -53.543 -60.006 1.00 47.62 312 GLN A O 1
ATOM 2414 N N . ILE A 1 313 ? -27.116 -51.327 -60.169 1.00 48.66 313 ILE A N 1
ATOM 2415 C CA . ILE A 1 313 ? -28.031 -50.961 -59.067 1.00 48.66 313 ILE A CA 1
ATOM 2416 C C . ILE A 1 313 ? -29.233 -50.109 -59.532 1.00 48.66 313 ILE A C 1
ATOM 2418 O O . ILE A 1 313 ? -30.122 -49.824 -58.739 1.00 48.66 313 ILE A O 1
ATOM 2422 N N . LEU A 1 314 ? -29.340 -49.746 -60.814 1.00 41.53 314 LEU A N 1
ATOM 2423 C CA . LEU A 1 314 ? -30.452 -48.926 -61.313 1.00 41.53 314 LEU A CA 1
ATOM 2424 C C . LEU A 1 314 ? -31.206 -49.639 -62.440 1.00 41.53 314 LEU A C 1
ATOM 2426 O O . LEU A 1 314 ? -30.872 -49.502 -63.614 1.00 41.53 314 LEU A O 1
ATOM 2430 N N . ASP A 1 315 ? -32.224 -50.400 -62.043 1.00 43.03 315 ASP A N 1
ATOM 2431 C CA . ASP A 1 315 ? -33.337 -50.816 -62.897 1.00 43.03 315 ASP A CA 1
ATOM 2432 C C . ASP A 1 315 ? -34.224 -49.575 -63.154 1.00 43.03 315 ASP A C 1
ATOM 2434 O O . ASP A 1 315 ? -34.667 -48.945 -62.186 1.00 43.03 315 ASP A O 1
ATOM 2438 N N . PRO A 1 316 ? -34.430 -49.115 -64.403 1.00 46.59 316 PRO A N 1
ATOM 2439 C CA . PRO A 1 316 ? -35.084 -47.843 -64.665 1.00 46.59 316 PRO A CA 1
ATOM 2440 C C . PRO A 1 316 ? -36.588 -48.052 -64.851 1.00 46.59 316 PRO A C 1
ATOM 2442 O O . PRO A 1 316 ? -37.109 -47.961 -65.961 1.00 46.59 316 PRO A O 1
ATOM 2445 N N . SER A 1 317 ? -37.310 -48.303 -63.763 1.00 47.34 317 SER A N 1
ATOM 2446 C CA . SER A 1 317 ? -38.769 -48.191 -63.779 1.00 47.34 317 SER A CA 1
ATOM 2447 C C . SER A 1 317 ? -39.326 -47.788 -62.418 1.00 47.34 317 SER A C 1
ATOM 2449 O O . SER A 1 317 ? -39.944 -48.602 -61.748 1.00 47.34 317 SER A O 1
ATOM 2451 N N . GLU A 1 318 ? -39.102 -46.536 -62.015 1.00 40.44 318 GLU A N 1
ATOM 2452 C CA . GLU A 1 318 ? -40.038 -45.744 -61.197 1.00 40.44 318 GLU A CA 1
ATOM 2453 C C . GLU A 1 318 ? -39.523 -44.294 -61.044 1.00 40.44 318 GLU A C 1
ATOM 2455 O O . GLU A 1 318 ? -38.309 -44.084 -60.967 1.00 40.44 318 GLU A O 1
ATOM 2460 N N . PRO A 1 319 ? -40.398 -43.267 -61.032 1.00 52.69 319 PRO A N 1
ATOM 2461 C CA . PRO A 1 319 ? -39.986 -41.882 -60.849 1.00 52.69 319 PRO A CA 1
ATOM 2462 C C . PRO A 1 319 ? -40.082 -41.493 -59.369 1.00 52.69 319 PRO A C 1
ATOM 2464 O O . PRO A 1 319 ? -41.141 -41.628 -58.759 1.00 52.69 319 PRO A O 1
ATOM 2467 N N . SER A 1 320 ? -39.023 -40.928 -58.788 1.00 37.84 320 SER A N 1
ATOM 2468 C CA . SER A 1 320 ? -39.168 -40.209 -57.519 1.00 37.84 320 SER A CA 1
ATOM 2469 C C . SER A 1 320 ? -38.238 -39.008 -57.416 1.00 37.84 320 SER A C 1
ATOM 2471 O O . SER A 1 320 ? -37.015 -39.113 -57.510 1.00 37.84 320 SER A O 1
ATOM 2473 N N . GLU A 1 321 ? -38.874 -37.867 -57.189 1.00 47.34 321 GLU A N 1
ATOM 2474 C CA . GLU A 1 321 ? -38.308 -36.622 -56.695 1.00 47.34 321 GLU A CA 1
ATOM 2475 C C . GLU A 1 321 ? -37.500 -36.825 -55.396 1.00 47.34 321 GLU A C 1
ATOM 2477 O O . GLU A 1 321 ? -37.679 -37.807 -54.680 1.00 47.34 321 GLU A O 1
ATOM 2482 N N . ALA A 1 322 ? -36.670 -35.824 -55.080 1.00 50.81 322 ALA A N 1
ATOM 2483 C CA . ALA A 1 322 ? -35.780 -35.689 -53.919 1.00 50.81 322 ALA A CA 1
ATOM 2484 C C . ALA A 1 322 ? -34.357 -36.264 -54.074 1.00 50.81 322 ALA A C 1
ATOM 2486 O O . ALA A 1 322 ? -34.023 -37.339 -53.585 1.00 50.81 322 ALA A O 1
ATOM 2487 N N . VAL A 1 323 ? -33.451 -35.442 -54.620 1.00 39.53 323 VAL A N 1
ATOM 2488 C CA . VAL A 1 323 ? -32.015 -35.534 -54.311 1.00 39.53 323 VAL A CA 1
ATOM 2489 C C . VAL A 1 323 ? -31.585 -34.219 -53.665 1.00 39.53 323 VAL A C 1
ATOM 2491 O O . VAL A 1 323 ? -31.374 -33.210 -54.334 1.00 39.53 323 VAL A O 1
ATOM 2494 N N . GLY A 1 324 ? -31.501 -34.226 -52.332 1.00 49.00 324 GLY A N 1
ATOM 2495 C CA . GLY A 1 324 ? -30.819 -33.183 -51.568 1.00 49.00 324 GLY A CA 1
ATOM 2496 C C . GLY A 1 324 ? -29.319 -33.168 -51.884 1.00 49.00 324 GLY A C 1
ATOM 2497 O O . GLY A 1 324 ? -28.747 -34.203 -52.225 1.00 49.00 324 GLY A O 1
ATOM 2498 N N . SER A 1 325 ? -28.703 -31.983 -51.789 1.00 46.19 325 SER A N 1
ATOM 2499 C CA . SER A 1 325 ? -27.282 -31.730 -52.084 1.00 46.19 325 SER A CA 1
ATOM 2500 C C . SER A 1 325 ? -26.364 -32.840 -51.548 1.00 46.19 325 SER A C 1
ATOM 2502 O O . SER A 1 325 ? -26.432 -33.232 -50.383 1.00 46.19 325 SER A O 1
ATOM 2504 N N . ILE A 1 326 ? -25.495 -33.332 -52.433 1.00 44.50 326 ILE A N 1
ATOM 2505 C CA . ILE A 1 326 ? -24.510 -34.400 -52.208 1.00 44.50 326 ILE A CA 1
ATOM 2506 C C . ILE A 1 326 ? -23.287 -33.884 -51.408 1.00 44.50 326 ILE A C 1
ATOM 2508 O O . ILE A 1 326 ? -22.512 -34.668 -50.852 1.00 44.50 326 ILE A O 1
ATOM 2512 N N . ASP A 1 327 ? -23.137 -32.566 -51.268 1.00 49.12 327 ASP A N 1
ATOM 2513 C CA . ASP A 1 327 ? -21.969 -31.913 -50.664 1.00 49.12 327 ASP A CA 1
ATOM 2514 C C . ASP A 1 327 ? -21.690 -32.266 -49.187 1.00 49.12 327 ASP A C 1
ATOM 2516 O O . ASP A 1 327 ? -20.528 -32.535 -48.861 1.00 49.12 327 ASP A O 1
ATOM 2520 N N . PRO A 1 328 ? -22.678 -32.351 -48.269 1.00 53.94 328 PRO A N 1
ATOM 2521 C CA . PRO A 1 328 ? -22.407 -32.733 -46.884 1.00 53.94 328 PRO A CA 1
ATOM 2522 C C . PRO A 1 328 ? -21.981 -34.203 -46.749 1.00 53.94 328 PRO A C 1
ATOM 2524 O O . PRO A 1 328 ? -21.198 -34.537 -45.858 1.00 53.94 328 PRO A O 1
ATOM 2527 N N . ILE A 1 329 ? -22.420 -35.080 -47.660 1.00 49.03 329 ILE A N 1
ATOM 2528 C CA . ILE A 1 329 ? -22.019 -36.494 -47.677 1.00 49.03 329 ILE A CA 1
ATOM 2529 C C . ILE A 1 329 ? -20.571 -36.616 -48.171 1.00 49.03 329 ILE A C 1
ATOM 2531 O O . ILE A 1 329 ? -19.765 -37.313 -47.553 1.00 49.03 329 ILE A O 1
ATOM 2535 N N . VAL A 1 330 ? -20.195 -35.875 -49.217 1.00 47.41 330 VAL A N 1
ATOM 2536 C CA . VAL A 1 330 ? -18.817 -35.847 -49.738 1.00 47.41 330 VAL A CA 1
ATOM 2537 C C . VAL A 1 330 ? -17.843 -35.231 -48.726 1.00 47.41 330 VAL A C 1
ATOM 2539 O O . VAL A 1 330 ? -16.738 -35.749 -48.549 1.00 47.41 330 VAL A O 1
ATOM 2542 N N . ALA A 1 331 ? -18.247 -34.185 -48.000 1.00 55.00 331 ALA A N 1
ATOM 2543 C CA . ALA A 1 331 ? -17.447 -33.601 -46.921 1.00 55.00 331 ALA A CA 1
ATOM 2544 C C . ALA A 1 331 ? -17.261 -34.574 -45.740 1.00 55.00 331 ALA A C 1
ATOM 2546 O O . ALA A 1 331 ? -16.146 -34.730 -45.232 1.00 55.00 331 ALA A O 1
ATOM 2547 N N . ALA A 1 332 ? -18.318 -35.293 -45.346 1.00 55.09 332 ALA A N 1
ATOM 2548 C CA . ALA A 1 332 ? -18.251 -36.295 -44.283 1.00 55.09 332 ALA A CA 1
ATOM 2549 C C . ALA A 1 332 ? -17.378 -37.507 -44.664 1.00 55.09 332 ALA A C 1
ATOM 2551 O O . ALA A 1 332 ? -16.639 -38.027 -43.824 1.00 55.09 332 ALA A O 1
ATOM 2552 N N . ILE A 1 333 ? -17.420 -37.941 -45.929 1.00 52.25 333 ILE A N 1
ATOM 2553 C CA . ILE A 1 333 ? -16.580 -39.036 -46.438 1.00 52.25 333 ILE A CA 1
ATOM 2554 C C . ILE A 1 333 ? -15.106 -38.610 -46.486 1.00 52.25 333 ILE A C 1
ATOM 2556 O O . ILE A 1 333 ? -14.249 -39.361 -46.016 1.00 52.25 333 ILE A O 1
ATOM 2560 N N . LYS A 1 334 ? -14.802 -37.391 -46.963 1.00 57.50 334 LYS A N 1
ATOM 2561 C CA . LYS A 1 334 ? -13.431 -36.846 -46.978 1.00 57.50 334 LYS A CA 1
ATOM 2562 C C . LYS A 1 334 ? -12.835 -36.737 -45.571 1.00 57.50 334 LYS A C 1
ATOM 2564 O O . LYS A 1 334 ? -11.684 -37.122 -45.377 1.00 57.50 334 LYS A O 1
ATOM 2569 N N . GLY A 1 335 ? -13.620 -36.297 -44.583 1.00 66.00 335 GLY A N 1
ATOM 2570 C CA . GLY A 1 335 ? -13.188 -36.244 -43.181 1.00 66.00 335 GLY A CA 1
ATOM 2571 C C . GLY A 1 335 ? -12.856 -37.625 -42.604 1.00 66.00 335 GLY A C 1
ATOM 2572 O O . GLY A 1 335 ? -11.768 -37.830 -42.070 1.00 66.00 335 GLY A O 1
ATOM 2573 N N . LYS A 1 336 ? -13.743 -38.614 -42.794 1.00 65.62 336 LYS A N 1
ATOM 2574 C CA . LYS A 1 336 ? -13.534 -39.981 -42.279 1.00 65.62 336 LYS A CA 1
ATOM 2575 C C . LYS A 1 336 ? -12.331 -40.688 -42.910 1.00 65.62 336 LYS A C 1
ATOM 2577 O O . LYS A 1 336 ? -11.626 -41.422 -42.216 1.00 65.62 336 LYS A O 1
ATOM 2582 N N . TYR A 1 337 ? -12.089 -40.482 -44.206 1.00 59.75 337 TYR A N 1
ATOM 2583 C CA . TYR A 1 337 ? -10.928 -41.061 -44.890 1.00 59.75 337 TYR A CA 1
ATOM 2584 C C . TYR A 1 337 ? -9.614 -40.415 -44.449 1.00 59.75 337 TYR A C 1
ATOM 2586 O O . TYR A 1 337 ? -8.637 -41.127 -44.215 1.00 59.75 337 TYR A O 1
ATOM 2594 N N . LEU A 1 338 ? -9.601 -39.092 -44.268 1.00 66.81 338 LEU A N 1
ATOM 2595 C CA . LEU A 1 338 ? -8.428 -38.375 -43.780 1.00 66.81 338 LEU A CA 1
ATOM 2596 C C . LEU A 1 338 ? -8.064 -38.797 -42.348 1.00 66.81 338 LEU A C 1
ATOM 2598 O O . LEU A 1 338 ? -6.896 -39.055 -42.063 1.00 66.81 338 LEU A O 1
ATOM 2602 N N . ASP A 1 339 ? -9.053 -38.964 -41.468 1.00 67.81 339 ASP A N 1
ATOM 2603 C CA . ASP A 1 339 ? -8.828 -39.444 -40.099 1.00 67.81 339 ASP A CA 1
ATOM 2604 C C . ASP A 1 339 ? -8.270 -40.870 -40.063 1.00 67.81 339 ASP A C 1
ATOM 2606 O O . ASP A 1 339 ? -7.390 -41.181 -39.253 1.00 67.81 339 ASP A O 1
ATOM 2610 N N . LYS A 1 340 ? -8.747 -41.743 -40.960 1.00 75.38 340 LYS A N 1
ATOM 2611 C CA . LYS A 1 340 ? -8.234 -43.110 -41.090 1.00 75.38 340 LYS A CA 1
ATOM 2612 C C . LYS A 1 340 ? -6.776 -43.112 -41.561 1.00 75.38 340 LYS A C 1
ATOM 2614 O O . LYS A 1 340 ? -5.950 -43.760 -40.921 1.00 75.38 340 LYS A O 1
ATOM 2619 N N . LEU A 1 341 ? -6.446 -42.322 -42.584 1.00 70.00 341 LEU A N 1
ATOM 2620 C CA . LEU A 1 341 ? -5.077 -42.161 -43.091 1.00 70.00 341 LEU A CA 1
ATOM 2621 C C . LEU A 1 341 ? -4.131 -41.578 -42.035 1.00 70.00 341 LEU A C 1
ATOM 2623 O O . LEU A 1 341 ? -3.031 -42.087 -41.841 1.00 70.00 341 LEU A O 1
ATOM 2627 N N . ILE A 1 342 ? -4.563 -40.560 -41.286 1.00 73.50 342 ILE A N 1
ATOM 2628 C CA . ILE A 1 342 ? -3.769 -39.981 -40.191 1.00 73.50 342 ILE A CA 1
ATOM 2629 C C . ILE A 1 342 ? -3.553 -41.009 -39.071 1.00 73.50 342 ILE A C 1
ATOM 2631 O O . ILE A 1 342 ? -2.476 -41.052 -38.469 1.00 73.50 342 ILE A O 1
ATOM 2635 N N . LYS A 1 343 ? -4.554 -41.844 -38.770 1.00 75.75 343 LYS A N 1
ATOM 2636 C CA . LYS A 1 343 ? -4.448 -42.905 -37.759 1.00 75.75 343 LYS A CA 1
ATOM 2637 C C . LYS A 1 343 ? -3.484 -44.011 -38.194 1.00 75.75 343 LYS A C 1
ATOM 2639 O O . LYS A 1 343 ? -2.670 -44.437 -37.378 1.00 75.75 343 LYS A O 1
ATOM 2644 N N . GLU A 1 344 ? -3.543 -44.433 -39.453 1.00 79.00 344 GLU A N 1
ATOM 2645 C CA . GLU A 1 344 ? -2.626 -45.423 -40.031 1.00 79.00 344 GLU A CA 1
ATOM 2646 C C . GLU A 1 344 ? -1.194 -44.876 -40.110 1.00 79.00 344 GLU A C 1
ATOM 2648 O O . GLU A 1 344 ? -0.265 -45.530 -39.643 1.00 79.00 344 GLU A O 1
ATOM 2653 N N . PHE A 1 345 ? -1.014 -43.624 -40.545 1.00 74.88 345 PHE A N 1
ATOM 2654 C CA . PHE A 1 345 ? 0.292 -42.958 -40.573 1.00 74.88 345 PHE A CA 1
ATOM 2655 C C . PHE A 1 345 ? 0.926 -42.826 -39.176 1.00 74.88 345 PHE A C 1
ATOM 2657 O O . PHE A 1 345 ? 2.141 -42.925 -39.017 1.00 74.88 345 PHE A O 1
ATOM 2664 N N . ARG A 1 346 ? 0.118 -42.653 -38.120 1.00 75.38 346 ARG A N 1
ATOM 2665 C CA . ARG A 1 346 ? 0.603 -42.654 -36.725 1.00 75.38 346 ARG A CA 1
ATOM 2666 C C . ARG A 1 346 ? 1.011 -44.030 -36.216 1.00 75.38 346 ARG A C 1
ATOM 2668 O O . ARG A 1 346 ? 1.849 -44.085 -35.322 1.00 75.38 346 ARG A O 1
ATOM 2675 N N . ALA A 1 347 ? 0.402 -45.097 -36.725 1.00 79.44 347 ALA A N 1
ATOM 2676 C CA . ALA A 1 347 ? 0.682 -46.461 -36.290 1.00 79.44 347 ALA A CA 1
ATOM 2677 C C . ALA A 1 347 ? 2.000 -47.007 -36.865 1.00 79.44 347 ALA A C 1
ATOM 2679 O O . ALA A 1 347 ? 2.513 -48.004 -36.360 1.00 79.44 347 ALA A O 1
ATOM 2680 N N . LEU A 1 348 ? 2.563 -46.351 -37.887 1.00 82.19 348 LEU A N 1
ATOM 2681 C CA . LEU A 1 348 ? 3.849 -46.731 -38.461 1.00 82.19 348 LEU A CA 1
ATOM 2682 C C . LEU A 1 348 ? 5.003 -46.465 -37.471 1.00 82.19 348 LEU A C 1
ATOM 2684 O O . LEU A 1 348 ? 5.067 -45.378 -36.880 1.00 82.19 348 LEU A O 1
ATOM 2688 N N . PRO A 1 349 ? 5.935 -47.423 -37.294 1.00 84.75 349 PRO A N 1
ATOM 2689 C CA . PRO A 1 349 ? 7.095 -47.237 -36.434 1.00 84.75 349 PRO A CA 1
ATOM 2690 C C . PRO A 1 349 ? 7.967 -46.085 -36.946 1.00 84.75 349 PRO A C 1
ATOM 2692 O O . PRO A 1 349 ? 8.272 -45.984 -38.131 1.00 84.75 349 PRO A O 1
ATOM 2695 N N . SER A 1 350 ? 8.406 -45.200 -36.049 1.00 77.12 350 SER A N 1
ATOM 2696 C CA . SER A 1 350 ? 9.185 -44.012 -36.428 1.00 77.12 350 SER A CA 1
ATOM 2697 C C . SER A 1 350 ? 10.504 -44.359 -37.128 1.00 77.12 350 SER A C 1
ATOM 2699 O O . SER A 1 350 ? 10.965 -43.593 -37.969 1.00 77.12 350 SER A O 1
ATOM 2701 N N . SER A 1 351 ? 11.079 -45.531 -36.839 1.00 80.00 351 SER A N 1
ATOM 2702 C CA . SER A 1 351 ? 12.299 -46.043 -37.470 1.00 80.00 351 SER A CA 1
ATOM 2703 C C . SER A 1 351 ? 12.139 -46.407 -38.948 1.00 80.00 351 SER A C 1
ATOM 2705 O O . SER A 1 351 ? 13.140 -46.431 -39.657 1.00 80.00 351 SER A O 1
ATOM 2707 N N . SER A 1 352 ? 10.917 -46.662 -39.432 1.00 74.88 352 SER A N 1
ATOM 2708 C CA . SER A 1 352 ? 10.654 -46.967 -40.847 1.00 74.88 352 SER A CA 1
ATOM 2709 C C . SER A 1 352 ? 10.331 -45.730 -41.691 1.00 74.88 352 SER A C 1
ATOM 2711 O O . SER A 1 352 ? 10.090 -45.851 -42.888 1.00 74.88 352 SER A O 1
ATOM 2713 N N . LEU A 1 353 ? 10.290 -44.541 -41.084 1.00 82.12 353 LEU A N 1
ATOM 2714 C CA . LEU A 1 353 ? 9.952 -43.288 -41.757 1.00 82.12 353 LEU A CA 1
ATOM 2715 C C . LEU A 1 353 ? 11.208 -42.461 -42.034 1.00 82.12 353 LEU A C 1
ATOM 2717 O O . LEU A 1 353 ? 12.136 -42.425 -41.225 1.00 82.12 353 LEU A O 1
ATOM 2721 N N . SER A 1 354 ? 11.214 -41.733 -43.151 1.00 84.00 354 SER A N 1
ATOM 2722 C CA . SER A 1 354 ? 12.268 -40.757 -43.437 1.00 84.00 354 SER A CA 1
ATOM 2723 C C . SER A 1 354 ? 12.284 -39.636 -42.380 1.00 84.00 354 SER A C 1
ATOM 2725 O O . SER A 1 354 ? 11.242 -39.338 -41.784 1.00 84.00 354 SER A O 1
ATOM 2727 N N . PRO A 1 355 ? 13.420 -38.951 -42.152 1.00 76.94 355 PRO A N 1
ATOM 2728 C CA . PRO A 1 355 ? 13.508 -37.878 -41.155 1.00 76.94 355 PRO A CA 1
ATOM 2729 C C . PRO A 1 355 ? 12.454 -36.768 -41.325 1.00 76.94 355 PRO A C 1
ATOM 2731 O O . PRO A 1 355 ? 11.947 -36.237 -40.335 1.00 76.94 355 PRO A O 1
ATOM 2734 N N . ALA A 1 356 ? 12.073 -36.451 -42.568 1.00 66.50 356 ALA A N 1
ATOM 2735 C CA . ALA A 1 356 ? 11.020 -35.480 -42.869 1.00 66.50 356 ALA A CA 1
ATOM 2736 C C . ALA A 1 356 ? 9.632 -35.969 -42.411 1.00 66.50 356 ALA A C 1
ATOM 2738 O O . ALA A 1 356 ? 8.907 -35.240 -41.731 1.00 66.50 356 ALA A O 1
ATOM 2739 N N . LEU A 1 357 ? 9.289 -37.229 -42.699 1.00 70.62 357 LEU A N 1
ATOM 2740 C CA . LEU A 1 357 ? 8.023 -37.840 -42.282 1.00 70.62 357 LEU A CA 1
ATOM 2741 C C . LEU A 1 357 ? 7.951 -38.046 -40.763 1.00 70.62 357 LEU A C 1
ATOM 2743 O O . LEU A 1 357 ? 6.892 -37.841 -40.172 1.00 70.62 357 LEU A O 1
ATOM 2747 N N . GLN A 1 358 ? 9.075 -38.341 -40.103 1.00 80.69 358 GLN A N 1
ATOM 2748 C CA . GLN A 1 358 ? 9.152 -38.383 -38.637 1.00 80.69 358 GLN A CA 1
ATOM 2749 C C . GLN A 1 358 ? 8.860 -37.015 -37.998 1.00 80.69 358 GLN A C 1
ATOM 2751 O O . GLN A 1 358 ? 8.262 -36.944 -36.921 1.00 80.69 358 GLN A O 1
ATOM 2756 N N . ASN A 1 359 ? 9.285 -35.920 -38.637 1.00 70.38 359 ASN A N 1
ATOM 2757 C CA . ASN A 1 359 ? 9.009 -34.567 -38.154 1.00 70.38 359 ASN A CA 1
ATOM 2758 C C . ASN A 1 359 ? 7.520 -34.214 -38.319 1.00 70.38 359 ASN A C 1
ATOM 2760 O O . ASN A 1 359 ? 6.894 -33.683 -37.402 1.00 70.38 359 ASN A O 1
ATOM 2764 N N . ILE A 1 360 ? 6.913 -34.611 -39.442 1.00 74.31 360 ILE A N 1
ATOM 2765 C CA . ILE A 1 360 ? 5.467 -34.474 -39.684 1.00 74.31 360 ILE A CA 1
ATOM 2766 C C . ILE A 1 360 ? 4.660 -35.303 -38.670 1.00 74.31 360 ILE A C 1
ATOM 2768 O O . ILE A 1 360 ? 3.716 -34.787 -38.068 1.00 74.31 360 ILE A O 1
ATOM 2772 N N . GLN A 1 361 ? 5.063 -36.548 -38.395 1.00 82.31 361 GLN A N 1
ATOM 2773 C CA . GLN A 1 361 ? 4.427 -37.411 -37.391 1.00 82.31 361 GLN A CA 1
ATOM 2774 C C . GLN A 1 361 ? 4.491 -36.781 -35.982 1.00 82.31 361 GLN A C 1
ATOM 2776 O O . GLN A 1 361 ? 3.485 -36.752 -35.265 1.00 82.31 361 GLN A O 1
ATOM 2781 N N . ARG A 1 362 ? 5.636 -36.185 -35.607 1.00 76.44 362 ARG A N 1
ATOM 2782 C CA . ARG A 1 362 ? 5.794 -35.418 -34.355 1.00 76.44 362 ARG A CA 1
ATOM 2783 C C . ARG A 1 362 ? 4.889 -34.185 -34.314 1.00 76.44 362 ARG A C 1
ATOM 2785 O O . ARG A 1 362 ? 4.175 -33.986 -33.332 1.00 76.44 362 ARG A O 1
ATOM 2792 N N . ASN A 1 363 ? 4.830 -33.398 -35.379 1.00 72.94 363 ASN A N 1
ATOM 2793 C CA . ASN A 1 363 ? 3.985 -32.203 -35.425 1.00 72.94 363 ASN A CA 1
ATOM 2794 C C . ASN A 1 363 ? 2.483 -32.540 -35.346 1.00 72.94 363 ASN A C 1
ATOM 2796 O O . ASN A 1 363 ? 1.736 -31.875 -34.624 1.00 72.94 363 ASN A O 1
ATOM 2800 N N . LEU A 1 364 ? 2.044 -33.635 -35.978 1.00 74.75 364 LEU A N 1
ATOM 2801 C CA . LEU A 1 364 ? 0.669 -34.145 -35.875 1.00 74.75 364 LEU A CA 1
ATOM 2802 C C . LEU A 1 364 ? 0.316 -34.617 -34.453 1.00 74.75 364 LEU A C 1
ATOM 2804 O O . LEU A 1 364 ? -0.811 -34.399 -33.988 1.00 74.75 364 LEU A O 1
ATOM 2808 N N . SER A 1 365 ? 1.264 -35.223 -33.727 1.00 75.50 365 SER A N 1
ATOM 2809 C CA . SER A 1 365 ? 1.055 -35.564 -32.311 1.00 75.50 365 SER A CA 1
ATOM 2810 C C . SER A 1 365 ? 0.901 -34.320 -31.426 1.00 75.50 365 SER A C 1
ATOM 2812 O O . SER A 1 365 ? 0.003 -34.278 -30.581 1.00 75.50 365 SER A O 1
ATOM 2814 N N . HIS A 1 366 ? 1.680 -33.262 -31.682 1.00 69.06 366 HIS A N 1
ATOM 2815 C CA . HIS A 1 366 ? 1.572 -31.990 -30.964 1.00 69.06 366 HIS A CA 1
ATOM 2816 C C . HIS A 1 366 ? 0.250 -31.266 -31.248 1.00 69.06 366 HIS A C 1
ATOM 2818 O O . HIS A 1 366 ? -0.377 -30.750 -30.320 1.00 69.06 366 HIS A O 1
ATOM 2824 N N . ALA A 1 367 ? -0.212 -31.260 -32.501 1.00 68.88 367 ALA A N 1
ATOM 2825 C CA . ALA A 1 367 ? -1.497 -30.672 -32.878 1.00 68.88 367 ALA A CA 1
ATOM 2826 C C . ALA A 1 367 ? -2.676 -31.370 -32.175 1.00 68.88 367 ALA A C 1
ATOM 2828 O O . ALA A 1 367 ? -3.567 -30.713 -31.636 1.00 68.88 367 ALA A O 1
ATOM 2829 N N . THR A 1 368 ? -2.636 -32.701 -32.085 1.00 74.00 368 THR A N 1
ATOM 2830 C CA . THR A 1 368 ? -3.671 -33.489 -31.390 1.00 74.00 368 THR A CA 1
ATOM 2831 C C . THR A 1 368 ? -3.672 -33.230 -29.887 1.00 74.00 368 THR A C 1
ATOM 2833 O O . THR A 1 368 ? -4.733 -33.108 -29.277 1.00 74.00 368 THR A O 1
ATOM 2836 N N . PHE A 1 369 ? -2.488 -33.116 -29.279 1.00 69.81 369 PHE A N 1
ATOM 2837 C CA . PHE A 1 369 ? -2.368 -32.754 -27.869 1.00 69.81 369 PHE A CA 1
ATOM 2838 C C . PHE A 1 369 ? -2.957 -31.364 -27.596 1.00 69.81 369 PHE A C 1
ATOM 2840 O O . PHE A 1 369 ? -3.738 -31.208 -26.660 1.00 69.81 369 PHE A O 1
ATOM 2847 N N . ARG A 1 370 ? -2.654 -30.372 -28.448 1.00 64.44 370 ARG A N 1
ATOM 2848 C CA . ARG A 1 370 ? -3.229 -29.019 -28.352 1.00 64.44 370 ARG A CA 1
ATOM 2849 C C . ARG A 1 370 ? -4.752 -29.023 -28.501 1.00 64.44 370 ARG A C 1
ATOM 2851 O O . ARG A 1 370 ? -5.424 -28.358 -27.723 1.00 64.44 370 ARG A O 1
ATOM 2858 N N . SER A 1 371 ? -5.297 -29.797 -29.440 1.00 76.75 371 SER A N 1
ATOM 2859 C CA . SER A 1 371 ? -6.749 -29.936 -29.627 1.00 76.75 371 SER A CA 1
ATOM 2860 C C . SER A 1 371 ? -7.437 -30.507 -28.378 1.00 76.75 371 SER A C 1
ATOM 2862 O O . SER A 1 371 ? -8.343 -29.869 -27.845 1.00 76.75 371 SER A O 1
ATOM 2864 N N . LYS A 1 372 ? -6.934 -31.619 -27.821 1.00 73.81 372 LYS A N 1
ATOM 2865 C CA . LYS A 1 372 ? -7.465 -32.204 -26.573 1.00 73.81 372 LYS A CA 1
ATOM 2866 C C . LYS A 1 372 ? -7.307 -31.284 -25.360 1.00 73.81 372 LYS A C 1
ATOM 2868 O O . LYS A 1 372 ? -8.138 -31.294 -24.454 1.00 73.81 372 LYS A O 1
ATOM 2873 N N . LEU A 1 373 ? -6.229 -30.500 -25.315 1.00 68.56 373 LEU A N 1
ATOM 2874 C CA . LEU A 1 373 ? -6.016 -29.513 -24.259 1.00 68.56 373 LEU A CA 1
ATOM 2875 C C . LEU A 1 373 ? -7.051 -28.385 -24.347 1.00 68.56 373 LEU A C 1
ATOM 2877 O O . LEU A 1 373 ? -7.624 -28.011 -23.327 1.00 68.56 373 LEU A O 1
ATOM 2881 N N . ASN A 1 374 ? -7.320 -27.880 -25.551 1.00 75.19 374 ASN A N 1
ATOM 2882 C CA . ASN A 1 374 ? -8.322 -26.840 -25.780 1.00 75.19 374 ASN A CA 1
ATOM 2883 C C . ASN A 1 374 ? -9.735 -27.321 -25.431 1.00 75.19 374 ASN A C 1
ATOM 2885 O O . ASN A 1 374 ? -10.469 -26.589 -24.774 1.00 75.19 374 ASN A O 1
ATOM 2889 N N . GLU A 1 375 ? -10.086 -28.558 -25.788 1.00 83.31 375 GLU A N 1
ATOM 2890 C CA . GLU A 1 375 ? -11.360 -29.186 -25.414 1.00 83.31 375 GLU A CA 1
ATOM 2891 C C . GLU A 1 375 ? -11.520 -29.265 -23.886 1.00 83.31 375 GLU A C 1
ATOM 2893 O O . GLU A 1 375 ? -12.515 -28.797 -23.333 1.00 83.31 375 GLU A O 1
ATOM 2898 N N . ARG A 1 376 ? -10.485 -29.726 -23.168 1.00 74.38 376 ARG A N 1
ATOM 2899 C CA . ARG A 1 376 ? -10.487 -29.734 -21.694 1.00 74.38 376 ARG A CA 1
ATOM 2900 C C . ARG A 1 376 ? -10.572 -28.341 -21.082 1.00 74.38 376 ARG A C 1
ATOM 2902 O O . ARG A 1 376 ? -11.227 -28.162 -20.058 1.00 74.38 376 ARG A O 1
ATOM 2909 N N . MET A 1 377 ? -9.901 -27.351 -21.667 1.00 71.88 377 MET A N 1
ATOM 2910 C CA . MET A 1 377 ? -9.997 -25.968 -21.195 1.00 71.88 377 MET A CA 1
ATOM 2911 C C . MET A 1 377 ? -11.402 -25.397 -21.408 1.00 71.88 377 MET A C 1
ATOM 2913 O O . MET A 1 377 ? -11.887 -24.674 -20.540 1.00 71.88 377 MET A O 1
ATOM 2917 N N . ALA A 1 378 ? -12.072 -25.742 -22.510 1.00 78.81 378 ALA A N 1
ATOM 2918 C CA . ALA A 1 378 ? -13.458 -25.357 -22.758 1.00 78.81 378 ALA A CA 1
ATOM 2919 C C . ALA A 1 378 ? -14.418 -26.007 -21.746 1.00 78.81 378 ALA A C 1
ATOM 2921 O O . ALA A 1 378 ? -15.223 -25.301 -21.141 1.00 78.81 378 ALA A O 1
ATOM 2922 N N . GLU A 1 379 ? -14.269 -27.308 -21.465 1.00 81.69 379 GLU A N 1
ATOM 2923 C CA . GLU A 1 379 ? -15.044 -27.985 -20.413 1.00 81.69 379 GLU A CA 1
ATOM 2924 C C . GLU A 1 379 ? -14.825 -27.358 -19.029 1.00 81.69 379 GLU A C 1
ATOM 2926 O O . GLU A 1 379 ? -15.777 -27.179 -18.268 1.00 81.69 379 GLU A O 1
ATOM 2931 N N . MET A 1 380 ? -13.579 -27.016 -18.678 1.00 72.50 380 MET A N 1
ATOM 2932 C CA . MET A 1 380 ? -13.282 -26.364 -17.398 1.00 72.50 380 MET A CA 1
ATOM 2933 C C . MET A 1 380 ? -13.915 -24.974 -17.306 1.00 72.50 380 MET A C 1
ATOM 2935 O O . MET A 1 380 ? -14.472 -24.635 -16.263 1.00 72.50 380 MET A O 1
ATOM 2939 N N . LYS A 1 381 ? -13.881 -24.192 -18.392 1.00 76.25 381 LYS A N 1
ATOM 2940 C CA . LYS A 1 381 ? -14.549 -22.885 -18.451 1.00 76.25 381 LYS A CA 1
ATOM 2941 C C . LYS A 1 381 ? -16.059 -23.020 -18.262 1.00 76.25 381 LYS A C 1
ATOM 2943 O O . LYS A 1 381 ? -16.611 -22.313 -17.423 1.00 76.25 381 LYS A O 1
ATOM 2948 N N . ALA A 1 382 ? -16.701 -23.964 -18.951 1.00 80.00 382 ALA A N 1
ATOM 2949 C CA . ALA A 1 382 ? -18.133 -24.220 -18.799 1.00 80.00 382 ALA A CA 1
ATOM 2950 C C . ALA A 1 382 ? -18.496 -24.597 -17.350 1.00 80.00 382 ALA A C 1
ATOM 2952 O O . ALA A 1 382 ? -19.395 -24.003 -16.763 1.00 80.00 382 ALA A O 1
ATOM 2953 N N . LYS A 1 383 ? -17.725 -25.497 -16.723 1.00 79.62 383 LYS A N 1
ATOM 2954 C CA . LYS A 1 383 ? -17.922 -25.871 -15.310 1.00 79.62 383 LYS A CA 1
ATOM 2955 C C . LYS A 1 383 ? -17.731 -24.694 -14.352 1.00 79.62 383 LYS A C 1
ATOM 2957 O O . LYS A 1 383 ? -18.460 -24.590 -13.370 1.00 79.62 383 LYS A O 1
ATOM 2962 N N . SER A 1 384 ? -16.769 -23.809 -14.627 1.00 75.50 384 SER A N 1
ATOM 2963 C CA . SER A 1 384 ? -16.544 -22.617 -13.801 1.00 75.50 384 SER A CA 1
ATOM 2964 C C . SER A 1 384 ? -17.686 -21.604 -13.903 1.00 75.50 384 SER A C 1
ATOM 2966 O O . SER A 1 384 ? -18.073 -21.040 -12.885 1.00 75.50 384 SER A O 1
ATOM 2968 N N . ALA A 1 385 ? -18.277 -21.431 -15.090 1.00 78.75 385 ALA A N 1
ATOM 2969 C CA . ALA A 1 385 ? -19.423 -20.546 -15.288 1.00 78.75 385 ALA A CA 1
ATOM 2970 C C . ALA A 1 385 ? -20.649 -21.034 -14.499 1.00 78.75 385 ALA A C 1
ATOM 2972 O O . ALA A 1 385 ? -21.215 -20.270 -13.721 1.00 78.75 385 ALA A O 1
ATOM 2973 N N . SER A 1 386 ? -20.978 -22.329 -14.582 1.00 81.25 386 SER A N 1
ATOM 2974 C CA . SER A 1 386 ? -22.089 -22.906 -13.810 1.00 81.25 386 SER A CA 1
ATOM 2975 C C . SER A 1 386 ? -21.878 -22.812 -12.291 1.00 81.25 386 SER A C 1
ATOM 2977 O O . SER A 1 386 ? -22.837 -22.657 -11.539 1.00 81.25 386 SER A O 1
ATOM 2979 N N . ALA A 1 387 ? -20.630 -22.874 -11.813 1.00 77.06 387 ALA A N 1
ATOM 2980 C CA . ALA A 1 387 ? -20.321 -22.699 -10.392 1.00 77.06 387 ALA A CA 1
ATOM 2981 C C . ALA A 1 387 ? -20.532 -21.251 -9.913 1.00 77.06 387 ALA A C 1
ATOM 2983 O O . ALA A 1 387 ? -20.961 -21.034 -8.776 1.00 77.06 387 ALA A O 1
ATOM 2984 N N . ILE A 1 388 ? -20.250 -20.266 -10.770 1.00 79.69 388 ILE A N 1
ATOM 2985 C CA . ILE A 1 388 ? -20.499 -18.847 -10.487 1.00 79.69 388 ILE A CA 1
ATOM 2986 C C . ILE A 1 388 ? -22.008 -18.586 -10.424 1.00 79.69 388 ILE A C 1
ATOM 2988 O O . ILE A 1 388 ? -22.470 -18.000 -9.448 1.00 79.69 388 ILE A O 1
ATOM 2992 N N . GLU A 1 389 ? -22.778 -19.086 -11.395 1.00 87.38 389 GLU A N 1
ATOM 2993 C CA . GLU A 1 389 ? -24.244 -18.964 -11.404 1.00 87.38 389 GLU A CA 1
ATOM 2994 C C . GLU A 1 389 ? -24.878 -19.594 -10.157 1.00 87.38 389 GLU A C 1
ATOM 2996 O O . GLU A 1 389 ? -25.715 -18.972 -9.503 1.00 87.38 389 GLU A O 1
ATOM 3001 N N . PHE A 1 390 ? -24.421 -20.789 -9.764 1.00 84.00 390 PHE A N 1
ATOM 3002 C CA . PHE A 1 390 ? -24.871 -21.431 -8.528 1.00 84.00 390 PHE A CA 1
ATOM 3003 C C . PHE A 1 390 ? -24.538 -20.597 -7.281 1.00 84.00 390 PHE A C 1
ATOM 3005 O O . PHE A 1 390 ? -25.368 -20.459 -6.384 1.00 84.00 390 PHE A O 1
ATOM 3012 N N . SER A 1 391 ? -23.330 -20.027 -7.220 1.00 79.81 391 SER A N 1
ATOM 3013 C CA . SER A 1 391 ? -22.894 -19.213 -6.078 1.00 79.81 391 SER A CA 1
ATOM 3014 C C . SER A 1 391 ? -23.727 -17.940 -5.944 1.00 79.81 391 SER A C 1
ATOM 3016 O O . SER A 1 391 ? -24.102 -17.574 -4.833 1.00 79.81 391 SER A O 1
ATOM 3018 N N . GLN A 1 392 ? -24.059 -17.301 -7.067 1.00 85.56 392 GLN A N 1
ATOM 3019 C CA . GLN A 1 392 ? -24.898 -16.107 -7.073 1.00 85.56 392 GLN A CA 1
ATOM 3020 C C . GLN A 1 392 ? -26.327 -16.429 -6.619 1.00 85.56 392 GLN A C 1
ATOM 3022 O O . GLN A 1 392 ? -26.819 -15.803 -5.684 1.00 85.56 392 GLN A O 1
ATOM 3027 N N . ALA A 1 393 ? -26.942 -17.476 -7.179 1.00 85.25 393 ALA A N 1
ATOM 3028 C CA . ALA A 1 393 ? -28.277 -17.916 -6.774 1.00 85.25 393 ALA A CA 1
ATOM 3029 C C . ALA A 1 393 ? -28.344 -18.303 -5.284 1.00 85.25 393 ALA A C 1
ATOM 3031 O O . ALA A 1 393 ? -29.348 -18.063 -4.614 1.00 85.25 393 ALA A O 1
ATOM 3032 N N . PHE A 1 394 ? -27.271 -18.886 -4.740 1.00 85.69 394 PHE A N 1
ATOM 3033 C CA . PHE A 1 394 ? -27.178 -19.188 -3.314 1.00 85.69 394 PHE A CA 1
ATOM 3034 C C . PHE A 1 394 ? -27.119 -17.922 -2.450 1.00 85.69 394 PHE A C 1
ATOM 3036 O O . PHE A 1 394 ? -27.831 -17.842 -1.450 1.00 85.69 394 PHE A O 1
ATOM 3043 N N . LEU A 1 395 ? -26.303 -16.933 -2.827 1.00 84.19 395 LEU A N 1
ATOM 3044 C CA . LEU A 1 395 ? -26.213 -15.663 -2.099 1.00 84.19 395 LEU A CA 1
ATOM 3045 C C . LEU A 1 395 ? -27.558 -14.931 -2.075 1.00 84.19 395 LEU A C 1
ATOM 3047 O O . LEU A 1 395 ? -27.942 -14.417 -1.025 1.00 84.19 395 LEU A O 1
ATOM 3051 N N . ASP A 1 396 ? -28.300 -14.966 -3.181 1.00 89.31 396 ASP A N 1
ATOM 3052 C CA . ASP A 1 396 ? -29.629 -14.360 -3.270 1.00 89.31 396 ASP A CA 1
ATOM 3053 C C . ASP A 1 396 ? -30.628 -15.053 -2.319 1.00 89.31 396 ASP A C 1
ATOM 3055 O O . ASP A 1 396 ? -31.364 -14.384 -1.590 1.00 89.31 396 ASP A O 1
ATOM 3059 N N . LYS A 1 397 ? -30.602 -16.394 -2.228 1.00 87.88 397 LYS A N 1
ATOM 3060 C CA . LYS A 1 397 ? -31.431 -17.151 -1.265 1.00 87.88 397 LYS A CA 1
ATOM 3061 C C . LYS A 1 397 ? -31.047 -16.888 0.196 1.00 87.88 397 LYS A C 1
ATOM 3063 O O . LYS A 1 397 ? -31.921 -16.806 1.058 1.00 87.88 397 LYS A O 1
ATOM 3068 N N . VAL A 1 398 ? -29.752 -16.743 0.492 1.00 84.50 398 VAL A N 1
ATOM 3069 C CA . VAL A 1 398 ? -29.272 -16.405 1.844 1.00 84.50 398 VAL A CA 1
ATOM 3070 C C . VAL A 1 398 ? -29.709 -14.995 2.238 1.00 84.50 398 VAL A C 1
ATOM 3072 O O . VAL A 1 398 ? -30.153 -14.794 3.367 1.00 84.50 398 VAL A O 1
ATOM 3075 N N . ALA A 1 399 ? -29.638 -14.034 1.315 1.00 84.81 399 ALA A N 1
ATOM 3076 C CA . ALA A 1 399 ? -30.113 -12.671 1.541 1.00 84.81 399 ALA A CA 1
ATOM 3077 C C . ALA A 1 399 ? -31.630 -12.615 1.797 1.00 84.81 399 ALA A C 1
ATOM 3079 O O . ALA A 1 399 ? -32.085 -11.797 2.594 1.00 84.81 399 ALA A O 1
ATOM 3080 N N . ALA A 1 400 ? -32.401 -13.520 1.186 1.00 90.44 400 ALA A N 1
ATOM 3081 C CA . ALA A 1 400 ? -33.839 -13.666 1.417 1.00 90.44 400 ALA A CA 1
ATOM 3082 C C . ALA A 1 400 ? -34.202 -14.356 2.751 1.00 90.44 400 ALA A C 1
ATOM 3084 O O . ALA A 1 400 ? -35.382 -14.463 3.079 1.00 90.44 400 ALA A O 1
ATOM 3085 N N . GLY A 1 401 ? -33.217 -14.820 3.530 1.00 89.75 401 GLY A N 1
ATOM 3086 C CA . GLY A 1 401 ? -33.450 -15.466 4.824 1.00 89.75 401 GLY A CA 1
ATOM 3087 C C . GLY A 1 401 ? -34.057 -16.870 4.732 1.00 89.75 401 GLY A C 1
ATOM 3088 O O . GLY A 1 401 ? -34.646 -17.332 5.707 1.00 89.75 401 GLY A O 1
ATOM 3089 N N . ASP A 1 402 ? -33.922 -17.552 3.589 1.00 92.25 402 ASP A N 1
ATOM 3090 C CA . ASP A 1 402 ? -34.486 -18.887 3.374 1.00 92.25 402 ASP A CA 1
ATOM 3091 C C . ASP A 1 402 ? -33.746 -19.956 4.217 1.00 92.25 402 ASP A C 1
ATOM 3093 O O . ASP A 1 402 ? -32.559 -20.230 3.982 1.00 92.25 402 ASP A O 1
ATOM 3097 N N . PRO A 1 403 ? -34.412 -20.604 5.196 1.00 84.81 403 PRO A N 1
ATOM 3098 C CA . PRO A 1 403 ? -33.797 -21.640 6.021 1.00 84.81 403 PRO A CA 1
ATOM 3099 C C . PRO A 1 403 ? -33.433 -22.914 5.233 1.00 84.81 403 PRO A C 1
ATOM 3101 O O . PRO A 1 403 ? -32.580 -23.684 5.691 1.00 84.81 403 PRO A O 1
ATOM 3104 N N . GLU A 1 404 ? -34.011 -23.150 4.048 1.00 90.12 404 GLU A N 1
ATOM 3105 C CA . GLU A 1 404 ? -33.671 -24.301 3.202 1.00 90.12 404 GLU A CA 1
ATOM 3106 C C . GLU A 1 404 ? -32.362 -24.117 2.424 1.00 90.12 404 GLU A C 1
ATOM 3108 O O . GLU A 1 404 ? -31.672 -25.107 2.144 1.00 90.12 404 GLU A O 1
ATOM 3113 N N . ALA A 1 405 ? -31.938 -22.875 2.167 1.00 83.62 405 ALA A N 1
ATOM 3114 C CA . ALA A 1 405 ? -30.722 -22.570 1.409 1.00 83.62 405 ALA A CA 1
ATOM 3115 C C . ALA A 1 405 ? -29.475 -23.229 2.024 1.00 83.62 405 ALA A C 1
ATOM 3117 O O . ALA A 1 405 ? -28.647 -23.825 1.328 1.00 83.62 405 ALA A O 1
ATOM 3118 N N . LYS A 1 406 ? -29.370 -23.218 3.359 1.00 80.31 406 LYS A N 1
ATOM 3119 C CA . LYS A 1 406 ? -28.267 -23.865 4.088 1.00 80.31 406 LYS A CA 1
ATOM 3120 C C . LYS A 1 406 ? -28.243 -25.383 3.875 1.00 80.31 406 LYS A C 1
ATOM 3122 O O . LYS A 1 406 ? -27.168 -25.977 3.775 1.00 80.31 406 LYS A O 1
ATOM 3127 N N . LYS A 1 407 ? -29.412 -26.025 3.799 1.00 87.50 407 LYS A N 1
ATOM 3128 C CA . LYS A 1 407 ? -29.537 -27.475 3.588 1.00 87.50 407 LYS A CA 1
ATOM 3129 C C . LYS A 1 407 ? -29.162 -27.856 2.156 1.00 87.50 407 LYS A C 1
ATOM 3131 O O . LYS A 1 407 ? -28.476 -28.861 1.965 1.00 87.50 407 LYS A O 1
ATOM 3136 N N . GLU A 1 408 ? -29.562 -27.057 1.168 1.00 87.38 408 GLU A N 1
ATOM 3137 C CA . GLU A 1 408 ? -29.154 -27.240 -0.231 1.00 87.38 408 GLU A CA 1
ATOM 3138 C C . GLU A 1 408 ? -27.640 -27.084 -0.408 1.00 87.38 408 GLU A C 1
ATOM 3140 O O . GLU A 1 408 ? -26.999 -27.952 -1.003 1.00 87.38 408 GLU A O 1
ATOM 3145 N N . PHE A 1 409 ? -27.042 -26.055 0.196 1.00 81.88 409 PHE A N 1
ATOM 3146 C CA . PHE A 1 409 ? -25.596 -25.841 0.147 1.00 81.88 409 PHE A CA 1
ATOM 3147 C C . PHE A 1 409 ? -24.811 -27.028 0.709 1.00 81.88 409 PHE A C 1
ATOM 3149 O O . PHE A 1 409 ? -23.886 -27.533 0.071 1.00 81.88 409 PHE A O 1
ATOM 3156 N N . MET A 1 410 ? -25.219 -27.540 1.874 1.00 82.00 410 MET A N 1
ATOM 3157 C CA . MET A 1 410 ? -24.554 -28.692 2.485 1.00 82.00 410 MET A CA 1
ATOM 3158 C C . MET A 1 410 ? -24.647 -29.955 1.617 1.00 82.00 410 MET A C 1
ATOM 3160 O O . MET A 1 410 ? -23.681 -30.719 1.568 1.00 82.00 410 MET A O 1
ATOM 3164 N N . LYS A 1 411 ? -25.751 -30.167 0.885 1.00 90.25 411 LYS A N 1
ATOM 3165 C CA . LYS A 1 411 ? -25.866 -31.278 -0.078 1.00 90.25 411 LYS A CA 1
ATOM 3166 C C . LYS A 1 411 ? -24.877 -31.129 -1.235 1.00 90.25 411 LYS A C 1
ATOM 3168 O O . LYS A 1 411 ? -24.222 -32.105 -1.598 1.00 90.25 411 LYS A O 1
ATOM 3173 N N . VAL A 1 412 ? -24.733 -29.922 -1.782 1.00 84.81 412 VAL A N 1
ATOM 3174 C CA . VAL A 1 412 ? -23.797 -29.649 -2.885 1.00 84.81 412 VAL A CA 1
ATOM 3175 C C . VAL A 1 412 ? -22.347 -29.826 -2.434 1.00 84.81 412 VAL A C 1
ATOM 3177 O O . VAL A 1 412 ? -21.581 -30.511 -3.107 1.00 84.81 412 VAL A O 1
ATOM 3180 N N . VAL A 1 413 ? -21.980 -29.323 -1.251 1.00 80.81 413 VAL A N 1
ATOM 3181 C CA . VAL A 1 413 ? -20.640 -29.532 -0.673 1.00 80.81 413 VAL A CA 1
ATOM 3182 C C . VAL A 1 413 ? -20.345 -31.023 -0.487 1.00 80.81 413 VAL A C 1
ATOM 3184 O O . VAL A 1 413 ? -19.279 -31.499 -0.883 1.00 80.81 413 VAL A O 1
ATOM 3187 N N . GLN A 1 414 ? -21.293 -31.788 0.061 1.00 89.75 414 GLN A N 1
ATOM 3188 C CA . GLN A 1 414 ? -21.139 -33.236 0.219 1.00 89.75 414 GLN A CA 1
ATOM 3189 C C . GLN A 1 414 ? -20.956 -33.952 -1.125 1.00 89.75 414 GLN A C 1
ATOM 3191 O O . GLN A 1 414 ? -20.143 -34.875 -1.216 1.00 89.75 414 GLN A O 1
ATOM 3196 N N . GLN A 1 415 ? -21.674 -33.532 -2.168 1.00 89.81 415 GLN A N 1
ATOM 3197 C CA . GLN A 1 415 ? -21.537 -34.104 -3.504 1.00 89.81 415 GLN A CA 1
ATOM 3198 C C . GLN A 1 415 ? -20.167 -33.785 -4.123 1.00 89.81 415 GLN A C 1
ATOM 3200 O O . GLN A 1 415 ? -19.478 -34.699 -4.575 1.00 89.81 415 GLN A O 1
ATOM 3205 N N . CYS A 1 416 ? -19.704 -32.536 -4.031 1.00 78.56 416 CYS A N 1
ATOM 3206 C CA . CYS A 1 416 ? -18.372 -32.134 -4.491 1.00 78.56 416 CYS A CA 1
ATOM 3207 C C . CYS A 1 416 ? -17.251 -32.929 -3.802 1.00 78.56 416 CYS A C 1
ATOM 3209 O O . CYS A 1 416 ? -16.295 -33.356 -4.455 1.00 78.56 416 CYS A O 1
ATOM 3211 N N . ILE A 1 417 ? -17.374 -33.183 -2.493 1.00 83.88 417 ILE A N 1
ATOM 3212 C CA . ILE A 1 417 ? -16.417 -34.014 -1.748 1.00 83.88 417 ILE A CA 1
ATOM 3213 C C . ILE A 1 417 ? -16.418 -35.454 -2.282 1.00 83.88 417 ILE A C 1
ATOM 3215 O O . ILE A 1 417 ? -15.346 -36.017 -2.521 1.00 83.88 417 ILE A O 1
ATOM 3219 N N . LYS A 1 418 ? -17.596 -36.052 -2.516 1.00 90.88 418 LYS A N 1
ATOM 3220 C CA . LYS A 1 418 ? -17.708 -37.408 -3.085 1.00 90.88 418 LYS A CA 1
ATOM 3221 C C . LYS A 1 418 ? -17.051 -37.501 -4.463 1.00 90.88 418 LYS A C 1
ATOM 3223 O O . LYS A 1 418 ? -16.292 -38.441 -4.713 1.00 90.88 418 LYS A O 1
ATOM 3228 N N . ASP A 1 419 ? -17.278 -36.515 -5.325 1.00 86.38 419 ASP A N 1
ATOM 3229 C CA . ASP A 1 419 ? -16.717 -36.493 -6.677 1.00 86.38 419 ASP A CA 1
ATOM 3230 C C . ASP A 1 419 ? -15.194 -36.298 -6.666 1.00 86.38 419 ASP A C 1
ATOM 3232 O O . ASP A 1 419 ? -14.472 -37.004 -7.379 1.00 86.38 419 ASP A O 1
ATOM 3236 N N . ALA A 1 420 ? -14.674 -35.438 -5.785 1.00 77.81 420 ALA A N 1
ATOM 3237 C CA . ALA A 1 420 ? -13.235 -35.262 -5.591 1.00 77.81 420 ALA A CA 1
ATOM 3238 C C . ALA A 1 420 ? -12.552 -36.551 -5.097 1.00 77.81 420 ALA A C 1
ATOM 3240 O O . ALA A 1 420 ? -11.476 -36.924 -5.580 1.00 77.81 420 ALA A O 1
ATOM 3241 N N . VAL A 1 421 ? -13.187 -37.281 -4.173 1.00 89.31 421 VAL A N 1
ATOM 3242 C CA . VAL A 1 421 ? -12.687 -38.579 -3.694 1.00 89.31 421 VAL A CA 1
ATOM 3243 C C . VAL A 1 421 ? -12.706 -39.619 -4.817 1.00 89.31 421 VAL A C 1
ATOM 3245 O O . VAL A 1 421 ? -11.707 -40.318 -5.022 1.00 89.31 421 VAL A O 1
ATOM 3248 N N . LYS A 1 422 ? -13.787 -39.699 -5.602 1.00 91.25 422 LYS A N 1
ATOM 3249 C CA . LYS A 1 422 ? -13.894 -40.610 -6.754 1.00 91.25 422 LYS A CA 1
ATOM 3250 C C . LYS A 1 422 ? -12.807 -40.328 -7.796 1.00 91.25 422 LYS A C 1
ATOM 3252 O O . LYS A 1 422 ? -12.117 -41.257 -8.220 1.00 91.25 422 LYS A O 1
ATOM 3257 N N . ALA A 1 423 ? -12.578 -39.057 -8.134 1.00 81.88 423 ALA A N 1
ATOM 3258 C CA . ALA A 1 423 ? -11.523 -38.635 -9.055 1.00 81.88 423 ALA A CA 1
ATOM 3259 C C . ALA A 1 423 ? -10.119 -38.992 -8.535 1.00 81.88 423 ALA A C 1
ATOM 3261 O O . ALA A 1 423 ? -9.305 -39.552 -9.272 1.00 81.88 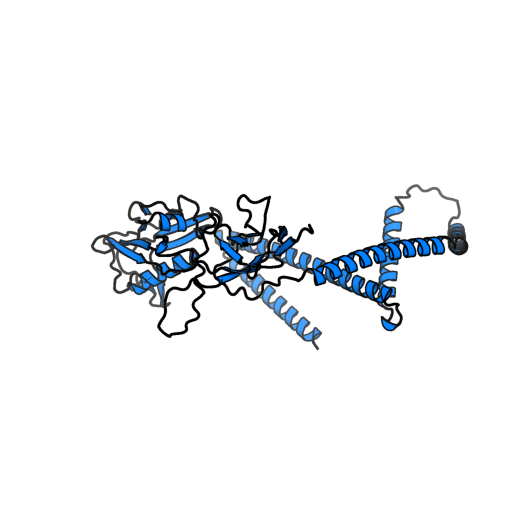423 ALA A O 1
ATOM 3262 N N . ARG A 1 424 ? -9.844 -38.757 -7.243 1.00 82.56 424 ARG A N 1
ATOM 3263 C CA . ARG A 1 424 ? -8.569 -39.134 -6.608 1.00 82.56 424 ARG A CA 1
ATOM 3264 C C . ARG A 1 424 ? -8.331 -40.644 -6.654 1.00 82.56 424 ARG A C 1
ATOM 3266 O O . ARG A 1 424 ? -7.200 -41.085 -6.859 1.00 82.56 424 ARG A O 1
ATOM 3273 N N . THR A 1 425 ? -9.383 -41.435 -6.474 1.00 89.81 425 THR A N 1
ATOM 3274 C CA . THR A 1 425 ? -9.302 -42.902 -6.488 1.00 89.81 425 THR A CA 1
ATOM 3275 C C . THR A 1 425 ? -9.063 -43.427 -7.906 1.00 89.81 425 THR A C 1
ATOM 3277 O O . THR A 1 425 ? -8.195 -44.277 -8.102 1.00 89.81 425 THR A O 1
ATOM 3280 N N . ALA A 1 426 ? -9.739 -42.856 -8.910 1.00 85.69 426 ALA A N 1
ATOM 3281 C CA . ALA A 1 426 ? -9.496 -43.160 -10.320 1.00 85.69 426 ALA A CA 1
ATOM 3282 C C . ALA A 1 426 ? -8.059 -42.806 -10.747 1.00 85.69 426 ALA A C 1
ATOM 3284 O O . ALA A 1 426 ? -7.389 -43.617 -11.382 1.00 85.69 426 ALA A O 1
ATOM 3285 N N . ALA A 1 427 ? -7.540 -41.649 -10.319 1.00 80.00 427 ALA A N 1
ATOM 3286 C CA . ALA A 1 427 ? -6.162 -41.243 -10.594 1.00 80.00 427 ALA A CA 1
ATOM 3287 C C . ALA A 1 427 ? -5.125 -42.173 -9.939 1.00 80.00 427 ALA A C 1
ATOM 3289 O O . ALA A 1 427 ? -4.096 -42.469 -10.540 1.00 80.00 427 ALA A O 1
ATOM 3290 N N . LYS A 1 428 ? -5.395 -42.673 -8.723 1.00 83.44 428 LYS A N 1
ATOM 3291 C CA . LYS A 1 428 ? -4.554 -43.699 -8.082 1.00 83.44 428 LYS A CA 1
ATOM 3292 C C . LYS A 1 428 ? -4.582 -45.024 -8.847 1.00 83.44 428 LYS A C 1
ATOM 3294 O O . LYS A 1 428 ? -3.542 -45.665 -8.941 1.00 83.44 428 LYS A O 1
ATOM 3299 N N . LYS A 1 429 ? -5.740 -45.423 -9.389 1.00 86.56 429 LYS A N 1
ATOM 3300 C CA . LYS A 1 429 ? -5.881 -46.649 -10.188 1.00 86.56 429 LYS A CA 1
ATOM 3301 C C . LYS A 1 429 ? -5.173 -46.546 -11.541 1.00 86.56 429 LYS A C 1
ATOM 3303 O O . LYS A 1 429 ? -4.625 -47.538 -11.969 1.00 86.56 429 LYS A O 1
ATOM 3308 N N . ALA A 1 430 ? -5.149 -45.369 -12.168 1.00 79.56 430 ALA A N 1
ATOM 3309 C CA . ALA A 1 430 ? -4.452 -45.143 -13.440 1.00 79.56 430 ALA A CA 1
ATOM 3310 C C . ALA A 1 430 ? -2.918 -45.022 -13.312 1.00 79.56 430 ALA A C 1
ATOM 3312 O O . ALA A 1 430 ? -2.221 -45.060 -14.319 1.00 79.56 430 ALA A O 1
ATOM 3313 N N . LYS A 1 431 ? -2.397 -44.808 -12.093 1.00 72.44 431 LYS A N 1
ATOM 3314 C CA . LYS A 1 431 ? -0.951 -44.783 -11.800 1.00 72.44 431 LYS A CA 1
ATOM 3315 C C . LYS A 1 431 ? -0.367 -46.161 -11.474 1.00 72.44 431 LYS A C 1
ATOM 3317 O O . LYS A 1 431 ? 0.853 -46.293 -11.488 1.00 72.44 431 LYS A O 1
ATOM 3322 N N . LYS A 1 432 ? -1.216 -47.113 -11.088 1.00 67.31 432 LYS A N 1
ATOM 3323 C CA . LYS A 1 432 ? -0.864 -48.529 -10.954 1.00 67.31 432 LYS A CA 1
ATOM 3324 C C . LYS A 1 432 ? -1.079 -49.198 -12.299 1.00 67.31 432 LYS A C 1
ATOM 3326 O O . LYS A 1 432 ? -0.305 -50.130 -12.581 1.00 67.31 432 LYS A O 1
#

Organism: Phytophthora infestans (NCBI:txid4787)

Secondary structure (DSSP, 8-state):
----EEEE--EEEE----SB-TTTT-SEEEEEEEETTEEEEEEEEPPSB---HHHHHHHHHHHHHHTT--EEETTT--EE-SEEEEEETTTTEEEEEEPPBPSSPPTTEEE-TT----SS-B--EEEE--HHHHHHHT--SEEESSS--SS-EEEE-SS---S-S---EEEEETTB--TTSSSTTEEEEE--TT--TTSEEEE--EEEEBPSS--S---EEEE-TTSPBP-----------------------TT-----HHHHHHHHHHHHHHHHHHHHHHHHHHHHHHHHTT-HHHHHHHHHHHHHHHTTS------------SHHHHHHHHHHHHHHHHHHHHHS-GGGS-HHHHHHHHHHHHHHHHHHHHHHHHHHHHHHHHHHHHHHHHHHHHHTT-TTHHHHHHHHHHHHHHHHHHHHHHHHHHH-

pLDDT: mean 78.39, std 18.94, range [28.92, 97.56]

Radius of gyration: 36.28 Å; Cα contacts (8 Å, |Δi|>4): 546; chains: 1; bounding box: 75×71×94 Å

Solvent-accessible surface area (backbone atoms only — not comparable to full-atom values): 24777 Å² total; per-residue (Å²): 132,85,87,51,68,47,58,49,61,50,50,78,44,68,39,57,64,58,51,28,27,73,90,65,51,30,25,47,42,31,38,38,37,53,26,59,91,48,73,46,80,45,79,47,74,57,75,70,37,68,63,53,70,70,50,52,29,53,49,51,52,51,50,34,51,76,64,17,46,30,39,28,33,73,86,78,67,52,75,47,62,49,61,49,59,44,79,39,80,93,75,52,26,31,30,44,38,21,35,40,43,50,56,57,84,58,90,68,50,45,70,28,91,63,50,46,44,16,89,56,47,31,11,40,23,46,33,30,80,31,58,49,23,14,42,34,51,8,33,70,63,46,51,45,57,83,57,69,37,64,48,78,43,76,46,70,32,83,39,68,44,44,56,55,86,65,63,32,39,32,34,33,26,76,54,40,43,26,91,89,43,99,50,34,36,50,62,48,72,50,59,56,76,97,57,58,73,76,34,79,45,76,49,72,70,37,79,40,41,40,53,89,75,92,74,97,76,83,56,76,45,57,14,29,79,81,69,46,71,57,69,72,61,65,84,76,75,90,69,94,73,88,86,79,78,98,67,85,83,79,81,81,72,86,71,69,69,75,77,57,66,73,60,54,53,47,53,52,55,50,49,60,47,49,53,52,48,49,52,51,49,50,52,51,48,52,51,51,53,52,55,62,64,65,50,61,68,59,57,49,54,50,53,53,50,51,50,56,59,57,66,75,72,65,79,94,81,80,90,77,88,87,83,75,81,62,60,67,59,54,52,53,50,54,52,55,52,50,54,50,50,54,52,54,63,65,68,51,61,64,89,82,42,56,75,69,57,41,52,52,54,50,51,53,53,52,52,52,52,51,51,57,49,51,52,52,52,51,54,50,51,54,56,49,51,56,52,51,54,52,50,52,56,48,51,55,36,53,75,70,67,45,79,60,48,62,56,53,49,53,52,52,53,53,50,54,51,52,52,53,51,52,52,54,51,51,54,55,59,75,73,105

Foldseek 3Di:
DDFDKFKQAKAKDAQWFWQDAVVLVQFKWWKFFAAQVGTDTDIGGHHTGHDDLVRVQVVVQVSCVVVQQWKAQQVPRDTDHQWGWDQDPVVLKIKIKGAWFAQDDDPRIDGGPPHHHYNATWTMKIAAPDCSNCQQRQAGGAIPPNDTDNHTDMDIHPGRHDNHPQQKKFKFKPFFQAPPDPDRRTFDMDGCPPPGHRDIDMDRMGMTTTDDDDDPDMDIFIAGPVRHGRPCPDPPPDDDDDDDDDDDDDDPRPDRPRDDVVVVVVVVVVVVVVVVVVVVVVVVVVVVVVVVVVPPVVVVVVVVVVVVVVVVPDDPPDDDDDDDDCVVVVVVVVVVVVVVVLVVLLVDDLVVDDPVSNVVSVVVVVVVVVVVVVVVVVVVVVVVVVVVVVVVVLVVCVVVVPPCSVVVVVVVVVVVVVVVVVVVVVVVVVVD

Sequence (432 aa):
MTHMSIALEKATVWFSWPNITAVKANNSFSIIHPTSSGTIPLNLTIPDGGYNVSDLNNYLFWYLVSQGYYISNNSTGEQTVYCKFVVNPSTYQVQFISYPVPTALPSGFTAGPQLTFPSTSKGPQLSIASPAFGKVIGFATGTFPSSQPSTITTVSSTSTPVVSDVQNVVVTLDSCCNPYAPNSKVIHSFSPAGTNYANLITTALSFIPQQSGWRSEITVQLCDQYLSPLNNSRPRCHNNSAAAHRKNPRIDICGMYISNQKRLRRYRKDRDAEERNSDATQLRLYELLAQEAGEEEQASRLANSARRIGSQILDPSEPSEAVGSIDPIVAAIKGKYLDKLIKEFRALPSSSLSPALQNIQRNLSHATFRSKLNERMAEMKAKSASAIEFSQAFLDKVAAGDPEAKKEFMKVVQQCIKDAVKARTAAKKAKK

Mean predicted aligned error: 19.13 Å